Protein AF-A0A2S5VZC7-F1 (afdb_monomer)

Foldseek 3Di:
DDDDDDDDDDDDPDPDPDPPDQQAWQWKKWWFFKWWDFLPHRQLVPPPLRRFFIFTDRDLPFKTKGKRARDPVSLVSQQCDAFAPLRARCWAQSHQKKAAWKIWIWMTHSQLKIKTKIWDLVCCCVFPVDDRPPHHTYHIGHDDDVLFRMKGWWFCCRHYNDFGQKIKIWGWNTWMKMWIADSVRDIDIWIDTPFIKMKMDGPLQCVLCVQLQVLLVVLQVLVVVLVQDDQDQLADPRSIDMFTPVLLVVLPQDDDLRPGPAFDWSQLSVLVSSLVRLLCSSVVSLVVQLVSLVPDPPDDSSVLSVLSSVLSCVRNVVSSVVSPPVSSVSSSVSSLQAKTWTAFHWDADPSKTKTFGIWIAGGNVNSRIIMTGHMMIIDPRPGNPPPPPDPPDDDDDDDDDDDDDDDDDDDDDDDDDDDDDDDDDDDPPPPCDDCVVSVVSSVVSVVVSVVVVVVVVVVVVVPPD

Sequence (465 aa):
MLAATVALGTVLALAAPSAATAQPIVSQANGRLLSGSLLSSAVLDSLLTLKGANAVNTAANGDVVVDTPLDASAVNGLLTLMAGPANAPVFGNAGIVQLGAVGQYARANNDGSSAAFSGTVSAAPSLVGVGTGAVTPSSSIGTPTAGSSAEIAVGTAALLGGVDAVTVKADLGVLAASAQQTTAKAQSGQYGLADFTVTVGGTLVTGPVSTIRPALESLISTLQLAGVTGLVDPFAADFTLTLTAADLQAAGLGADLNNLPADTDLMQYIPLAASQKITALTSGFLTSAATAVANLPTGPTRTGAELVISGARTVVDPIVASLGSAFQGALGLALTGLVQVVANHQEVVDGTFTQTALRVGLGARGSLATVNLASASVGPNAGPPSIEPSPSATATTGTGGAGGNGGTGGDGSGGGTGSTLAHTGISAESQLLPWGGFAFAILLVGFAGFALTARRRNRGLATKS

Nearest PDB structures (foldseek):
  6nsm-assembly1_B  TM=2.073E-01  e=8.890E+00  Pseudomonas aeruginosa UCBPP-PA14
  6nsr-assembly1_B  TM=2.067E-01  e=9.847E+00  Pseudomonas aeruginosa
  6zui-assembly1_A  TM=1.004E-01  e=5.906E+00  Escherichia coli K-12

Mean predicted aligned error: 13.37 Å

Secondary structure (DSSP, 8-state):
---------------PPPP--PPP-SEEEEEEEEEEEETTB-HHHH-GGGS-EEEEESS-SS-EEEE-PPPHHHHHHHTT-EETTTTEESBSTTSSEEE-SEEEEEEE-TTS-EEEEEEEGGGHHHHH-PPTT-SPPPPPBS-PPTT-SEEEEEEHHHHHSSS-S-EEEEEESEEEEEEEE-TT--EEEEEEEES-EEEEESHHHHHHHHHHHHHHHHHHHHHHHTT------SS-TT--EEEEHHHHHHTTS-S-TTSPPTTEEGGGGHHHHHHHHHHHHHHHHHHHHHHHHHTSPTTHHHHHHHHHHHHHHHHHHHHHHHTTHHHHHHHHHHHHHHEEEEEEEEEEETTEEEEEEEEEEESGGGSSEEEEEEEEEE-----SPP-----------------------------------------GGGS---THHHHHHHHHHHHHHHHHHHHHHHHTTTT--

Solvent-accessible surface area (backbone atoms only — not comparable to full-atom values): 25150 Å² total; per-residue (Å²): 132,87,86,85,87,85,83,89,78,85,81,79,81,76,79,73,78,76,77,80,71,76,68,65,45,10,5,24,10,31,1,22,41,51,42,40,28,49,68,85,38,55,59,44,70,70,38,76,62,38,60,43,5,67,11,70,20,57,75,50,77,59,67,29,75,27,69,35,45,55,46,71,71,36,52,59,59,42,55,72,39,60,37,48,87,61,55,32,33,45,30,29,75,82,19,29,39,15,30,27,58,26,16,13,27,8,26,2,30,30,64,14,21,18,34,11,27,9,18,32,45,87,50,42,38,83,65,70,68,44,62,89,80,70,48,52,63,16,68,51,39,34,69,30,57,92,80,29,36,30,26,40,46,51,41,31,25,46,48,72,43,79,68,43,50,42,27,42,34,38,35,20,44,35,49,18,10,12,13,35,24,39,66,85,67,52,72,50,65,52,47,42,54,37,71,47,35,36,39,39,27,32,51,69,46,29,55,63,46,68,58,41,50,58,45,49,53,52,46,44,57,55,34,41,77,67,69,50,75,88,78,71,80,83,66,50,95,85,41,44,46,80,40,45,57,67,40,28,31,78,43,64,63,50,97,44,73,65,70,51,60,71,60,39,53,60,58,76,27,47,31,54,20,50,38,51,46,56,44,49,47,51,52,51,50,56,48,52,52,51,55,55,45,67,71,43,67,90,49,73,61,31,56,50,48,54,51,48,52,52,54,40,44,71,65,38,51,62,55,56,68,55,44,43,69,66,48,28,48,55,48,43,52,52,41,48,45,43,43,40,41,24,30,40,38,72,50,74,57,94,62,21,42,34,21,26,23,34,34,42,20,32,28,52,86,23,60,41,24,32,39,38,39,10,24,4,21,18,41,58,43,73,28,50,81,76,80,68,78,75,77,76,86,77,87,80,85,86,82,90,86,88,88,88,87,88,86,89,87,86,88,85,89,83,91,79,86,81,83,81,83,82,84,81,88,72,73,85,83,75,77,83,78,65,76,72,64,58,59,55,54,57,54,51,54,54,49,53,55,52,52,56,55,54,56,53,60,59,59,70,65,71,78,76,123

Radius of gyration: 33.61 Å; Cα contacts (8 Å, |Δi|>4): 933; chains: 1; bounding box: 135×47×99 Å

pLDDT: mean 78.84, std 21.99, range [27.23, 97.62]

Structure (mmCIF, N/CA/C/O backbone):
data_AF-A0A2S5VZC7-F1
#
_entry.id   AF-A0A2S5VZC7-F1
#
loop_
_atom_site.group_PDB
_atom_site.id
_atom_site.type_symbol
_atom_site.label_atom_id
_atom_site.label_alt_id
_atom_site.label_comp_id
_atom_site.label_asym_id
_atom_site.label_entity_id
_atom_site.label_seq_id
_atom_site.pdbx_PDB_ins_code
_atom_site.Cartn_x
_atom_site.Cartn_y
_atom_site.Cartn_z
_atom_site.occupancy
_atom_site.B_iso_or_equiv
_atom_site.auth_seq_id
_atom_site.auth_comp_id
_atom_site.auth_asym_id
_atom_site.auth_atom_id
_atom_site.pdbx_PDB_model_num
ATOM 1 N N . MET A 1 1 ? 86.152 -16.423 -35.323 1.00 33.31 1 MET A N 1
ATOM 2 C CA . MET A 1 1 ? 85.497 -15.601 -36.363 1.00 33.31 1 MET A CA 1
ATOM 3 C C . MET A 1 1 ? 84.226 -16.348 -36.746 1.00 33.31 1 MET A C 1
ATOM 5 O O . MET A 1 1 ? 84.349 -17.486 -37.167 1.00 33.31 1 MET A O 1
ATOM 9 N N . LEU A 1 2 ? 83.055 -15.970 -36.212 1.00 28.02 2 LEU A N 1
ATOM 10 C CA . LEU A 1 2 ? 82.070 -15.044 -36.821 1.00 28.02 2 LEU A CA 1
ATOM 11 C C . LEU A 1 2 ? 81.847 -15.321 -38.320 1.00 28.02 2 LEU A C 1
ATOM 13 O O . LEU A 1 2 ? 82.826 -15.333 -39.049 1.00 28.02 2 LEU A O 1
ATOM 17 N N . ALA A 1 3 ? 80.649 -15.423 -38.893 1.00 27.44 3 ALA A N 1
ATOM 18 C CA . ALA A 1 3 ? 79.254 -15.549 -38.462 1.00 27.44 3 ALA A CA 1
ATOM 19 C C . ALA A 1 3 ? 78.413 -15.676 -39.761 1.00 27.44 3 A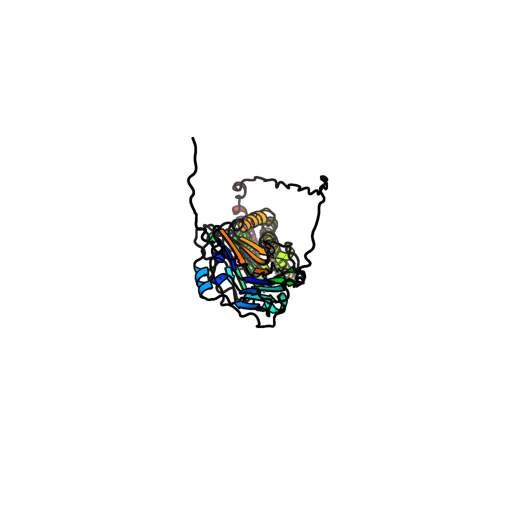LA A C 1
ATOM 21 O O . ALA A 1 3 ? 78.909 -15.340 -40.834 1.00 27.44 3 ALA A O 1
ATOM 22 N N . ALA A 1 4 ? 77.135 -16.039 -39.604 1.00 30.75 4 ALA A N 1
ATOM 23 C CA . ALA A 1 4 ? 75.974 -15.673 -40.434 1.00 30.75 4 ALA A CA 1
ATOM 24 C C . ALA A 1 4 ? 75.307 -16.796 -41.252 1.00 30.75 4 ALA A C 1
ATOM 26 O O . ALA A 1 4 ? 75.584 -17.046 -42.421 1.00 30.75 4 ALA A O 1
ATOM 27 N N . THR A 1 5 ? 74.332 -17.403 -40.581 1.00 32.34 5 THR A N 1
ATOM 28 C CA . THR A 1 5 ? 73.181 -18.152 -41.083 1.00 32.34 5 THR A CA 1
ATOM 29 C C . THR A 1 5 ? 72.187 -17.187 -41.745 1.00 32.34 5 THR A C 1
ATOM 31 O O . THR A 1 5 ? 71.801 -16.197 -41.126 1.00 32.34 5 THR A O 1
ATOM 34 N N . VAL A 1 6 ? 71.725 -17.481 -42.965 1.00 32.09 6 VAL A N 1
ATOM 35 C CA . VAL A 1 6 ? 70.598 -16.782 -43.611 1.00 32.09 6 VAL A CA 1
ATOM 36 C C . VAL A 1 6 ? 69.412 -17.742 -43.668 1.00 32.09 6 VAL A C 1
ATOM 38 O O . VAL A 1 6 ? 69.452 -18.748 -44.371 1.00 32.09 6 VAL A O 1
ATOM 41 N N . ALA A 1 7 ? 68.368 -17.428 -42.901 1.00 30.02 7 ALA A N 1
ATOM 42 C CA . ALA A 1 7 ? 67.064 -18.077 -42.946 1.00 30.02 7 ALA A CA 1
ATOM 43 C C . ALA A 1 7 ? 66.109 -17.207 -43.781 1.00 30.02 7 ALA A C 1
ATOM 45 O O . ALA A 1 7 ? 65.860 -16.053 -43.440 1.00 30.02 7 ALA A O 1
ATOM 46 N N . LEU A 1 8 ? 65.582 -17.754 -44.877 1.00 32.50 8 LEU A N 1
ATOM 47 C CA . LEU A 1 8 ? 64.503 -17.148 -45.661 1.00 32.50 8 LEU A CA 1
ATOM 48 C C . LEU A 1 8 ? 63.163 -17.573 -45.049 1.00 32.50 8 LEU A C 1
ATOM 50 O O . LEU A 1 8 ? 62.726 -18.708 -45.221 1.00 32.50 8 LEU A O 1
ATOM 54 N N . GLY A 1 9 ? 62.543 -16.663 -44.297 1.00 27.23 9 GLY A N 1
ATOM 55 C CA . GLY A 1 9 ? 61.202 -16.823 -43.742 1.00 27.23 9 GLY A CA 1
ATOM 56 C C . GLY A 1 9 ? 60.125 -16.372 -44.729 1.00 27.23 9 GLY A C 1
ATOM 57 O O . GLY A 1 9 ? 60.072 -15.207 -45.116 1.00 27.23 9 GLY A O 1
ATOM 58 N N . THR A 1 10 ? 59.237 -17.288 -45.105 1.00 31.59 10 THR A N 1
ATOM 59 C CA . THR A 1 10 ? 57.933 -16.992 -45.709 1.00 31.59 10 THR A CA 1
ATOM 60 C C . THR A 1 10 ? 56.995 -16.423 -44.645 1.00 31.59 10 THR A C 1
ATOM 62 O O . THR A 1 10 ? 56.609 -17.129 -43.715 1.00 31.59 10 THR A O 1
ATOM 65 N N . VAL A 1 11 ? 56.618 -15.150 -44.778 1.00 31.20 11 VAL A N 1
ATOM 66 C CA . VAL A 1 11 ? 55.583 -14.511 -43.954 1.00 31.20 11 VAL A CA 1
ATOM 67 C C . VAL A 1 11 ? 54.212 -14.906 -44.510 1.00 31.20 11 VAL A C 1
ATOM 69 O O . VAL A 1 11 ? 53.814 -14.437 -45.575 1.00 31.20 11 VAL A O 1
ATOM 72 N N . LEU A 1 12 ? 53.482 -15.766 -43.792 1.00 30.39 12 LEU A N 1
ATOM 73 C CA . LEU A 1 12 ? 52.026 -15.841 -43.922 1.00 30.39 12 LEU A CA 1
ATOM 74 C C . LEU A 1 12 ? 51.451 -14.522 -43.393 1.00 30.39 12 LEU A C 1
ATOM 76 O O . LEU A 1 12 ? 51.562 -14.228 -42.203 1.00 30.39 12 LEU A O 1
ATOM 80 N N . ALA A 1 13 ? 50.830 -13.731 -44.265 1.00 33.25 13 ALA A N 1
ATOM 81 C CA . ALA A 1 13 ? 49.985 -12.625 -43.843 1.00 33.25 13 ALA A CA 1
ATOM 82 C C . ALA A 1 13 ? 48.751 -13.204 -43.130 1.00 33.25 13 ALA A C 1
ATOM 84 O O . ALA A 1 13 ? 47.839 -13.724 -43.771 1.00 33.25 13 ALA A O 1
ATOM 85 N N . LEU A 1 14 ? 48.738 -13.149 -41.795 1.00 30.33 14 LEU A N 1
ATOM 86 C CA . LEU A 1 14 ? 47.516 -13.321 -41.014 1.00 30.33 14 LEU A CA 1
ATOM 87 C C . LEU A 1 14 ? 46.557 -12.195 -41.417 1.00 30.33 14 LEU A C 1
ATOM 89 O O . LEU A 1 14 ? 46.804 -11.028 -41.113 1.00 30.33 14 LEU A O 1
ATOM 93 N N . ALA A 1 15 ? 45.466 -12.542 -42.099 1.00 33.47 15 ALA A N 1
ATOM 94 C CA . ALA A 1 15 ? 44.310 -11.667 -42.201 1.00 33.47 15 ALA A CA 1
ATOM 95 C C . ALA A 1 15 ? 43.812 -11.400 -40.774 1.00 33.47 15 ALA A C 1
ATOM 97 O O . ALA A 1 15 ? 43.320 -12.304 -40.098 1.00 33.47 15 ALA A O 1
ATOM 98 N N . ALA A 1 16 ? 44.006 -10.172 -40.294 1.00 32.44 16 ALA A N 1
ATOM 99 C CA . ALA A 1 16 ? 43.413 -9.729 -39.045 1.00 32.44 16 ALA A CA 1
ATOM 100 C C . ALA A 1 16 ? 41.882 -9.841 -39.179 1.00 32.44 16 ALA A C 1
ATOM 102 O O . ALA A 1 16 ? 41.338 -9.357 -40.177 1.00 32.44 16 ALA A O 1
ATOM 103 N N . PRO A 1 17 ? 41.170 -10.469 -38.228 1.00 32.19 17 PRO A N 1
ATOM 104 C CA . PRO A 1 17 ? 39.719 -10.415 -38.227 1.00 32.19 17 PRO A CA 1
ATOM 105 C C . PRO A 1 17 ? 39.318 -8.944 -38.095 1.00 32.19 17 PRO A C 1
ATOM 107 O O . PRO A 1 17 ? 39.707 -8.271 -37.140 1.00 32.19 17 PRO A O 1
ATOM 110 N N . SER A 1 18 ? 38.572 -8.427 -39.072 1.00 33.88 18 SER A N 1
ATOM 111 C CA . SER A 1 18 ? 37.899 -7.140 -38.939 1.00 33.88 18 SER A CA 1
ATOM 112 C C . SER A 1 18 ? 37.059 -7.199 -37.669 1.00 33.88 18 SER A C 1
ATOM 114 O O . SER A 1 18 ? 36.155 -8.033 -37.574 1.00 33.88 18 SER A O 1
ATOM 116 N N . ALA A 1 19 ? 37.374 -6.359 -36.684 1.00 34.53 19 ALA A N 1
ATOM 117 C CA . ALA A 1 19 ? 36.526 -6.186 -35.519 1.00 34.53 19 ALA A CA 1
ATOM 118 C C . ALA A 1 19 ? 35.116 -5.859 -36.024 1.00 34.53 19 ALA A C 1
ATOM 120 O O . ALA A 1 19 ? 34.925 -4.868 -36.728 1.00 34.53 19 ALA A O 1
ATOM 121 N N . ALA A 1 20 ? 34.142 -6.719 -35.726 1.00 32.19 20 ALA A N 1
ATOM 122 C CA . ALA A 1 20 ? 32.745 -6.408 -35.962 1.00 32.19 20 ALA A CA 1
ATOM 123 C C . ALA A 1 20 ? 32.410 -5.200 -35.079 1.00 32.19 20 ALA A C 1
ATOM 125 O O . ALA A 1 20 ? 32.222 -5.342 -33.872 1.00 32.19 20 ALA A O 1
ATOM 126 N N . THR A 1 21 ? 32.415 -3.996 -35.649 1.00 40.72 21 THR A N 1
ATOM 127 C CA . THR A 1 21 ? 31.941 -2.808 -34.943 1.00 40.72 21 THR A CA 1
ATOM 128 C C . THR A 1 21 ? 30.452 -3.010 -34.718 1.00 40.72 21 THR A C 1
ATOM 130 O O . THR A 1 21 ? 29.684 -3.045 -35.683 1.00 40.72 21 THR A O 1
ATOM 133 N N . ALA A 1 22 ? 30.049 -3.210 -33.461 1.00 48.56 22 ALA A N 1
ATOM 134 C CA . ALA A 1 22 ? 28.642 -3.228 -33.092 1.00 48.56 22 ALA A CA 1
ATOM 135 C C . ALA A 1 22 ? 27.994 -1.957 -33.661 1.00 48.56 22 ALA A C 1
ATOM 137 O O . ALA A 1 22 ? 28.497 -0.856 -33.436 1.00 48.56 22 ALA A O 1
ATOM 138 N N . GLN A 1 23 ? 26.943 -2.123 -34.469 1.00 60.16 23 GLN A N 1
ATOM 139 C CA . GLN A 1 23 ? 26.208 -0.995 -35.038 1.00 60.16 23 GLN A CA 1
ATOM 140 C C . GLN A 1 23 ? 25.757 -0.079 -33.886 1.00 60.16 23 GLN A C 1
ATOM 142 O O . GLN A 1 23 ? 25.223 -0.597 -32.899 1.00 60.16 23 GLN A O 1
ATOM 147 N N . PRO A 1 24 ? 25.997 1.243 -33.961 1.00 68.50 24 PRO A N 1
ATOM 148 C CA . PRO A 1 24 ? 25.622 2.156 -32.891 1.00 68.50 24 PRO A CA 1
ATOM 149 C C . PRO A 1 24 ? 24.106 2.109 -32.664 1.00 68.50 24 PRO A C 1
ATOM 151 O O . PRO A 1 24 ? 23.320 2.145 -33.610 1.00 68.50 24 PRO A O 1
ATOM 154 N N . ILE A 1 25 ? 23.694 2.013 -31.399 1.00 79.81 25 ILE A N 1
ATOM 155 C CA . ILE A 1 25 ? 22.279 1.969 -31.022 1.00 79.81 25 ILE A CA 1
ATOM 156 C C . ILE A 1 25 ? 21.692 3.372 -31.181 1.00 79.81 25 ILE A C 1
ATOM 158 O O . ILE A 1 25 ? 22.059 4.299 -30.458 1.00 79.81 25 ILE A O 1
ATOM 162 N N . VAL A 1 26 ? 20.764 3.520 -32.126 1.00 86.94 26 VAL A N 1
ATOM 163 C CA . VAL A 1 26 ? 20.061 4.778 -32.396 1.00 86.94 26 VAL A CA 1
ATOM 164 C C . VAL A 1 26 ? 19.186 5.125 -31.203 1.00 86.94 26 VAL A C 1
ATOM 166 O O . VAL A 1 26 ? 19.294 6.226 -30.664 1.00 86.94 26 VAL A O 1
ATOM 169 N N . SER A 1 27 ? 18.375 4.163 -30.760 1.00 91.12 27 SER A N 1
ATOM 170 C CA . SER A 1 27 ? 17.545 4.275 -29.566 1.00 91.12 27 SER A CA 1
ATOM 171 C C . SER A 1 27 ? 17.243 2.913 -28.940 1.00 91.12 27 SER A C 1
ATOM 173 O O . SER A 1 27 ? 17.228 1.884 -29.621 1.00 91.12 27 SER A O 1
ATOM 175 N N . GLN A 1 28 ? 16.993 2.913 -27.631 1.00 93.38 28 GLN A N 1
ATOM 176 C CA . GLN A 1 28 ? 16.572 1.736 -26.882 1.00 93.38 28 GLN A CA 1
ATOM 177 C C . GLN A 1 28 ? 15.589 2.074 -25.758 1.00 93.38 28 GLN A C 1
ATOM 179 O O . GLN A 1 28 ? 15.622 3.163 -25.170 1.00 93.38 28 GLN A O 1
ATOM 184 N N . ALA A 1 29 ? 14.708 1.120 -25.475 1.00 94.38 29 ALA A N 1
ATOM 185 C CA . ALA A 1 29 ? 13.729 1.168 -24.399 1.00 94.38 29 ALA A CA 1
ATOM 186 C C . ALA A 1 29 ? 13.433 -0.243 -23.884 1.00 94.38 29 ALA A C 1
ATOM 188 O O . ALA A 1 29 ? 13.339 -1.190 -24.670 1.00 94.38 29 ALA A O 1
ATOM 189 N N . ASN A 1 30 ? 13.214 -0.374 -22.577 1.00 95.06 30 ASN A N 1
ATOM 190 C CA . ASN A 1 30 ? 12.780 -1.622 -21.967 1.00 95.06 30 ASN A CA 1
ATOM 191 C C . ASN A 1 30 ? 11.659 -1.393 -20.946 1.00 95.06 30 ASN A C 1
ATOM 193 O O . ASN A 1 30 ? 11.826 -0.681 -19.961 1.00 95.06 30 ASN A O 1
ATOM 197 N N . GLY A 1 31 ? 10.502 -2.007 -21.187 1.00 93.69 31 GLY A N 1
ATOM 198 C CA . GLY A 1 31 ? 9.402 -2.087 -20.230 1.00 93.69 31 GLY A CA 1
ATOM 199 C C . GLY A 1 31 ? 9.440 -3.441 -19.537 1.00 93.69 31 GLY A C 1
ATOM 200 O O . GLY A 1 31 ? 9.270 -4.467 -20.196 1.00 93.69 31 GLY A O 1
ATOM 201 N N . ARG A 1 32 ? 9.662 -3.464 -18.223 1.00 92.19 32 ARG A N 1
ATOM 202 C CA . ARG A 1 32 ? 9.849 -4.700 -17.461 1.00 92.19 32 ARG A CA 1
ATOM 203 C C . ARG A 1 32 ? 9.047 -4.691 -16.174 1.00 92.19 32 ARG A C 1
ATOM 205 O O . ARG A 1 32 ? 9.252 -3.856 -15.305 1.00 92.19 32 ARG A O 1
ATOM 212 N N . LEU A 1 33 ? 8.149 -5.657 -16.029 1.00 91.00 33 LEU A N 1
ATOM 213 C CA . LEU A 1 33 ? 7.268 -5.729 -14.870 1.00 91.00 33 LEU A CA 1
ATOM 214 C C . LEU A 1 33 ? 7.996 -6.176 -13.599 1.00 91.00 33 LEU A C 1
ATOM 216 O O . LEU A 1 33 ? 7.719 -5.641 -12.532 1.00 91.00 33 LEU A O 1
ATOM 220 N N . LEU A 1 34 ? 8.875 -7.175 -13.708 1.00 89.12 34 LEU A N 1
ATOM 221 C CA . LEU A 1 34 ? 9.530 -7.814 -12.570 1.00 89.12 34 LEU A CA 1
ATOM 222 C C . LEU A 1 34 ? 11.038 -7.863 -12.771 1.00 89.12 34 LEU A C 1
ATOM 224 O O . LEU A 1 34 ? 11.522 -8.439 -13.748 1.00 89.12 34 LEU A O 1
ATOM 228 N N . SER A 1 35 ? 11.778 -7.321 -11.811 1.00 87.81 35 SER A N 1
ATOM 229 C CA . SER A 1 35 ? 13.228 -7.495 -11.696 1.00 87.81 35 SER A CA 1
ATOM 230 C C . SER A 1 35 ? 13.649 -7.595 -10.234 1.00 87.81 35 SER A C 1
ATOM 232 O O . SER A 1 35 ? 12.855 -7.296 -9.342 1.00 87.81 35 SER A O 1
ATOM 234 N N . GLY A 1 36 ? 14.876 -8.048 -9.976 1.00 81.94 36 GLY A N 1
ATOM 235 C CA . GLY A 1 36 ? 15.425 -8.073 -8.622 1.00 81.94 36 GLY A CA 1
ATOM 236 C C . GLY A 1 36 ? 16.148 -9.361 -8.244 1.00 81.94 36 GLY A C 1
ATOM 237 O O . GLY A 1 36 ? 16.556 -10.161 -9.090 1.00 81.94 36 GLY A O 1
ATOM 238 N N . SER A 1 37 ? 16.330 -9.546 -6.940 1.00 81.38 37 SER A N 1
ATOM 239 C CA . SER A 1 37 ? 17.201 -10.571 -6.376 1.00 81.38 37 SER A CA 1
ATOM 240 C C . SER A 1 37 ? 16.567 -11.321 -5.207 1.00 81.38 37 SER A C 1
ATOM 242 O O . SER A 1 37 ? 15.702 -10.813 -4.492 1.00 81.38 37 SER A O 1
ATOM 244 N N . LEU A 1 38 ? 17.037 -12.551 -5.008 1.00 79.44 38 LEU A N 1
ATOM 245 C CA . LEU A 1 38 ? 16.713 -13.407 -3.873 1.00 79.44 38 LEU A CA 1
ATOM 246 C C . LEU A 1 38 ? 18.027 -13.848 -3.225 1.00 79.44 38 LEU A C 1
ATOM 248 O O . LEU A 1 38 ? 18.901 -14.374 -3.915 1.00 79.44 38 LEU A O 1
ATOM 252 N N . LEU A 1 39 ? 18.186 -13.607 -1.921 1.00 74.44 39 LEU A N 1
ATOM 253 C CA . LEU A 1 39 ? 19.404 -13.912 -1.158 1.00 74.44 39 LEU A CA 1
ATOM 254 C C . LEU A 1 39 ? 20.687 -13.425 -1.860 1.00 74.44 39 LEU A C 1
ATOM 256 O O . LEU A 1 39 ? 21.668 -14.160 -1.941 1.00 74.44 39 LEU A O 1
ATOM 260 N N . SER A 1 40 ? 20.669 -12.199 -2.400 1.00 66.12 40 SER A N 1
ATOM 261 C CA . SER A 1 40 ? 21.733 -11.552 -3.202 1.00 66.12 40 SER A CA 1
ATOM 262 C C . SER A 1 40 ? 21.998 -12.105 -4.612 1.00 66.12 40 SER A C 1
ATOM 264 O O . SER A 1 40 ? 22.770 -11.510 -5.360 1.00 66.12 40 SER A O 1
ATOM 266 N N . SER A 1 41 ? 21.329 -13.182 -5.029 1.00 69.81 41 SER A N 1
ATOM 267 C CA . SER A 1 41 ? 21.400 -13.677 -6.407 1.00 69.81 41 SER A CA 1
ATOM 268 C C . SER A 1 41 ? 20.360 -12.980 -7.285 1.00 69.81 41 SER A C 1
ATOM 270 O O . SER A 1 41 ? 19.178 -12.947 -6.938 1.00 69.81 41 SER A O 1
ATOM 272 N N . ALA A 1 42 ? 20.771 -12.457 -8.444 1.00 75.50 42 ALA A N 1
ATOM 273 C CA . ALA A 1 42 ? 19.903 -11.826 -9.446 1.00 75.50 42 ALA A CA 1
ATOM 274 C C . ALA A 1 42 ? 19.062 -12.863 -10.228 1.00 75.50 42 ALA A C 1
ATOM 276 O O . ALA A 1 42 ? 19.050 -12.902 -11.460 1.00 75.50 42 ALA A O 1
ATOM 277 N N . VAL A 1 43 ? 18.379 -13.756 -9.504 1.00 74.31 43 VAL A N 1
ATOM 278 C CA . VAL A 1 43 ? 17.639 -14.896 -10.066 1.00 74.31 43 VAL A CA 1
ATOM 279 C C . VAL A 1 43 ? 16.581 -14.421 -11.062 1.00 74.31 43 VAL A C 1
ATOM 281 O O . VAL A 1 43 ? 16.480 -14.993 -12.146 1.00 74.31 43 VAL A O 1
ATOM 284 N N . LEU A 1 44 ? 15.855 -13.338 -10.757 1.00 74.81 44 LEU A N 1
ATOM 285 C CA . LEU A 1 44 ? 14.818 -12.802 -11.647 1.00 74.81 44 LEU A CA 1
ATOM 286 C C . LEU A 1 44 ? 15.391 -12.260 -12.961 1.00 74.81 44 LEU A C 1
ATOM 288 O O . LEU A 1 44 ? 14.729 -12.341 -13.991 1.00 74.81 44 LEU A O 1
ATOM 292 N N . ASP A 1 45 ? 16.618 -11.742 -12.947 1.00 73.56 45 ASP A N 1
ATOM 293 C CA . ASP A 1 45 ? 17.281 -11.188 -14.135 1.00 73.56 45 ASP A CA 1
ATOM 294 C C . ASP A 1 45 ? 17.839 -12.274 -15.060 1.00 73.56 45 ASP A C 1
ATOM 296 O O . ASP A 1 45 ? 17.975 -12.067 -16.269 1.00 73.56 45 ASP A O 1
ATOM 300 N N . SER A 1 46 ? 18.114 -13.458 -14.507 1.00 70.50 46 SER A N 1
ATOM 301 C CA . SER A 1 46 ? 18.560 -14.623 -15.276 1.00 70.50 46 SER A CA 1
ATOM 302 C C . SER A 1 46 ? 17.429 -15.313 -16.052 1.00 70.50 46 SER A C 1
ATOM 304 O O . SER A 1 46 ? 17.687 -16.016 -17.032 1.00 70.50 46 SER A O 1
ATOM 306 N N . LEU A 1 47 ? 16.170 -15.091 -15.657 1.00 72.31 47 LEU A N 1
ATOM 307 C CA . LEU A 1 47 ? 15.004 -15.673 -16.315 1.00 72.31 47 LEU A CA 1
ATOM 308 C C . LEU A 1 47 ? 14.681 -14.890 -17.592 1.00 72.31 47 LEU A C 1
ATOM 310 O O . LEU A 1 47 ? 14.120 -13.796 -17.550 1.00 72.31 47 LEU A O 1
ATOM 314 N N . LEU A 1 48 ? 15.006 -15.473 -18.751 1.00 70.69 48 LEU A N 1
ATOM 315 C CA . LEU A 1 48 ? 14.793 -14.854 -20.068 1.00 70.69 48 LEU A CA 1
ATOM 316 C C . LEU A 1 48 ? 13.348 -14.367 -20.269 1.00 70.69 48 LEU A C 1
ATOM 318 O O . LEU A 1 48 ? 13.121 -13.316 -20.862 1.00 70.69 48 LEU A O 1
ATOM 322 N N . THR A 1 49 ? 12.386 -15.107 -19.724 1.00 71.50 49 THR A N 1
ATOM 323 C CA . THR A 1 49 ? 10.947 -14.830 -19.800 1.00 71.50 49 THR A CA 1
ATOM 324 C C . THR A 1 49 ? 10.510 -13.600 -18.994 1.00 71.50 49 THR A C 1
ATOM 326 O O . THR A 1 49 ? 9.398 -13.121 -19.182 1.00 71.50 49 THR A O 1
ATOM 329 N N . LEU A 1 50 ? 11.364 -13.077 -18.106 1.00 80.25 50 LEU A N 1
ATOM 330 C CA . LEU A 1 50 ? 11.105 -11.883 -17.294 1.00 80.25 50 LEU A CA 1
ATOM 331 C C . LEU A 1 50 ? 11.819 -10.630 -17.812 1.00 80.25 50 LEU A C 1
ATOM 333 O O . LEU A 1 50 ? 11.709 -9.583 -17.180 1.00 80.25 50 LEU A O 1
ATOM 337 N N . LYS A 1 51 ? 12.532 -10.691 -18.948 1.00 81.06 51 LYS A N 1
ATOM 338 C CA . LYS A 1 51 ? 13.228 -9.520 -19.524 1.00 81.06 51 LYS A CA 1
ATOM 339 C C . LYS A 1 51 ? 12.289 -8.426 -20.054 1.00 81.06 51 LYS A C 1
ATOM 341 O O . LYS A 1 51 ? 12.749 -7.326 -20.351 1.00 81.06 51 LYS A O 1
ATOM 346 N N . GLY A 1 52 ? 10.993 -8.715 -20.145 1.00 87.00 52 GLY A N 1
ATOM 347 C CA . GLY A 1 52 ? 9.968 -7.765 -20.564 1.00 87.00 52 GLY A CA 1
ATOM 348 C C . GLY A 1 52 ? 10.019 -7.408 -22.049 1.00 87.00 52 GLY A C 1
ATOM 349 O O . GLY A 1 52 ? 10.565 -8.148 -22.870 1.00 87.00 52 GLY A O 1
ATOM 350 N N . ALA A 1 53 ? 9.424 -6.271 -22.396 1.00 91.38 53 ALA A N 1
ATOM 351 C CA . ALA A 1 53 ? 9.423 -5.730 -23.747 1.00 91.38 53 ALA A CA 1
ATOM 352 C C . ALA A 1 53 ? 10.716 -4.942 -23.979 1.00 91.38 53 ALA A C 1
ATOM 354 O O . ALA A 1 53 ? 10.917 -3.895 -23.370 1.00 91.38 53 ALA A O 1
ATOM 355 N N . ASN A 1 54 ? 11.614 -5.441 -24.830 1.00 93.44 54 ASN A N 1
ATOM 356 C CA . ASN A 1 54 ? 12.890 -4.793 -25.143 1.00 93.44 54 ASN A CA 1
ATOM 357 C C . ASN A 1 54 ? 12.923 -4.346 -26.608 1.00 93.44 54 ASN A C 1
ATOM 359 O O . ASN A 1 54 ? 13.006 -5.189 -27.501 1.00 93.44 54 ASN A O 1
ATOM 363 N N . ALA A 1 55 ? 12.877 -3.037 -26.848 1.00 92.12 55 ALA A N 1
ATOM 364 C CA . ALA A 1 55 ? 12.950 -2.444 -28.177 1.00 92.12 55 ALA A CA 1
ATOM 365 C C . ALA A 1 55 ? 14.324 -1.795 -28.378 1.00 92.12 55 ALA A C 1
ATOM 36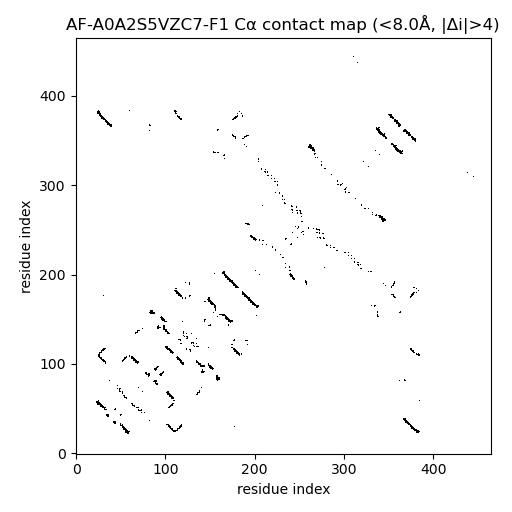7 O O . ALA A 1 55 ? 14.704 -0.895 -27.630 1.00 92.12 55 ALA A O 1
ATOM 368 N N . VAL A 1 56 ? 15.059 -2.234 -29.403 1.00 92.44 56 VAL A N 1
ATOM 369 C CA . VAL A 1 56 ? 16.375 -1.687 -29.766 1.00 92.44 56 VAL A CA 1
ATOM 370 C C . VAL A 1 56 ? 16.381 -1.374 -31.255 1.00 92.44 56 VAL A C 1
ATOM 372 O O . VAL A 1 56 ? 16.155 -2.260 -32.078 1.00 92.44 56 VAL A O 1
ATOM 375 N N . ASN A 1 57 ? 16.659 -0.119 -31.601 1.00 89.88 57 ASN A N 1
ATOM 376 C CA . ASN A 1 57 ? 16.793 0.332 -32.979 1.00 89.88 57 ASN A CA 1
ATOM 377 C C . ASN A 1 57 ? 18.270 0.572 -33.306 1.00 89.88 57 ASN A C 1
ATOM 379 O O . ASN A 1 57 ? 18.899 1.473 -32.755 1.00 89.88 57 ASN A O 1
ATOM 383 N N . THR A 1 58 ? 18.832 -0.239 -34.201 1.00 85.62 58 THR A N 1
ATOM 384 C CA . THR A 1 58 ? 20.245 -0.159 -34.620 1.00 85.62 58 THR A CA 1
ATOM 385 C C . THR A 1 58 ? 20.437 0.414 -36.022 1.00 85.62 58 THR A C 1
ATOM 387 O O . THR A 1 58 ? 21.568 0.665 -36.418 1.00 85.62 58 THR A O 1
ATOM 390 N N . ALA A 1 59 ? 19.359 0.605 -36.790 1.00 76.00 59 ALA A N 1
ATOM 391 C CA . ALA A 1 59 ? 19.444 0.894 -38.223 1.00 76.00 59 ALA A CA 1
ATOM 392 C C . ALA A 1 59 ? 18.795 2.223 -38.645 1.00 76.00 59 ALA A C 1
ATOM 394 O O . ALA A 1 59 ? 18.887 2.576 -39.816 1.00 76.00 59 ALA A O 1
ATOM 395 N N . ALA A 1 60 ? 18.113 2.935 -37.736 1.00 67.62 60 ALA A N 1
ATOM 396 C CA . ALA A 1 60 ? 17.324 4.145 -38.025 1.00 67.62 60 ALA A CA 1
ATOM 397 C C . ALA A 1 60 ? 16.270 3.976 -39.152 1.00 67.62 60 ALA A C 1
ATOM 399 O O . ALA A 1 60 ? 15.744 4.955 -39.687 1.00 67.62 60 ALA A O 1
ATOM 400 N N . ASN A 1 61 ? 15.909 2.738 -39.498 1.00 76.25 61 ASN A N 1
ATOM 401 C CA . ASN A 1 61 ? 14.969 2.427 -40.573 1.00 76.25 61 ASN A CA 1
ATOM 402 C C . ASN A 1 61 ? 13.610 2.044 -39.978 1.00 76.25 61 ASN A C 1
ATOM 404 O O . ASN A 1 61 ? 13.271 0.867 -39.883 1.00 76.25 61 ASN A O 1
ATOM 408 N N . GLY A 1 62 ? 12.852 3.062 -39.566 1.00 83.00 62 GLY A N 1
ATOM 409 C CA . GLY A 1 62 ? 11.546 2.910 -38.922 1.00 83.00 62 GLY A CA 1
ATOM 410 C C . GLY A 1 62 ? 11.631 2.610 -37.425 1.00 83.00 62 GLY A C 1
ATOM 411 O O . GLY A 1 62 ? 12.711 2.367 -36.885 1.00 83.00 62 GLY A O 1
ATOM 412 N N . ASP A 1 63 ? 10.484 2.666 -36.756 1.00 89.88 63 ASP A N 1
ATOM 413 C CA . ASP A 1 63 ? 10.387 2.479 -35.309 1.00 89.88 63 ASP A CA 1
ATOM 414 C C . ASP A 1 63 ? 10.318 0.996 -34.946 1.00 89.88 63 ASP A C 1
ATOM 416 O O . ASP A 1 63 ? 9.663 0.199 -35.619 1.00 89.88 63 ASP A O 1
ATOM 420 N N . VAL A 1 64 ? 10.952 0.637 -33.833 1.00 91.25 64 VAL A N 1
ATOM 421 C CA . VAL A 1 64 ? 10.844 -0.695 -33.240 1.00 91.25 64 VAL A CA 1
ATOM 422 C C . VAL A 1 64 ? 9.871 -0.610 -32.075 1.00 91.25 64 VAL A C 1
ATOM 424 O O . VAL A 1 64 ? 10.125 0.111 -31.112 1.00 91.25 64 VAL A O 1
ATOM 427 N N . VAL A 1 65 ? 8.762 -1.343 -32.158 1.00 91.94 65 VAL A N 1
ATOM 428 C CA . VAL A 1 65 ? 7.753 -1.439 -31.096 1.00 91.94 65 VAL A CA 1
ATOM 429 C C . VAL A 1 65 ? 7.660 -2.887 -30.641 1.00 91.94 65 VAL A C 1
ATOM 431 O O . VAL A 1 65 ? 7.547 -3.793 -31.465 1.00 91.94 65 VAL A O 1
ATOM 434 N N . VAL A 1 66 ? 7.714 -3.097 -29.330 1.00 91.69 66 VAL A N 1
ATOM 435 C CA . VAL A 1 66 ? 7.606 -4.409 -28.695 1.00 91.69 66 VAL A CA 1
ATOM 436 C C . VAL A 1 66 ? 6.544 -4.332 -27.606 1.00 91.69 66 VAL A C 1
ATOM 438 O O . VAL A 1 66 ? 6.631 -3.500 -26.706 1.00 91.69 66 VAL A O 1
ATOM 441 N N . ASP A 1 67 ? 5.554 -5.213 -27.695 1.00 90.19 67 ASP A N 1
ATOM 442 C CA . ASP A 1 67 ? 4.503 -5.422 -26.700 1.00 90.19 67 ASP A CA 1
ATOM 443 C C . ASP A 1 67 ? 4.536 -6.903 -26.313 1.00 90.19 67 ASP A C 1
ATOM 445 O O . ASP A 1 67 ? 4.175 -7.768 -27.113 1.00 90.19 67 ASP A O 1
ATOM 449 N N . THR A 1 68 ? 5.066 -7.198 -25.125 1.00 85.69 68 THR A N 1
ATOM 450 C CA . THR A 1 68 ? 5.326 -8.577 -24.685 1.00 85.69 68 THR A CA 1
ATOM 451 C C . THR A 1 68 ? 4.630 -8.835 -23.354 1.00 85.69 68 THR A C 1
ATOM 453 O O . THR A 1 68 ? 5.181 -8.524 -22.290 1.00 85.69 68 THR A O 1
ATOM 456 N N . PRO A 1 69 ? 3.438 -9.450 -23.375 1.00 83.94 69 PRO A N 1
ATOM 457 C CA . PRO A 1 69 ? 2.810 -9.955 -22.166 1.00 83.94 69 PRO A CA 1
ATOM 458 C C . PRO A 1 69 ? 3.716 -10.951 -21.438 1.00 83.94 69 PRO A C 1
ATOM 460 O O . PRO A 1 69 ? 4.501 -11.678 -22.048 1.00 83.94 69 PRO A O 1
ATOM 463 N N . LEU A 1 70 ? 3.587 -11.008 -20.119 1.00 81.94 70 LEU A N 1
ATOM 464 C CA . LEU A 1 70 ? 4.193 -12.038 -19.292 1.00 81.94 70 LEU A CA 1
ATOM 465 C C . LEU A 1 70 ? 3.568 -13.398 -19.644 1.00 81.94 70 LEU A C 1
ATOM 467 O O . LEU A 1 70 ? 2.361 -13.597 -19.484 1.00 81.94 70 LEU A O 1
ATOM 471 N N . ASP A 1 71 ? 4.395 -14.322 -20.130 1.00 75.00 71 ASP A N 1
ATOM 472 C CA . ASP A 1 71 ? 3.976 -15.674 -20.510 1.00 75.00 71 ASP A CA 1
ATOM 473 C C . ASP A 1 71 ? 3.819 -16.597 -19.282 1.00 75.00 71 ASP A C 1
ATOM 475 O O . ASP A 1 71 ? 4.466 -16.421 -18.247 1.00 75.00 71 ASP A O 1
ATOM 479 N N . ALA A 1 72 ? 2.990 -17.634 -19.407 1.00 68.44 72 ALA A N 1
ATOM 480 C CA . ALA A 1 72 ? 2.733 -18.646 -18.389 1.00 68.44 72 ALA A CA 1
ATOM 481 C C . ALA A 1 72 ? 4.005 -19.390 -17.943 1.00 68.44 72 ALA A C 1
ATOM 483 O O . ALA A 1 72 ? 4.125 -19.759 -16.773 1.00 68.44 72 ALA A O 1
ATOM 484 N N . SER A 1 73 ? 4.991 -19.582 -18.828 1.00 70.50 73 SER A N 1
ATOM 485 C CA . SER A 1 73 ? 6.286 -20.157 -18.439 1.00 70.50 73 SER A CA 1
ATOM 486 C C . SER A 1 73 ? 7.069 -19.240 -17.493 1.00 70.50 73 SER A C 1
ATOM 488 O O . SER A 1 73 ? 7.768 -19.728 -16.604 1.00 70.50 73 SER A O 1
ATOM 490 N N . ALA A 1 74 ? 6.918 -17.919 -17.641 1.00 72.81 74 ALA A N 1
ATOM 491 C CA . ALA A 1 74 ? 7.494 -16.931 -16.740 1.00 72.81 74 ALA A CA 1
ATOM 492 C C . ALA A 1 74 ? 6.845 -17.026 -15.355 1.00 72.81 74 ALA A C 1
ATOM 494 O O . ALA A 1 74 ? 7.548 -17.064 -14.348 1.00 72.81 74 ALA A O 1
ATOM 495 N N . VAL A 1 75 ? 5.513 -17.146 -15.316 1.00 74.50 75 VAL A N 1
ATOM 496 C CA . VAL A 1 75 ? 4.745 -17.333 -14.077 1.00 74.50 75 VAL A CA 1
ATOM 497 C C . VAL A 1 75 ? 5.168 -18.618 -13.363 1.00 74.50 75 VAL A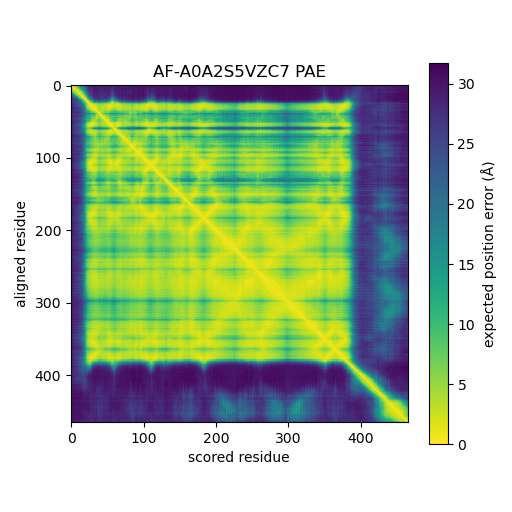 C 1
ATOM 499 O O . VAL A 1 75 ? 5.458 -18.579 -12.172 1.00 74.50 75 VAL A O 1
ATOM 502 N N . ASN A 1 76 ? 5.308 -19.736 -14.081 1.00 73.44 76 ASN A N 1
ATOM 503 C CA . ASN A 1 76 ? 5.758 -21.001 -13.491 1.00 73.44 76 ASN A CA 1
ATOM 504 C C . ASN A 1 76 ? 7.162 -20.909 -12.874 1.00 73.44 76 ASN A C 1
ATOM 506 O O . ASN A 1 76 ? 7.398 -21.492 -11.818 1.00 73.44 76 ASN A O 1
ATOM 510 N N . GLY A 1 77 ? 8.080 -20.158 -13.492 1.00 74.81 77 GLY A N 1
ATOM 511 C CA . GLY A 1 77 ? 9.398 -19.889 -12.911 1.00 74.81 77 GLY A CA 1
ATOM 512 C C . GLY A 1 77 ? 9.307 -19.131 -11.582 1.00 74.81 77 GLY A C 1
ATOM 513 O O . GLY A 1 77 ? 9.961 -19.505 -10.608 1.00 74.81 77 GLY A O 1
ATOM 514 N N . LEU A 1 78 ? 8.442 -18.114 -11.511 1.00 78.94 78 LEU A N 1
ATOM 515 C CA . LEU A 1 78 ? 8.228 -17.300 -10.309 1.00 78.94 78 LEU A CA 1
ATOM 516 C C . LEU A 1 78 ? 7.642 -18.087 -9.130 1.00 78.94 78 LEU A C 1
ATOM 518 O O . LEU A 1 78 ? 8.002 -17.812 -7.988 1.00 78.94 78 LEU A O 1
ATOM 522 N N . LEU A 1 79 ? 6.783 -19.078 -9.391 1.00 80.50 79 LEU A N 1
ATOM 523 C CA . LEU A 1 79 ? 6.153 -19.904 -8.348 1.00 80.50 79 LEU A CA 1
ATOM 524 C C . LEU A 1 79 ? 7.155 -20.754 -7.550 1.00 80.50 79 LEU A C 1
ATOM 526 O O . LEU A 1 79 ? 6.813 -21.264 -6.487 1.00 80.50 79 LEU A O 1
ATOM 530 N N . THR A 1 80 ? 8.386 -20.915 -8.044 1.00 80.69 80 THR A N 1
ATOM 531 C CA . THR A 1 80 ? 9.438 -21.671 -7.344 1.00 80.69 80 THR A CA 1
ATOM 532 C C . THR A 1 80 ? 10.250 -20.817 -6.370 1.00 80.69 80 THR A C 1
ATOM 534 O O . THR A 1 80 ? 11.048 -21.350 -5.600 1.00 80.69 80 THR A O 1
ATOM 537 N N . LEU A 1 81 ? 10.060 -19.494 -6.385 1.00 83.88 81 LEU A N 1
ATOM 538 C CA . LEU A 1 81 ? 10.822 -18.569 -5.555 1.00 83.88 81 LEU A CA 1
ATOM 539 C C . LEU A 1 81 ? 10.243 -18.511 -4.145 1.00 83.88 81 LEU A C 1
ATOM 541 O O . LEU A 1 81 ? 9.069 -18.192 -3.954 1.00 83.88 81 LEU A O 1
ATOM 545 N N . MET A 1 82 ? 11.094 -18.776 -3.156 1.00 85.88 82 MET A N 1
ATOM 546 C CA . MET A 1 82 ? 10.731 -18.800 -1.741 1.00 85.88 82 MET A CA 1
ATOM 547 C C . MET A 1 82 ? 11.681 -17.920 -0.929 1.00 85.88 82 MET A C 1
ATOM 549 O O . MET A 1 82 ? 12.874 -17.859 -1.219 1.00 85.88 82 MET A O 1
ATOM 553 N N . ALA A 1 83 ? 11.158 -17.244 0.089 1.00 82.56 83 ALA A N 1
ATOM 554 C CA . ALA A 1 83 ? 11.898 -16.353 0.970 1.00 82.56 83 ALA A CA 1
ATOM 555 C C . ALA A 1 83 ? 11.734 -16.754 2.443 1.00 82.56 83 ALA A C 1
ATOM 557 O O . ALA A 1 83 ? 10.693 -17.260 2.866 1.00 82.56 83 ALA A O 1
ATOM 558 N N . GLY A 1 84 ? 12.771 -16.476 3.235 1.00 80.25 84 GLY A N 1
ATOM 559 C CA . GLY A 1 84 ? 12.770 -16.701 4.680 1.00 80.25 84 GLY A CA 1
ATOM 560 C C . GLY A 1 84 ? 12.903 -18.175 5.101 1.00 80.25 84 GLY A C 1
ATOM 561 O O . GLY A 1 84 ? 12.910 -19.082 4.269 1.00 80.25 84 GLY A O 1
ATOM 562 N N . PRO A 1 85 ? 13.011 -18.437 6.415 1.00 78.25 85 PRO A N 1
ATOM 563 C CA . PRO A 1 85 ? 13.243 -19.770 6.964 1.00 78.25 85 PRO A CA 1
ATOM 564 C C . PRO A 1 85 ? 12.006 -20.676 6.888 1.00 78.25 85 PRO A C 1
ATOM 566 O O . PRO A 1 85 ? 12.141 -21.895 6.940 1.00 78.25 85 PRO A O 1
ATOM 569 N N . ALA A 1 86 ? 10.806 -20.101 6.751 1.00 80.69 86 ALA A N 1
ATOM 570 C CA . ALA A 1 86 ? 9.565 -20.851 6.569 1.00 80.69 86 ALA A CA 1
ATOM 571 C C . ALA A 1 86 ? 9.266 -21.174 5.093 1.00 80.69 86 ALA A C 1
ATOM 573 O O . ALA A 1 86 ? 8.214 -21.740 4.804 1.00 80.69 86 ALA A O 1
ATOM 574 N N . ASN A 1 87 ? 10.177 -20.834 4.168 1.00 82.88 87 ASN A N 1
ATOM 575 C CA . ASN A 1 87 ? 10.005 -21.009 2.726 1.00 82.88 87 ASN A CA 1
ATOM 576 C C . ASN A 1 87 ? 8.707 -20.361 2.209 1.00 82.88 87 ASN A C 1
ATOM 578 O O . ASN A 1 87 ? 7.919 -20.992 1.507 1.00 82.88 87 ASN A O 1
ATOM 582 N N . ALA A 1 88 ? 8.461 -19.101 2.572 1.00 85.06 88 ALA A N 1
ATOM 583 C CA . ALA A 1 88 ? 7.278 -18.380 2.119 1.00 85.06 88 ALA A CA 1
ATOM 584 C C . ALA A 1 88 ? 7.387 -18.092 0.609 1.00 85.06 88 ALA A C 1
ATOM 586 O O . ALA A 1 88 ? 8.387 -17.506 0.185 1.00 85.06 88 ALA A O 1
ATOM 587 N N . PRO A 1 89 ? 6.407 -18.481 -0.224 1.00 89.00 89 PRO A N 1
ATOM 588 C CA . PRO A 1 89 ? 6.457 -18.203 -1.656 1.00 89.00 89 PRO A CA 1
ATOM 589 C C . PRO A 1 89 ? 6.451 -16.690 -1.911 1.00 89.00 89 PRO A C 1
ATOM 591 O O . PRO A 1 89 ? 5.677 -15.945 -1.313 1.00 89.00 89 PRO A O 1
ATOM 594 N N . VAL A 1 90 ? 7.313 -16.218 -2.811 1.00 88.06 90 VAL A N 1
ATOM 595 C CA . VAL A 1 90 ? 7.393 -14.786 -3.147 1.00 88.06 90 VAL A CA 1
ATOM 596 C C . VAL A 1 90 ? 6.244 -14.381 -4.071 1.00 88.06 90 VAL A C 1
ATOM 598 O O . VAL A 1 90 ? 5.713 -13.288 -3.925 1.00 88.06 90 VAL A O 1
ATOM 601 N N . PHE A 1 91 ? 5.820 -15.268 -4.974 1.00 90.00 91 PHE A N 1
ATOM 602 C CA . PHE A 1 91 ? 4.774 -15.012 -5.969 1.00 90.00 91 PHE A CA 1
ATOM 603 C C . PHE A 1 91 ? 3.715 -16.124 -5.996 1.00 90.00 91 PHE A C 1
ATOM 605 O O . PHE A 1 91 ? 3.949 -17.233 -5.515 1.00 90.00 91 PHE A O 1
ATOM 612 N N . GLY A 1 92 ? 2.556 -15.836 -6.598 1.00 86.81 92 GLY A N 1
ATOM 613 C CA . GLY A 1 92 ? 1.433 -16.772 -6.761 1.00 86.81 92 GLY A CA 1
ATOM 614 C C . GLY A 1 92 ? 0.266 -16.486 -5.812 1.00 86.81 92 GLY A C 1
ATOM 615 O O . GLY A 1 92 ? 0.307 -15.528 -5.053 1.00 86.81 92 GLY A O 1
ATOM 616 N N . ASN A 1 93 ? -0.786 -17.312 -5.828 1.00 85.62 93 ASN A N 1
ATOM 617 C CA . ASN A 1 93 ? -2.013 -17.070 -5.040 1.00 85.62 93 ASN A CA 1
ATOM 618 C C . ASN A 1 93 ? -1.797 -17.066 -3.518 1.00 85.62 93 ASN A C 1
ATOM 620 O O . ASN A 1 93 ? -2.589 -16.481 -2.786 1.00 85.62 93 ASN A O 1
ATOM 624 N N . ALA A 1 94 ? -0.753 -17.747 -3.045 1.00 83.31 94 ALA A N 1
ATOM 625 C CA . ALA A 1 94 ? -0.316 -17.722 -1.649 1.00 83.31 94 ALA A CA 1
ATOM 626 C C . ALA A 1 94 ? 0.989 -16.927 -1.470 1.00 83.31 94 ALA A C 1
ATOM 628 O O . ALA A 1 94 ? 1.607 -16.993 -0.411 1.00 83.31 94 ALA A O 1
ATOM 629 N N . GLY A 1 95 ? 1.436 -16.246 -2.528 1.00 88.50 95 GLY A N 1
ATOM 630 C CA . GLY A 1 95 ? 2.689 -15.517 -2.565 1.00 88.50 95 GLY A CA 1
ATOM 631 C C . GLY A 1 95 ? 2.604 -14.171 -1.864 1.00 88.50 95 GLY A C 1
ATOM 632 O O . GLY A 1 95 ? 1.528 -13.580 -1.756 1.00 88.50 95 GLY A O 1
ATOM 633 N N . ILE A 1 96 ? 3.768 -13.681 -1.441 1.00 91.56 96 ILE A N 1
ATOM 634 C CA . ILE A 1 96 ? 3.921 -12.355 -0.838 1.00 91.56 96 ILE A CA 1
ATOM 635 C C . ILE A 1 96 ? 3.500 -11.253 -1.810 1.00 91.56 96 ILE A C 1
ATOM 637 O O . ILE A 1 96 ? 2.870 -10.292 -1.394 1.00 91.56 96 ILE A O 1
ATOM 641 N N . VAL A 1 97 ? 3.833 -11.381 -3.093 1.00 92.44 97 VAL A N 1
ATOM 642 C CA . VAL A 1 97 ? 3.464 -10.432 -4.144 1.00 92.44 97 VAL A CA 1
ATOM 643 C C . VAL A 1 97 ? 2.500 -11.099 -5.115 1.00 92.44 97 VAL A C 1
ATOM 645 O O . VAL A 1 97 ? 2.810 -12.132 -5.715 1.00 92.44 97 VAL A O 1
ATOM 648 N N . GLN A 1 98 ? 1.350 -10.463 -5.318 1.00 93.00 98 GLN A N 1
ATOM 649 C CA . GLN A 1 98 ? 0.364 -10.850 -6.319 1.00 93.00 98 GLN A CA 1
ATOM 650 C C . GLN A 1 98 ? 0.104 -9.679 -7.257 1.00 93.00 98 GLN A C 1
ATOM 652 O O . GLN A 1 98 ? -0.050 -8.544 -6.817 1.00 93.00 98 GLN A O 1
ATOM 657 N N . LEU A 1 99 ? 0.053 -9.951 -8.556 1.00 90.12 99 LEU A N 1
ATOM 658 C CA . LEU A 1 99 ? -0.190 -8.956 -9.595 1.00 90.12 99 LEU A CA 1
ATOM 659 C C . LEU A 1 99 ? -1.368 -9.409 -10.455 1.00 90.12 99 LEU A C 1
ATOM 661 O O . LEU A 1 99 ? -1.452 -10.566 -10.857 1.00 90.12 99 LEU A O 1
ATOM 665 N N . GLY A 1 100 ? -2.280 -8.490 -10.739 1.00 87.62 100 GLY A N 1
ATOM 666 C CA . GLY A 1 100 ? -3.399 -8.689 -11.647 1.00 87.62 100 GLY A CA 1
ATOM 667 C C . GLY A 1 100 ? -2.960 -8.630 -13.111 1.00 87.62 100 GLY A C 1
ATOM 668 O O . GLY A 1 100 ? -1.830 -8.966 -13.462 1.00 87.62 100 GLY A O 1
ATOM 669 N N . ALA A 1 101 ? -3.866 -8.188 -13.982 1.00 83.12 101 ALA A N 1
ATOM 670 C CA . ALA A 1 101 ? -3.562 -7.994 -15.396 1.00 83.12 101 ALA A CA 1
ATOM 671 C C . ALA A 1 101 ? -2.623 -6.791 -15.595 1.00 83.12 101 ALA A C 1
ATOM 673 O O . ALA A 1 101 ? -2.947 -5.645 -15.278 1.00 83.12 101 ALA A O 1
ATOM 674 N N . VAL A 1 102 ? -1.455 -7.063 -16.159 1.00 87.62 102 VAL A N 1
ATOM 675 C CA . VAL A 1 102 ? -0.328 -6.129 -16.279 1.00 87.62 102 VAL A CA 1
ATOM 676 C C . VAL A 1 102 ? 0.265 -6.219 -17.676 1.00 87.62 102 VAL A C 1
ATOM 678 O O . VAL A 1 102 ? 0.220 -7.273 -18.290 1.00 87.62 102 VAL A O 1
ATOM 681 N N . GLY A 1 103 ? 0.810 -5.140 -18.209 1.00 89.75 103 GLY A N 1
ATOM 682 C CA . GLY A 1 103 ? 1.380 -5.074 -19.550 1.00 89.75 103 GLY A CA 1
ATOM 683 C C . GLY A 1 103 ? 2.825 -4.603 -19.533 1.00 89.75 103 GLY A C 1
ATOM 684 O O . GLY A 1 103 ? 3.289 -4.019 -18.551 1.00 89.75 103 GLY A O 1
ATOM 685 N N . GLN A 1 104 ? 3.538 -4.867 -20.625 1.00 92.50 104 GLN A N 1
ATOM 686 C CA . GLN A 1 104 ? 4.919 -4.437 -20.827 1.00 92.50 104 GLN A CA 1
ATOM 687 C C . GLN A 1 104 ? 5.076 -3.969 -22.266 1.00 92.50 104 GLN A C 1
ATOM 689 O O . GLN A 1 104 ? 4.791 -4.717 -23.198 1.00 92.50 104 GLN A O 1
ATOM 694 N N . TYR A 1 105 ? 5.553 -2.744 -22.434 1.00 94.25 105 TYR A N 1
ATOM 695 C CA . TYR A 1 105 ? 5.637 -2.088 -23.727 1.00 94.25 105 TYR A CA 1
ATOM 696 C C . TYR A 1 105 ? 6.947 -1.314 -23.847 1.00 94.25 105 TYR A C 1
ATOM 698 O O . TYR A 1 105 ? 7.395 -0.668 -22.897 1.00 94.25 105 TYR A O 1
ATOM 706 N N . ALA A 1 106 ? 7.550 -1.346 -25.029 1.00 94.56 106 ALA A N 1
ATOM 707 C CA . ALA A 1 106 ? 8.715 -0.544 -25.358 1.00 94.56 106 ALA A CA 1
ATOM 708 C C . ALA A 1 106 ? 8.676 -0.079 -26.813 1.00 94.56 106 ALA A C 1
ATOM 710 O O . ALA A 1 106 ? 8.256 -0.807 -27.713 1.00 94.56 106 ALA A O 1
ATOM 711 N N . ARG A 1 107 ? 9.168 1.137 -27.044 1.00 94.06 107 ARG A N 1
ATOM 712 C CA . ARG A 1 107 ? 9.304 1.754 -28.357 1.00 94.06 107 ARG A CA 1
ATOM 713 C C . ARG A 1 107 ? 10.654 2.448 -28.482 1.00 94.06 107 ARG A C 1
ATOM 715 O O . ARG A 1 107 ? 11.010 3.283 -27.653 1.00 94.06 107 ARG A O 1
ATOM 722 N N . ALA A 1 108 ? 11.372 2.123 -29.546 1.00 93.38 108 ALA A N 1
ATOM 723 C CA . ALA A 1 108 ? 12.650 2.709 -29.921 1.00 93.38 108 ALA A CA 1
ATOM 724 C C . ALA A 1 108 ? 12.514 3.340 -31.315 1.00 93.38 108 ALA A C 1
ATOM 726 O O . ALA A 1 108 ? 12.425 2.638 -32.328 1.00 93.38 108 ALA A O 1
ATOM 727 N N . ASN A 1 109 ? 12.452 4.672 -31.362 1.00 92.31 109 ASN A N 1
ATOM 728 C CA . ASN A 1 109 ? 12.213 5.420 -32.592 1.00 92.31 109 ASN A CA 1
ATOM 729 C C . ASN A 1 109 ? 13.499 5.618 -33.391 1.00 92.31 109 ASN A C 1
ATOM 731 O O . ASN A 1 109 ? 14.604 5.650 -32.842 1.00 92.31 109 ASN A O 1
ATOM 735 N N . ASN A 1 110 ? 13.366 5.789 -34.700 1.00 90.19 110 ASN A N 1
ATOM 736 C CA . ASN A 1 110 ? 14.520 6.006 -35.574 1.00 90.19 110 ASN A CA 1
ATOM 737 C C . ASN A 1 110 ? 15.198 7.382 -35.433 1.00 90.19 110 ASN A C 1
ATOM 739 O O . ASN A 1 110 ? 16.293 7.583 -35.956 1.00 90.19 110 ASN A O 1
ATOM 743 N N . ASP A 1 111 ? 14.572 8.320 -34.732 1.00 88.50 111 ASP A N 1
ATOM 744 C CA . ASP A 1 111 ? 15.070 9.678 -34.497 1.00 88.50 111 ASP A CA 1
ATOM 745 C C . ASP A 1 111 ? 15.930 9.806 -33.224 1.00 88.50 111 ASP A C 1
ATOM 747 O O . ASP A 1 111 ? 16.396 10.895 -32.889 1.00 88.50 111 ASP A O 1
ATOM 751 N N . GLY A 1 112 ? 16.160 8.698 -32.512 1.00 87.25 112 GLY A N 1
ATOM 752 C CA . GLY A 1 112 ? 16.897 8.681 -31.249 1.00 87.25 112 GLY A CA 1
ATOM 753 C C . GLY A 1 112 ? 16.034 8.874 -30.001 1.00 87.25 112 GLY A C 1
ATOM 754 O O . GLY A 1 112 ? 16.569 8.832 -28.893 1.00 87.25 112 GLY A O 1
ATOM 755 N N . SER A 1 113 ? 14.720 9.062 -30.144 1.00 92.56 113 SER A N 1
ATOM 756 C CA . SER A 1 113 ? 13.786 9.046 -29.018 1.00 92.56 113 SER A CA 1
ATOM 757 C C . SER A 1 113 ? 13.337 7.626 -28.662 1.00 92.56 113 SER A C 1
ATOM 759 O O . SER A 1 113 ? 13.388 6.700 -29.477 1.00 92.56 113 SER A O 1
ATOM 761 N N . SER A 1 114 ? 12.916 7.425 -27.418 1.00 94.69 114 SER A N 1
ATOM 762 C CA . SER A 1 114 ? 12.394 6.139 -26.961 1.00 94.69 114 SER A CA 1
ATOM 763 C C . SER A 1 114 ? 11.399 6.297 -25.814 1.00 94.69 114 SER A C 1
ATOM 765 O O . SER A 1 114 ? 11.401 7.302 -25.103 1.00 94.69 114 SER A O 1
ATOM 767 N N . ALA A 1 115 ? 10.522 5.308 -25.659 1.00 95.06 115 ALA A N 1
ATOM 768 C CA . ALA A 1 115 ? 9.530 5.253 -24.594 1.00 95.06 115 ALA A CA 1
ATOM 769 C C . ALA A 1 115 ? 9.348 3.814 -24.102 1.00 95.06 115 ALA A C 1
ATOM 771 O O . ALA A 1 115 ? 9.286 2.881 -24.901 1.00 95.06 115 ALA A O 1
ATOM 772 N N . ALA A 1 116 ? 9.220 3.635 -22.793 1.00 95.62 116 ALA A N 1
ATOM 773 C CA . ALA A 1 116 ? 8.978 2.352 -22.147 1.00 95.62 116 ALA A CA 1
ATOM 774 C C . ALA A 1 116 ? 7.834 2.464 -21.139 1.00 95.62 116 ALA A C 1
ATOM 776 O O . ALA A 1 116 ? 7.643 3.513 -20.524 1.00 95.62 116 ALA A O 1
ATOM 777 N N . PHE A 1 117 ? 7.102 1.369 -20.954 1.00 95.44 117 PHE A N 1
ATOM 778 C CA . PHE A 1 117 ? 6.014 1.243 -19.993 1.00 95.44 117 PHE A CA 1
ATOM 779 C C . PHE A 1 117 ? 5.963 -0.168 -19.405 1.00 95.44 117 PHE A C 1
ATOM 781 O O . PHE A 1 117 ? 6.149 -1.161 -20.111 1.00 95.44 117 PHE A O 1
ATOM 788 N N . SER A 1 118 ? 5.627 -0.266 -18.123 1.00 94.25 118 SER A N 1
ATOM 789 C CA . SER A 1 118 ? 5.159 -1.515 -17.531 1.00 94.25 118 SER A CA 1
ATOM 790 C C . SER A 1 118 ? 4.168 -1.261 -16.398 1.00 94.25 118 SER A C 1
ATOM 792 O O . SER A 1 118 ? 4.185 -0.205 -15.766 1.00 94.25 118 SER A O 1
ATOM 794 N N . GLY A 1 119 ? 3.299 -2.239 -16.140 1.00 92.69 119 GLY A N 1
ATOM 795 C CA . GLY A 1 119 ? 2.327 -2.195 -15.047 1.00 92.69 119 GLY A CA 1
ATOM 796 C C . GLY A 1 119 ? 0.887 -2.356 -15.512 1.00 92.69 119 GLY A C 1
ATOM 797 O O . GLY A 1 119 ? 0.619 -2.979 -16.534 1.00 92.69 119 GLY A O 1
ATOM 798 N N . THR A 1 120 ? -0.068 -1.826 -14.758 1.00 87.44 120 THR A N 1
ATOM 799 C CA . THR A 1 120 ? -1.504 -1.956 -15.037 1.00 87.44 120 THR A CA 1
ATOM 800 C C . THR A 1 120 ? -1.871 -1.349 -16.384 1.00 87.44 120 THR A C 1
ATOM 802 O O . THR A 1 120 ? -1.693 -0.149 -16.586 1.00 87.44 120 THR A O 1
ATOM 805 N N . VAL A 1 121 ? -2.428 -2.150 -17.298 1.00 80.94 121 VAL A N 1
ATOM 806 C CA . VAL A 1 121 ? -2.703 -1.733 -18.690 1.00 80.94 121 VAL A CA 1
ATOM 807 C C . VAL A 1 121 ? -3.607 -0.499 -18.805 1.00 80.94 121 VAL A C 1
ATOM 809 O O . VAL A 1 121 ? -3.487 0.265 -19.761 1.00 80.94 121 VAL A O 1
ATOM 812 N N . SER A 1 122 ? -4.465 -0.255 -17.812 1.00 82.25 122 SER A N 1
ATOM 813 C CA . SER A 1 122 ? -5.317 0.936 -17.717 1.00 82.25 122 SER A CA 1
ATOM 814 C C . SER A 1 122 ? -4.536 2.246 -17.553 1.00 82.25 122 SER A C 1
ATOM 816 O O . SER A 1 122 ? -5.051 3.298 -17.920 1.00 82.25 122 SER A O 1
ATOM 818 N N . ALA A 1 123 ? -3.298 2.195 -17.053 1.00 82.62 123 ALA A N 1
ATOM 819 C CA . ALA A 1 123 ? -2.437 3.361 -16.844 1.00 82.62 123 ALA A CA 1
ATOM 820 C C . ALA A 1 123 ? -1.563 3.710 -18.064 1.00 82.62 123 ALA A C 1
ATOM 822 O O . ALA A 1 123 ? -0.961 4.785 -18.108 1.00 82.62 123 ALA A O 1
ATOM 823 N N . ALA A 1 124 ? -1.480 2.826 -19.066 1.00 80.81 124 ALA A N 1
ATOM 824 C CA . ALA A 1 124 ? -0.630 3.041 -20.238 1.00 80.81 124 ALA A CA 1
ATOM 825 C C . ALA A 1 124 ? -0.995 4.308 -21.040 1.00 80.81 124 ALA A C 1
ATOM 827 O O . ALA A 1 124 ? -0.078 5.064 -21.381 1.00 80.81 124 ALA A O 1
ATOM 828 N N . PRO A 1 125 ? -2.286 4.616 -21.300 1.00 81.31 125 PRO A N 1
ATOM 829 C CA . PRO A 1 125 ? -2.641 5.807 -22.068 1.00 81.31 125 PRO A CA 1
ATOM 830 C C . PRO A 1 125 ? -2.202 7.113 -21.408 1.00 81.31 125 PRO A C 1
ATOM 832 O O . PRO A 1 125 ? -1.741 8.019 -22.097 1.00 81.31 125 PRO A O 1
ATOM 835 N N . SER A 1 126 ? -2.295 7.204 -20.079 1.00 81.12 126 SER A N 1
ATOM 836 C CA . SER A 1 126 ? -1.906 8.406 -19.337 1.00 81.12 126 SER A CA 1
ATOM 837 C C . SER A 1 126 ? -0.394 8.589 -19.212 1.00 81.12 126 SER A C 1
ATOM 839 O O . SER A 1 126 ? 0.055 9.726 -19.147 1.00 81.12 126 SER A O 1
ATOM 841 N N . LEU A 1 127 ? 0.385 7.502 -19.178 1.00 80.56 127 LEU A N 1
ATOM 842 C CA . LEU A 1 127 ? 1.825 7.559 -18.881 1.00 80.56 127 LEU A CA 1
ATOM 843 C C . LEU A 1 127 ? 2.722 7.579 -20.129 1.00 80.56 127 LEU A C 1
ATOM 845 O O . LEU A 1 127 ? 3.771 8.219 -20.136 1.00 80.56 127 LEU A O 1
ATOM 849 N N . VAL A 1 128 ? 2.323 6.898 -21.207 1.00 80.75 128 VAL A N 1
ATOM 850 C CA . VAL A 1 128 ? 3.106 6.847 -22.461 1.00 80.75 128 VAL A CA 1
ATOM 851 C C . VAL A 1 128 ? 2.331 7.302 -23.696 1.00 80.75 128 VAL A C 1
ATOM 853 O O . VAL A 1 128 ? 2.844 7.202 -24.808 1.00 80.75 128 VAL A O 1
ATOM 856 N N . GLY A 1 129 ? 1.106 7.815 -23.532 1.00 77.81 129 GLY A N 1
ATOM 857 C CA . GLY A 1 129 ? 0.326 8.399 -24.631 1.00 77.81 129 GLY A CA 1
ATOM 858 C C . GLY A 1 129 ? -0.096 7.398 -25.712 1.00 77.81 129 GLY A C 1
ATOM 859 O O . GLY A 1 129 ? -0.440 7.799 -26.823 1.00 77.81 129 GLY A O 1
ATOM 860 N N . VAL A 1 130 ? -0.047 6.096 -25.416 1.00 77.56 130 VAL A N 1
ATOM 861 C CA . VAL A 1 130 ? -0.507 5.041 -26.330 1.00 77.56 130 VAL A CA 1
ATOM 862 C C . VAL A 1 130 ? -2.032 4.922 -26.280 1.00 77.56 130 VAL A C 1
ATOM 864 O O . VAL A 1 130 ? -2.655 5.190 -25.255 1.00 77.56 130 VAL A O 1
ATOM 867 N N . GLY A 1 131 ? -2.661 4.523 -27.389 1.00 73.94 131 GLY A N 1
ATOM 868 C CA . GLY A 1 131 ? -4.114 4.336 -27.426 1.00 73.94 131 GLY A CA 1
ATOM 869 C C . GLY A 1 131 ? -4.597 3.299 -26.404 1.00 73.94 131 GLY A C 1
ATOM 870 O O . GLY A 1 131 ? -3.874 2.368 -26.047 1.00 73.94 131 GLY A O 1
ATOM 871 N N . THR A 1 132 ? -5.841 3.427 -25.93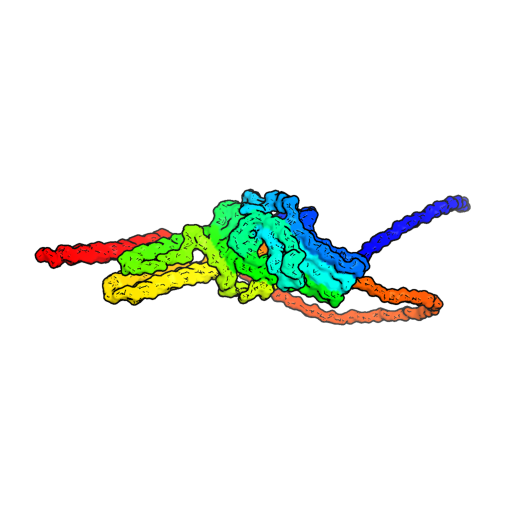9 1.00 73.56 132 THR A N 1
ATOM 872 C CA . THR A 1 132 ? -6.469 2.397 -25.101 1.00 73.56 132 THR A CA 1
ATOM 873 C C . THR A 1 132 ? -6.445 1.049 -25.828 1.00 73.56 132 THR A C 1
ATOM 875 O O . THR A 1 132 ? -6.867 0.959 -26.978 1.00 73.56 132 THR A O 1
ATOM 878 N N . GLY A 1 133 ? -5.942 0.004 -25.164 1.00 73.88 133 GLY A N 1
ATOM 879 C CA . GLY A 1 133 ? -5.799 -1.334 -25.752 1.00 73.88 133 GLY A CA 1
ATOM 880 C C . GLY A 1 133 ? -4.521 -1.554 -26.571 1.00 73.88 133 GLY A C 1
ATOM 881 O O . GLY A 1 133 ? -4.358 -2.632 -27.126 1.00 73.88 133 GLY A O 1
ATOM 882 N N . ALA A 1 134 ? -3.609 -0.576 -26.630 1.00 79.38 134 ALA A N 1
ATOM 883 C CA . ALA A 1 134 ? -2.319 -0.726 -27.311 1.00 79.38 134 ALA A CA 1
ATOM 884 C C . ALA A 1 134 ? -1.289 -1.563 -26.531 1.00 79.38 134 ALA A C 1
ATOM 886 O O . ALA A 1 134 ? -0.267 -1.931 -27.099 1.00 79.38 134 ALA A O 1
ATOM 887 N N . VAL A 1 135 ? -1.536 -1.826 -25.243 1.00 84.44 135 VAL A N 1
ATOM 888 C CA . VAL A 1 135 ? -0.701 -2.703 -24.414 1.00 84.44 135 VAL A CA 1
ATOM 889 C C . VAL A 1 135 ? -1.492 -3.960 -24.098 1.00 84.44 135 VAL A C 1
ATOM 891 O O . VAL A 1 135 ? -2.553 -3.891 -23.466 1.00 84.44 135 VAL A O 1
ATOM 894 N N . THR A 1 136 ? -0.970 -5.103 -24.523 1.00 87.00 136 THR A N 1
ATOM 895 C CA . THR A 1 136 ? -1.616 -6.394 -24.318 1.00 87.00 136 THR A CA 1
ATOM 896 C C . THR A 1 136 ? -1.450 -6.834 -22.855 1.00 87.00 136 THR A C 1
ATOM 898 O O . THR A 1 136 ? -0.329 -6.865 -22.338 1.00 87.00 136 THR A O 1
ATOM 901 N N . PRO A 1 137 ? -2.543 -7.170 -22.142 1.00 85.62 137 PRO A N 1
ATOM 902 C CA . PRO A 1 137 ? -2.453 -7.629 -20.763 1.00 85.62 137 PRO A CA 1
ATOM 903 C C . PRO A 1 137 ? -1.852 -9.034 -20.678 1.00 85.62 137 PRO A C 1
ATOM 905 O O . PRO A 1 137 ? -2.136 -9.919 -21.483 1.00 85.62 137 PRO A O 1
ATOM 908 N N . SER A 1 138 ? -1.058 -9.239 -19.639 1.00 82.19 138 SER A N 1
ATOM 909 C CA . SER A 1 138 ? -0.509 -10.524 -19.221 1.00 82.19 138 SER A CA 1
ATOM 910 C C . SER A 1 138 ? -1.516 -11.297 -18.383 1.00 82.19 138 SER A C 1
ATOM 912 O O . SER A 1 138 ? -2.447 -10.722 -17.810 1.00 82.19 138 SER A O 1
ATOM 914 N N . SER A 1 139 ? -1.269 -12.600 -18.246 1.00 78.62 139 SER A N 1
ATOM 915 C CA . SER A 1 139 ? -1.932 -13.396 -17.209 1.00 78.62 139 SER A CA 1
ATOM 916 C C . SER A 1 139 ? -1.554 -12.875 -15.819 1.00 78.62 139 SER A C 1
ATOM 918 O O . SER A 1 139 ? -0.453 -12.355 -15.628 1.00 78.62 139 SER A O 1
ATOM 920 N N . SER A 1 140 ? -2.461 -13.011 -14.851 1.00 83.81 140 SER A N 1
ATOM 921 C CA . SER A 1 140 ? -2.196 -12.593 -13.476 1.00 83.81 140 SER A CA 1
ATOM 922 C C . SER A 1 140 ? -1.124 -13.467 -12.819 1.00 83.81 140 SER A C 1
ATOM 924 O O . SER A 1 140 ? -1.003 -14.665 -13.084 1.00 83.81 140 SER A O 1
ATOM 926 N N . ILE A 1 141 ? -0.352 -12.859 -11.925 1.00 85.50 141 ILE A N 1
ATOM 927 C CA . ILE A 1 141 ? 0.572 -13.539 -11.023 1.00 85.50 141 ILE A CA 1
ATOM 928 C C . ILE A 1 141 ? -0.141 -13.660 -9.683 1.00 85.50 141 ILE A C 1
ATOM 930 O O . ILE A 1 141 ? -0.101 -12.751 -8.861 1.00 85.50 141 ILE A O 1
ATOM 934 N N . GLY A 1 142 ? -0.832 -14.774 -9.472 1.00 86.25 142 GLY A N 1
ATOM 935 C CA . GLY A 1 142 ? -1.730 -14.905 -8.330 1.00 86.25 142 GLY A CA 1
ATOM 936 C C . GLY A 1 142 ? -3.102 -14.283 -8.585 1.00 86.25 142 GLY A C 1
ATOM 937 O O . GLY A 1 142 ? -3.526 -14.104 -9.731 1.00 86.25 142 GLY A O 1
ATOM 938 N N . THR A 1 143 ? -3.811 -13.991 -7.499 1.00 88.50 143 THR A N 1
ATOM 939 C CA . THR A 1 143 ? -5.179 -13.465 -7.510 1.00 88.50 143 THR A CA 1
ATOM 940 C C . THR A 1 143 ? -5.284 -12.376 -6.446 1.00 88.50 143 THR A C 1
ATOM 942 O O . THR A 1 143 ? -5.734 -12.679 -5.337 1.00 88.50 143 THR A O 1
ATOM 945 N N . PRO A 1 144 ? -4.844 -11.138 -6.752 1.00 90.12 144 PRO A N 1
ATOM 946 C CA . PRO A 1 144 ? -4.951 -10.042 -5.799 1.00 90.12 144 PRO A CA 1
ATOM 947 C C . PRO A 1 144 ? -6.413 -9.807 -5.405 1.00 90.12 144 PRO A C 1
ATOM 949 O O . PRO A 1 144 ? -7.345 -10.233 -6.099 1.00 90.12 144 PRO A O 1
ATOM 952 N N . THR A 1 145 ? -6.610 -9.117 -4.284 1.00 90.25 145 THR A N 1
ATOM 953 C CA . THR A 1 145 ? -7.940 -8.748 -3.788 1.00 90.25 145 THR A CA 1
ATOM 954 C C . THR A 1 145 ? -8.770 -8.051 -4.863 1.00 90.25 145 THR A C 1
ATOM 956 O O . THR A 1 145 ? -8.258 -7.305 -5.695 1.00 90.25 145 THR A O 1
ATOM 959 N N . ALA A 1 146 ? -10.080 -8.303 -4.868 1.00 87.44 146 ALA A N 1
ATOM 960 C CA . ALA A 1 146 ? -10.984 -7.691 -5.833 1.00 87.44 146 ALA A CA 1
ATOM 961 C C . ALA A 1 146 ? -10.896 -6.156 -5.771 1.00 87.44 146 ALA A C 1
ATOM 963 O O . ALA A 1 146 ? -11.068 -5.565 -4.708 1.00 87.44 146 ALA A O 1
ATOM 964 N N . GLY A 1 147 ? -10.655 -5.523 -6.922 1.00 84.38 147 GLY A N 1
ATOM 965 C CA . GLY A 1 147 ? -10.422 -4.077 -7.021 1.00 84.38 147 GLY A CA 1
ATOM 966 C C . GLY A 1 147 ? -8.946 -3.667 -6.936 1.00 84.38 147 GLY A C 1
ATOM 967 O O . GLY A 1 147 ? -8.625 -2.546 -7.318 1.00 84.38 147 GLY A O 1
ATOM 968 N N . SER A 1 148 ? -8.053 -4.574 -6.534 1.00 90.44 148 SER A N 1
ATOM 969 C CA . SER A 1 148 ? -6.604 -4.371 -6.529 1.00 90.44 148 SER A CA 1
ATOM 970 C C . SER A 1 148 ? -5.972 -4.942 -7.799 1.00 90.44 148 SER A C 1
ATOM 972 O O . SER A 1 148 ? -6.249 -6.065 -8.222 1.00 90.44 148 SER A O 1
ATOM 974 N N . SER A 1 149 ? -5.060 -4.184 -8.394 1.00 88.81 149 SER A N 1
ATOM 975 C CA . SER A 1 149 ? -4.169 -4.650 -9.453 1.00 88.81 149 SER A CA 1
ATOM 976 C C . SER A 1 149 ? -2.854 -5.220 -8.928 1.00 88.81 149 SER A C 1
ATOM 978 O O . SER A 1 149 ? -2.187 -5.963 -9.644 1.00 88.81 149 SER A O 1
ATOM 980 N N . ALA A 1 150 ? -2.460 -4.875 -7.706 1.00 92.25 150 ALA A N 1
ATOM 981 C CA . ALA A 1 150 ? -1.326 -5.479 -7.026 1.00 92.25 150 ALA A CA 1
ATOM 982 C C . ALA A 1 150 ? -1.629 -5.628 -5.535 1.00 92.25 150 ALA A C 1
ATOM 984 O O . ALA A 1 150 ? -2.281 -4.771 -4.942 1.00 92.25 150 ALA A O 1
ATOM 985 N N . GLU A 1 151 ? -1.136 -6.710 -4.947 1.00 94.81 151 GLU A N 1
ATOM 986 C CA . GLU A 1 151 ? -1.225 -6.999 -3.522 1.00 94.81 151 GLU A CA 1
ATOM 987 C C . GLU A 1 151 ? 0.153 -7.424 -3.007 1.00 94.81 151 GLU A C 1
ATOM 989 O O . GLU A 1 151 ? 0.842 -8.229 -3.637 1.00 94.81 151 GLU A O 1
ATOM 994 N N . ILE A 1 152 ? 0.553 -6.881 -1.859 1.00 94.50 152 ILE A N 1
ATOM 995 C CA . ILE A 1 152 ? 1.756 -7.276 -1.124 1.00 94.50 152 ILE A CA 1
ATOM 996 C C . ILE A 1 152 ? 1.323 -7.706 0.273 1.00 94.50 152 ILE A C 1
ATOM 998 O O . ILE A 1 152 ? 0.946 -6.857 1.074 1.00 94.50 152 ILE A O 1
ATOM 1002 N N . ALA A 1 153 ? 1.382 -8.997 0.581 1.00 94.12 153 ALA A N 1
ATOM 1003 C CA . ALA A 1 153 ? 0.959 -9.561 1.858 1.00 94.12 153 ALA A CA 1
ATOM 1004 C C . ALA A 1 153 ? 2.125 -10.266 2.560 1.00 94.12 153 ALA A C 1
ATOM 1006 O O . ALA A 1 153 ? 2.724 -11.203 2.038 1.00 94.12 153 ALA A O 1
ATOM 1007 N N . VAL A 1 154 ? 2.458 -9.819 3.767 1.00 92.12 154 VAL A N 1
ATOM 1008 C CA . VAL A 1 154 ? 3.647 -10.262 4.489 1.00 92.12 154 VAL A CA 1
ATOM 1009 C C . VAL A 1 154 ? 3.411 -10.304 5.998 1.00 92.12 154 VAL A C 1
ATOM 1011 O O . VAL A 1 154 ? 2.803 -9.408 6.580 1.00 92.12 154 VAL A O 1
ATOM 1014 N N . GLY A 1 155 ? 3.908 -11.358 6.646 1.00 89.94 155 GLY A N 1
ATOM 1015 C CA . GLY A 1 155 ? 3.821 -11.561 8.093 1.00 89.94 155 GLY A CA 1
ATOM 1016 C C . GLY A 1 155 ? 5.168 -11.946 8.693 1.00 89.94 155 GLY A C 1
ATOM 1017 O O . GLY A 1 155 ? 6.011 -12.554 8.026 1.00 89.94 155 GLY A O 1
ATOM 1018 N N . THR A 1 156 ? 5.374 -11.589 9.962 1.00 82.50 156 THR A N 1
ATOM 1019 C CA . THR A 1 156 ? 6.621 -11.877 10.689 1.00 82.50 156 THR A CA 1
ATOM 1020 C C . THR A 1 156 ? 6.882 -13.380 10.776 1.00 82.50 156 THR A C 1
ATOM 1022 O O . THR A 1 156 ? 8.004 -13.821 10.545 1.00 82.50 156 THR A O 1
ATOM 1025 N N . ALA A 1 157 ? 5.847 -14.180 11.029 1.00 82.75 157 ALA A N 1
ATOM 1026 C CA . ALA A 1 157 ? 5.943 -15.631 11.121 1.00 82.75 157 ALA A CA 1
ATOM 1027 C C . ALA A 1 157 ? 6.368 -16.256 9.786 1.00 82.75 157 ALA A C 1
ATOM 1029 O O . ALA A 1 157 ? 7.223 -17.141 9.762 1.00 82.75 157 ALA A O 1
ATOM 1030 N N . ALA A 1 158 ? 5.819 -15.758 8.674 1.00 79.38 158 ALA A N 1
ATOM 1031 C CA . ALA A 1 158 ? 6.133 -16.254 7.338 1.00 79.38 158 ALA A CA 1
ATOM 1032 C C . ALA A 1 158 ? 7.576 -15.930 6.909 1.00 79.38 158 ALA A C 1
ATOM 1034 O O . ALA A 1 158 ? 8.229 -16.760 6.280 1.00 79.38 158 ALA A O 1
ATOM 1035 N N . LEU A 1 159 ? 8.099 -14.748 7.257 1.00 81.31 159 LEU A N 1
ATOM 1036 C CA . LEU A 1 159 ? 9.426 -14.309 6.801 1.00 81.31 159 LEU A CA 1
ATOM 1037 C C . LEU A 1 159 ? 10.571 -14.537 7.785 1.00 81.31 159 LEU A C 1
ATOM 1039 O O . LEU A 1 159 ? 11.707 -14.693 7.344 1.00 81.31 159 LEU A O 1
ATOM 1043 N N . LEU A 1 160 ? 10.307 -14.520 9.090 1.00 81.00 160 LEU A N 1
ATOM 1044 C CA . LEU A 1 160 ? 11.330 -14.581 10.142 1.00 81.00 160 LEU A CA 1
ATOM 1045 C C . LEU A 1 160 ? 11.130 -15.773 11.096 1.00 81.00 160 LEU A C 1
ATOM 1047 O O . LEU A 1 160 ? 12.022 -16.074 11.887 1.00 81.00 160 LEU A O 1
ATOM 1051 N N . GLY A 1 161 ? 10.001 -16.483 10.993 1.00 78.12 161 GLY A N 1
ATOM 1052 C CA . GLY A 1 161 ? 9.610 -17.549 11.916 1.00 78.12 161 GLY A CA 1
ATOM 1053 C C . GLY A 1 161 ? 8.973 -17.024 13.210 1.00 78.12 161 GLY A C 1
ATOM 1054 O O . GLY A 1 161 ? 9.079 -15.849 13.555 1.00 78.12 161 GLY A O 1
ATOM 1055 N N . GLY A 1 162 ? 8.297 -17.910 13.947 1.00 82.88 162 GLY A N 1
ATOM 1056 C CA . GLY A 1 162 ? 7.658 -17.579 15.227 1.00 82.88 162 GLY A CA 1
ATOM 1057 C C . GLY A 1 162 ? 6.209 -17.099 15.097 1.00 82.88 162 GLY A C 1
ATOM 1058 O O . GLY A 1 162 ? 5.449 -17.631 14.294 1.00 82.88 162 GLY A O 1
ATOM 1059 N N . VAL A 1 163 ? 5.815 -16.140 15.941 1.00 83.75 163 VAL A N 1
ATOM 1060 C CA . VAL A 1 163 ? 4.477 -15.517 15.960 1.00 83.75 163 VAL A CA 1
ATOM 1061 C C . VAL A 1 163 ? 4.488 -14.177 15.231 1.00 83.75 163 VAL A C 1
ATOM 1063 O O . VAL A 1 163 ? 5.469 -13.437 15.293 1.00 83.75 163 VAL A O 1
ATOM 1066 N N . ASP A 1 164 ? 3.375 -13.840 14.580 1.00 86.19 164 ASP A N 1
ATOM 1067 C CA . ASP A 1 164 ? 3.212 -12.580 13.857 1.00 86.19 164 ASP A CA 1
ATOM 1068 C C . ASP A 1 164 ? 3.151 -11.371 14.802 1.00 86.19 164 ASP A C 1
ATOM 1070 O O . ASP A 1 164 ? 2.087 -10.974 15.287 1.00 86.19 164 ASP A O 1
ATOM 1074 N N . ALA A 1 165 ? 4.309 -10.756 15.050 1.00 90.50 165 ALA A N 1
ATOM 1075 C CA . ALA A 1 165 ? 4.395 -9.480 15.756 1.00 90.50 165 ALA A CA 1
ATOM 1076 C C . ALA A 1 165 ? 3.700 -8.363 14.963 1.00 90.50 165 ALA A C 1
ATOM 1078 O O . ALA A 1 165 ? 2.936 -7.573 15.524 1.00 90.50 165 ALA A O 1
ATOM 1079 N N . VAL A 1 166 ? 3.929 -8.351 13.649 1.00 93.81 166 VAL A N 1
ATOM 1080 C CA . VAL A 1 166 ? 3.252 -7.488 12.685 1.00 93.81 166 VAL A CA 1
ATOM 1081 C C . VAL A 1 166 ? 2.934 -8.264 11.407 1.00 93.81 166 VAL A C 1
ATOM 1083 O O . VAL A 1 166 ? 3.729 -9.086 10.936 1.00 93.81 166 VAL A O 1
ATOM 1086 N N . THR A 1 167 ? 1.763 -7.989 10.848 1.00 94.38 167 THR A N 1
ATOM 1087 C CA . THR A 1 167 ? 1.392 -8.379 9.487 1.00 94.38 167 THR A CA 1
ATOM 1088 C C . THR A 1 167 ? 1.034 -7.132 8.699 1.00 94.38 167 THR A C 1
ATOM 1090 O O . THR A 1 167 ? 0.481 -6.179 9.248 1.00 94.38 167 THR A O 1
ATOM 1093 N N . VAL A 1 168 ? 1.375 -7.127 7.417 1.00 95.50 168 VAL A N 1
ATOM 1094 C CA . VAL A 1 168 ? 1.071 -6.042 6.491 1.00 95.50 168 VAL A CA 1
ATOM 1095 C C . VAL A 1 168 ? 0.490 -6.648 5.235 1.00 95.50 168 VAL A C 1
ATOM 1097 O O . VAL A 1 168 ? 1.062 -7.568 4.659 1.00 95.50 168 VAL A O 1
ATOM 1100 N N . LYS A 1 169 ? -0.628 -6.095 4.795 1.00 95.75 169 LYS A N 1
ATOM 1101 C CA . LYS A 1 169 ? -1.182 -6.316 3.472 1.00 95.75 169 LYS A CA 1
ATOM 1102 C C . LYS A 1 169 ? -1.375 -4.963 2.811 1.00 95.75 169 LYS A C 1
ATOM 1104 O O . LYS A 1 169 ? -2.062 -4.119 3.369 1.00 95.75 169 LYS A O 1
ATOM 1109 N N . ALA A 1 170 ? -0.746 -4.743 1.669 1.00 95.75 170 ALA A N 1
ATOM 1110 C CA . ALA A 1 170 ? -0.860 -3.519 0.897 1.00 95.75 170 ALA A CA 1
ATOM 1111 C C . ALA A 1 170 ? -1.518 -3.819 -0.449 1.00 95.75 170 ALA A C 1
ATOM 1113 O O . ALA A 1 170 ? -1.022 -4.639 -1.217 1.00 95.75 170 ALA A O 1
ATOM 1114 N N . ASP A 1 171 ? -2.616 -3.133 -0.720 1.00 95.56 171 ASP A N 1
ATOM 1115 C CA . ASP A 1 171 ? -3.438 -3.236 -1.914 1.00 95.56 171 ASP A CA 1
ATOM 1116 C C . ASP A 1 171 ? -3.261 -1.974 -2.767 1.00 95.56 171 ASP A C 1
ATOM 1118 O O . ASP A 1 171 ? -3.287 -0.855 -2.246 1.00 95.56 171 ASP A O 1
ATOM 1122 N N . LEU A 1 172 ? -3.071 -2.148 -4.077 1.00 93.88 172 LEU A N 1
ATOM 1123 C CA . LEU A 1 172 ? -2.944 -1.058 -5.049 1.00 93.88 172 LEU A CA 1
ATOM 1124 C C . LEU A 1 172 ? -3.919 -1.262 -6.202 1.00 93.88 172 LEU A C 1
ATOM 1126 O O . LEU A 1 172 ? -3.856 -2.288 -6.879 1.00 93.88 172 LEU A O 1
ATOM 1130 N N . GLY A 1 173 ? -4.761 -0.270 -6.490 1.00 92.00 173 GLY A N 1
ATOM 1131 C CA . GLY A 1 173 ? -5.644 -0.283 -7.663 1.00 92.00 173 GLY A CA 1
ATOM 1132 C C . GLY A 1 173 ? -4.895 -0.012 -8.969 1.00 92.00 173 GLY A C 1
ATOM 1133 O O . GLY A 1 173 ? -5.202 -0.617 -9.997 1.00 92.00 173 GLY A O 1
ATOM 1134 N N . VAL A 1 174 ? -3.859 0.831 -8.925 1.00 91.88 174 VAL A N 1
ATOM 1135 C CA . VAL A 1 174 ? -2.981 1.143 -10.066 1.00 91.88 174 VAL A CA 1
ATOM 1136 C C . VAL A 1 174 ? -1.524 0.995 -9.647 1.00 91.88 174 VAL A C 1
ATOM 1138 O O . VAL A 1 174 ? -1.131 1.472 -8.583 1.00 91.88 174 VAL A O 1
ATOM 1141 N N . LEU A 1 175 ? -0.732 0.352 -10.505 1.00 94.19 175 LEU A N 1
ATOM 1142 C CA . LEU A 1 175 ? 0.713 0.198 -10.352 1.00 94.19 175 LEU A CA 1
ATOM 1143 C C . LEU A 1 175 ? 1.356 0.239 -11.735 1.00 94.19 175 LEU A C 1
ATOM 1145 O O . LEU A 1 175 ? 1.204 -0.709 -12.506 1.00 94.19 175 LEU A O 1
ATOM 1149 N N . ALA A 1 176 ? 2.070 1.312 -12.060 1.00 95.31 176 ALA A N 1
ATOM 1150 C CA . ALA A 1 176 ? 2.734 1.439 -13.352 1.00 95.31 176 ALA A CA 1
ATOM 1151 C C . ALA A 1 176 ? 3.953 2.360 -13.326 1.00 95.31 176 ALA A C 1
ATOM 1153 O O . ALA A 1 176 ? 4.029 3.280 -12.518 1.00 95.31 176 ALA A O 1
ATOM 1154 N N . ALA A 1 177 ? 4.877 2.145 -14.256 1.00 96.56 177 ALA A N 1
ATOM 1155 C CA . ALA A 1 177 ? 5.997 3.034 -14.524 1.00 96.56 177 ALA A CA 1
ATOM 1156 C C . ALA A 1 177 ? 6.139 3.285 -16.021 1.00 96.56 177 ALA A C 1
ATOM 1158 O O . ALA A 1 177 ? 5.810 2.443 -16.859 1.00 96.56 177 ALA A O 1
ATOM 1159 N N . SER A 1 178 ? 6.681 4.451 -16.341 1.00 96.50 178 SER A N 1
ATOM 1160 C CA . SER A 1 178 ? 7.078 4.832 -17.682 1.00 96.50 178 SER A CA 1
ATOM 1161 C C . SER A 1 178 ? 8.386 5.601 -17.662 1.00 96.50 178 SER A C 1
ATOM 1163 O O . SER A 1 178 ? 8.706 6.297 -16.697 1.00 96.50 178 SER A O 1
ATOM 1165 N N . ALA A 1 179 ? 9.124 5.477 -18.753 1.00 96.88 179 ALA A N 1
ATOM 1166 C CA . ALA A 1 179 ? 10.331 6.238 -18.996 1.00 96.88 179 ALA A CA 1
ATOM 1167 C C . ALA A 1 179 ? 10.340 6.703 -20.448 1.00 96.88 179 ALA A C 1
ATOM 1169 O O . ALA A 1 179 ? 9.877 5.989 -21.339 1.00 96.88 179 ALA A O 1
ATOM 1170 N N . GLN A 1 180 ? 10.847 7.907 -20.682 1.00 95.56 180 GLN A N 1
ATOM 1171 C CA . GLN A 1 180 ? 10.930 8.508 -22.005 1.00 95.56 180 GLN A CA 1
ATOM 1172 C C . GLN A 1 180 ? 12.270 9.208 -22.180 1.00 95.56 180 GLN A C 1
ATOM 1174 O O . GLN A 1 180 ? 12.740 9.910 -21.282 1.00 95.56 180 GLN A O 1
ATOM 1179 N N . GLN A 1 181 ? 12.860 9.040 -23.358 1.00 94.44 181 GLN A N 1
ATOM 1180 C CA . GLN A 1 181 ? 14.002 9.815 -23.806 1.00 94.44 181 GLN A CA 1
ATOM 1181 C C . GLN A 1 181 ? 13.626 10.569 -25.077 1.00 94.44 181 GLN A C 1
ATOM 1183 O O . GLN A 1 181 ? 13.182 9.973 -26.057 1.00 94.44 181 GLN A O 1
ATOM 1188 N N . THR A 1 182 ? 13.813 11.886 -25.073 1.00 93.00 182 THR A N 1
ATOM 1189 C CA . THR A 1 182 ? 13.545 12.731 -26.243 1.00 93.00 182 THR A CA 1
ATOM 1190 C C . THR A 1 182 ? 14.703 12.685 -27.243 1.00 93.00 182 THR A C 1
ATOM 1192 O O . THR A 1 182 ? 15.809 12.244 -26.923 1.00 93.00 182 THR A O 1
ATOM 1195 N N . THR A 1 183 ? 14.486 13.205 -28.453 1.00 90.62 183 THR A N 1
ATOM 1196 C CA . THR A 1 183 ? 15.540 13.363 -29.476 1.00 90.62 183 THR A CA 1
ATOM 1197 C C . THR A 1 183 ? 16.689 14.267 -29.017 1.00 90.62 183 THR A C 1
ATOM 1199 O O . THR A 1 183 ? 17.829 14.087 -29.437 1.00 90.62 183 THR A O 1
ATOM 1202 N N . ALA A 1 184 ? 16.426 15.188 -28.082 1.00 89.06 184 ALA A N 1
ATOM 1203 C CA . ALA A 1 184 ? 17.434 16.017 -27.420 1.00 89.06 184 ALA A CA 1
ATOM 1204 C C . ALA A 1 184 ? 18.206 15.276 -26.308 1.00 89.06 184 ALA A C 1
ATOM 1206 O O . ALA A 1 184 ? 18.949 15.899 -25.553 1.00 89.06 184 ALA A O 1
ATOM 1207 N N . LYS A 1 185 ? 18.021 13.954 -26.186 1.00 87.62 185 LYS A N 1
ATOM 1208 C CA . LYS A 1 185 ? 18.611 13.081 -25.159 1.00 87.62 185 LYS A CA 1
ATOM 1209 C C . LYS A 1 185 ? 18.183 13.401 -23.722 1.00 87.62 185 LYS A C 1
ATOM 1211 O O . LYS A 1 185 ? 18.786 12.887 -22.786 1.00 87.62 185 LYS A O 1
ATOM 1216 N N . ALA A 1 186 ? 17.125 14.193 -23.534 1.00 92.88 186 ALA A N 1
ATOM 1217 C CA . ALA A 1 186 ? 16.555 14.419 -22.210 1.00 92.88 186 ALA A CA 1
ATOM 1218 C C . ALA A 1 186 ? 15.780 13.173 -21.767 1.00 92.88 186 ALA A C 1
ATOM 1220 O O . ALA A 1 186 ? 14.895 12.718 -22.492 1.00 92.88 186 ALA A O 1
ATOM 1221 N N . GLN A 1 187 ? 16.123 12.643 -20.595 1.00 94.56 187 GLN A N 1
ATOM 1222 C CA . GLN A 1 187 ? 15.491 11.472 -19.991 1.00 94.56 187 GLN A CA 1
ATOM 1223 C C . GLN A 1 187 ? 14.523 11.909 -18.893 1.00 94.56 187 GLN A C 1
ATOM 1225 O O . GLN A 1 187 ? 14.802 12.841 -18.140 1.00 94.56 187 GLN A O 1
ATOM 1230 N N . SER A 1 188 ? 13.377 11.244 -18.817 1.00 94.56 188 SER A N 1
ATOM 1231 C CA . SER A 1 188 ? 12.357 11.499 -17.803 1.00 94.56 188 SER A CA 1
ATOM 1232 C C . SER A 1 188 ? 11.592 10.224 -17.473 1.00 94.56 188 SER A C 1
ATOM 1234 O O . SER A 1 188 ? 11.517 9.305 -18.293 1.00 94.56 188 SER A O 1
ATOM 1236 N N . GLY A 1 189 ? 11.020 10.182 -16.273 1.00 94.94 189 GLY A N 1
ATOM 1237 C CA . GLY A 1 189 ? 10.207 9.077 -15.788 1.00 94.94 189 GLY A CA 1
ATOM 1238 C C . GLY A 1 189 ? 8.931 9.571 -15.134 1.00 94.94 189 GLY A C 1
ATOM 1239 O O . GLY A 1 189 ? 8.882 10.671 -14.584 1.00 94.94 189 GLY A O 1
ATOM 1240 N N . GLN A 1 190 ? 7.898 8.744 -15.207 1.00 95.12 190 GLN A N 1
ATOM 1241 C CA . GLN A 1 190 ? 6.661 8.916 -14.456 1.00 95.12 190 GLN A CA 1
ATOM 1242 C C . GLN A 1 190 ? 6.225 7.564 -13.914 1.00 95.12 190 GLN A C 1
ATOM 1244 O O . GLN A 1 190 ? 6.465 6.528 -14.535 1.00 95.12 190 GLN A O 1
ATOM 1249 N N . TYR A 1 191 ? 5.544 7.570 -12.779 1.00 95.25 191 TYR A N 1
ATOM 1250 C CA . TYR A 1 191 ? 4.968 6.375 -12.187 1.00 95.25 191 TYR A CA 1
ATOM 1251 C C . TYR A 1 191 ? 3.519 6.646 -11.779 1.00 95.25 191 TYR A C 1
ATOM 1253 O O . TYR A 1 191 ? 3.107 7.793 -11.626 1.00 95.25 191 TYR A O 1
ATOM 1261 N N . GLY A 1 192 ? 2.745 5.570 -11.680 1.00 93.81 192 GLY A N 1
ATOM 1262 C CA . GLY A 1 192 ? 1.333 5.567 -11.340 1.00 93.81 192 GLY A CA 1
ATOM 1263 C C . GLY A 1 192 ? 1.087 4.674 -10.133 1.00 93.81 192 GLY A C 1
ATOM 1264 O O . GLY A 1 192 ? 1.260 3.459 -10.236 1.00 93.81 192 GLY A O 1
ATOM 1265 N N . LEU A 1 193 ? 0.661 5.271 -9.024 1.00 93.75 193 LEU A N 1
ATOM 1266 C CA . LEU A 1 193 ? 0.143 4.611 -7.830 1.00 93.75 193 LEU A CA 1
ATOM 1267 C C . LEU A 1 193 ? -1.232 5.203 -7.505 1.00 93.75 193 LEU A C 1
ATOM 1269 O O . LEU A 1 193 ? -1.381 6.418 -7.358 1.00 93.75 193 LEU A O 1
ATOM 1273 N N . ALA A 1 194 ? -2.242 4.345 -7.378 1.00 92.31 194 ALA A N 1
ATOM 1274 C CA . ALA A 1 194 ? -3.584 4.758 -6.975 1.00 92.31 194 ALA A CA 1
ATOM 1275 C C . ALA A 1 194 ? -4.260 3.699 -6.105 1.00 92.31 194 ALA A C 1
ATOM 1277 O O . ALA A 1 194 ? -3.866 2.529 -6.103 1.00 92.31 194 ALA A O 1
ATOM 1278 N N . ASP A 1 195 ? -5.280 4.145 -5.370 1.00 91.56 195 ASP A N 1
ATOM 1279 C CA . ASP A 1 195 ? -6.099 3.328 -4.469 1.00 91.56 195 ASP A CA 1
ATOM 1280 C C . ASP A 1 195 ? -5.270 2.538 -3.445 1.00 91.56 195 ASP A C 1
ATOM 1282 O O . ASP A 1 195 ? -5.583 1.400 -3.106 1.00 91.56 195 ASP A O 1
ATOM 1286 N N . PHE A 1 196 ? -4.193 3.157 -2.946 1.00 93.81 196 PHE A N 1
ATOM 1287 C CA . PHE A 1 196 ? -3.309 2.538 -1.965 1.00 93.81 196 PHE A CA 1
ATOM 1288 C C . PHE A 1 196 ? -4.016 2.368 -0.620 1.00 93.81 196 PHE A C 1
ATOM 1290 O O . PHE A 1 196 ? -4.373 3.350 0.043 1.00 93.81 196 PHE A O 1
ATOM 1297 N N . THR A 1 197 ? -4.186 1.114 -0.218 1.00 95.69 197 THR A N 1
ATOM 1298 C CA . THR A 1 197 ? -4.772 0.725 1.064 1.00 95.69 197 THR A CA 1
ATOM 1299 C C . THR A 1 197 ? -3.842 -0.254 1.762 1.00 95.69 197 THR A C 1
ATOM 1301 O O . THR A 1 197 ? -3.309 -1.161 1.135 1.00 95.69 197 THR A O 1
ATOM 1304 N N . VAL A 1 198 ? -3.631 -0.077 3.063 1.00 96.69 198 VAL A N 1
ATOM 1305 C CA . VAL A 1 198 ? -2.771 -0.944 3.868 1.00 96.69 198 VAL A CA 1
ATOM 1306 C C . VAL A 1 198 ? -3.546 -1.485 5.055 1.00 96.69 198 VAL A C 1
ATOM 1308 O O . VAL A 1 198 ? -3.985 -0.729 5.916 1.00 96.69 198 VAL A O 1
ATOM 1311 N N . THR A 1 199 ? -3.664 -2.800 5.149 1.00 96.94 199 THR A N 1
ATOM 1312 C CA . THR A 1 199 ? -4.161 -3.492 6.332 1.00 96.94 199 THR A CA 1
ATOM 1313 C C . THR A 1 199 ? -2.984 -3.943 7.192 1.00 96.94 199 THR A C 1
ATOM 1315 O O . THR A 1 199 ? -2.102 -4.667 6.734 1.00 96.94 199 THR A O 1
ATOM 1318 N N . VAL A 1 200 ? -2.968 -3.520 8.453 1.00 96.50 200 VAL A N 1
ATOM 1319 C CA . VAL A 1 200 ? -1.928 -3.852 9.432 1.00 96.50 200 VAL A CA 1
ATOM 1320 C C . VAL A 1 200 ? -2.534 -4.703 10.539 1.00 96.50 200 VAL A C 1
ATOM 1322 O O . VAL A 1 200 ? -3.589 -4.369 11.078 1.00 96.50 200 VAL A O 1
ATOM 1325 N N . GLY A 1 201 ? -1.864 -5.788 10.900 1.00 95.06 201 GLY A N 1
ATOM 1326 C CA . GLY A 1 201 ? -2.265 -6.675 11.986 1.00 95.06 201 GLY A CA 1
ATOM 1327 C C . GLY A 1 201 ? -1.077 -7.132 12.827 1.00 95.06 201 GLY A C 1
ATOM 1328 O O . GLY A 1 201 ? -0.037 -6.473 12.885 1.00 95.06 201 GLY A O 1
ATOM 1329 N N . GLY A 1 202 ? -1.240 -8.274 13.492 1.00 93.81 202 GLY A N 1
ATOM 1330 C CA . GLY A 1 202 ? -0.246 -8.848 14.399 1.00 93.81 202 GLY A CA 1
ATOM 1331 C C . GLY A 1 202 ? -0.437 -8.422 15.855 1.00 93.81 202 GLY A C 1
ATOM 1332 O O . GLY A 1 202 ? -1.325 -7.631 16.197 1.00 93.81 202 GLY A O 1
ATOM 1333 N N . THR A 1 203 ? 0.379 -8.984 16.744 1.00 93.50 203 THR A N 1
ATOM 1334 C CA . THR A 1 203 ? 0.219 -8.809 18.197 1.00 93.50 203 THR A CA 1
ATOM 1335 C C . THR A 1 203 ? 0.433 -7.369 18.660 1.00 93.50 203 THR A C 1
ATOM 1337 O O . THR A 1 203 ? -0.229 -6.942 19.606 1.00 93.50 203 THR A O 1
ATOM 1340 N N . LEU A 1 204 ? 1.281 -6.595 17.972 1.00 92.31 204 LEU A N 1
ATOM 1341 C CA . LEU A 1 204 ? 1.527 -5.187 18.304 1.00 92.31 204 LEU A CA 1
ATOM 1342 C C . LEU A 1 204 ? 0.285 -4.314 18.096 1.00 92.31 204 LEU A C 1
ATOM 1344 O O . LEU A 1 204 ? 0.024 -3.425 18.901 1.00 92.31 204 LEU A O 1
ATOM 1348 N N . VAL A 1 205 ? -0.502 -4.593 17.053 1.00 93.81 205 VAL A N 1
ATOM 1349 C CA . VAL A 1 205 ? -1.773 -3.903 16.783 1.00 93.81 205 VAL A CA 1
ATOM 1350 C C . VAL A 1 205 ? -2.907 -4.487 17.626 1.00 93.81 205 VAL A C 1
ATOM 1352 O O . VAL A 1 205 ? -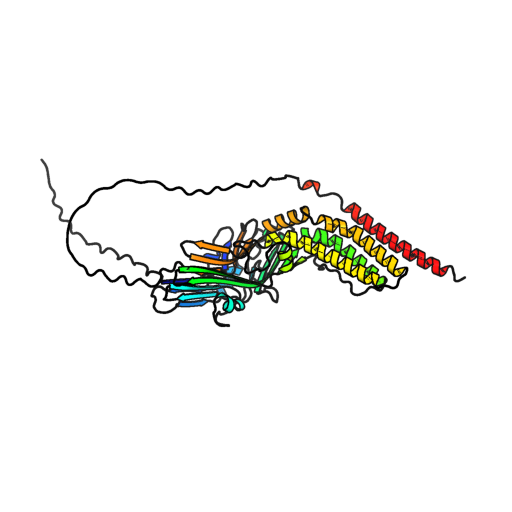3.712 -3.752 18.196 1.00 93.81 205 VAL A O 1
ATOM 1355 N N . THR A 1 206 ? -2.933 -5.812 17.775 1.00 93.31 206 THR A N 1
ATOM 1356 C CA . THR A 1 206 ? -3.960 -6.517 18.554 1.00 93.31 206 THR A CA 1
ATOM 1357 C C . THR A 1 206 ? -3.924 -6.126 20.031 1.00 93.31 206 THR A C 1
ATOM 1359 O O . THR A 1 206 ? -4.976 -6.025 20.654 1.00 93.31 206 THR A O 1
ATOM 1362 N N . GLY A 1 207 ? -2.745 -5.860 20.604 1.00 90.12 207 GLY A N 1
ATOM 1363 C CA . GLY A 1 207 ? -2.578 -5.468 22.008 1.00 90.12 207 GLY A CA 1
ATOM 1364 C C . GLY A 1 207 ? -3.524 -4.340 22.453 1.00 90.12 207 GLY A C 1
ATOM 1365 O O . GLY A 1 207 ? -4.411 -4.592 23.273 1.00 90.12 207 GLY A O 1
ATOM 1366 N N . PRO A 1 208 ? -3.409 -3.116 21.906 1.00 91.12 208 PRO A N 1
ATOM 1367 C CA . PRO A 1 208 ? -4.310 -2.023 22.264 1.00 91.12 208 PRO A CA 1
ATOM 1368 C C . PRO A 1 208 ? -5.770 -2.293 21.863 1.00 91.12 208 PRO A C 1
ATOM 1370 O O . PRO A 1 208 ? -6.679 -2.060 22.664 1.00 91.12 208 PRO A O 1
ATOM 1373 N N . VAL A 1 209 ? -6.023 -2.826 20.661 1.00 92.44 209 VAL A N 1
ATOM 1374 C CA . VAL A 1 209 ? -7.396 -3.005 20.145 1.00 92.44 209 VAL A CA 1
ATOM 1375 C C . VAL A 1 209 ? -8.174 -4.056 20.944 1.00 92.44 209 VAL A C 1
ATOM 1377 O O . VAL A 1 209 ? -9.350 -3.855 21.232 1.00 92.44 209 VAL A O 1
ATOM 1380 N N . SER A 1 210 ? -7.526 -5.136 21.385 1.00 92.38 210 SER A N 1
ATOM 1381 C CA . SER A 1 210 ? -8.146 -6.198 22.196 1.00 92.38 210 SER A CA 1
ATOM 1382 C C . SER A 1 210 ? -8.625 -5.732 23.571 1.00 92.38 210 SER A C 1
ATOM 1384 O O . SER A 1 210 ? -9.464 -6.392 24.177 1.00 92.38 210 SER A O 1
ATOM 1386 N N . THR A 1 211 ? -8.139 -4.584 24.050 1.00 90.38 211 THR A N 1
ATOM 1387 C CA . THR A 1 211 ? -8.608 -3.973 25.300 1.00 90.38 211 THR A CA 1
ATOM 1388 C C . THR A 1 211 ? -9.682 -2.917 25.042 1.00 90.38 211 THR A C 1
ATOM 1390 O O . THR A 1 211 ? -10.655 -2.830 25.791 1.00 90.38 211 THR A O 1
ATOM 1393 N N . ILE A 1 212 ? -9.545 -2.139 23.964 1.00 93.38 212 ILE A N 1
ATOM 1394 C CA . ILE A 1 212 ? -10.531 -1.120 23.581 1.00 93.38 212 ILE A CA 1
ATOM 1395 C C . ILE A 1 212 ? -11.849 -1.780 23.156 1.00 93.38 212 ILE A C 1
ATOM 1397 O O . ILE A 1 212 ? -12.907 -1.394 23.650 1.00 93.38 212 ILE A O 1
ATOM 1401 N N . ARG A 1 213 ? -11.798 -2.802 22.293 1.00 94.50 213 ARG A N 1
ATOM 1402 C CA . ARG A 1 213 ? -12.988 -3.417 21.684 1.00 94.50 213 ARG A CA 1
ATOM 1403 C C . ARG A 1 213 ? -13.995 -3.941 22.717 1.00 94.50 213 ARG A C 1
ATOM 1405 O O . ARG A 1 213 ? -15.139 -3.500 22.678 1.00 94.50 213 ARG A O 1
ATOM 1412 N N . PRO A 1 214 ? -13.616 -4.755 23.724 1.00 93.06 214 PRO A N 1
ATOM 1413 C CA . PRO A 1 214 ? -14.577 -5.224 24.726 1.00 93.06 214 PRO A CA 1
ATOM 1414 C C . PRO A 1 214 ? -15.207 -4.089 25.547 1.00 93.06 214 PRO A C 1
ATOM 1416 O O . PRO A 1 214 ? -16.367 -4.184 25.955 1.00 93.06 214 PRO A O 1
ATOM 1419 N N . ALA A 1 215 ? -14.469 -2.998 25.789 1.00 92.19 215 ALA A N 1
ATOM 1420 C CA . ALA A 1 215 ? -15.015 -1.823 26.462 1.00 92.19 215 ALA A CA 1
ATOM 1421 C C . ALA A 1 215 ? -16.070 -1.117 25.590 1.00 92.19 215 ALA A C 1
ATOM 1423 O O . ALA A 1 215 ? -17.113 -0.707 26.107 1.00 92.19 215 ALA A O 1
ATOM 1424 N N . LEU A 1 216 ? -15.837 -1.025 24.275 1.00 94.94 216 LEU A N 1
ATOM 1425 C CA . LEU A 1 216 ? -16.810 -0.486 23.324 1.00 94.94 216 LEU A CA 1
ATOM 1426 C C . LEU A 1 216 ? -18.019 -1.416 23.151 1.00 94.94 216 LEU A C 1
ATOM 1428 O O . LEU A 1 216 ? -19.144 -0.939 23.232 1.00 94.94 216 LEU A O 1
ATOM 1432 N N . GLU A 1 217 ? -17.834 -2.730 23.018 1.00 94.50 217 GLU A N 1
ATOM 1433 C CA . GLU A 1 217 ? -18.926 -3.718 22.943 1.00 94.50 217 GLU A CA 1
ATOM 1434 C C . GLU A 1 217 ? -19.821 -3.685 24.203 1.00 94.50 217 GLU A C 1
ATOM 1436 O O . GLU A 1 217 ? -21.056 -3.700 24.121 1.00 94.50 217 GLU A O 1
ATOM 1441 N N . SER A 1 218 ? -19.214 -3.562 25.388 1.00 93.25 218 SER A N 1
ATOM 1442 C CA . SER A 1 218 ? -19.934 -3.381 26.657 1.00 93.25 218 SER A CA 1
ATOM 1443 C C . SER A 1 218 ? -20.729 -2.067 26.686 1.00 93.25 218 SER A C 1
ATOM 1445 O O . SER A 1 218 ? -21.892 -2.033 27.106 1.00 93.25 218 SER A O 1
ATOM 1447 N N . LEU A 1 219 ? -20.148 -0.982 26.165 1.00 94.88 219 LEU A N 1
ATOM 1448 C CA . LEU A 1 219 ? -20.843 0.293 26.004 1.00 94.88 219 LEU A CA 1
ATOM 1449 C C . LEU A 1 219 ? -22.019 0.172 25.019 1.00 94.88 219 LEU A C 1
ATOM 1451 O O . LEU A 1 219 ? -23.121 0.603 25.353 1.00 94.88 219 LEU A O 1
ATOM 1455 N N . ILE A 1 220 ? -21.825 -0.454 23.853 1.00 96.38 220 ILE A N 1
ATOM 1456 C CA . ILE A 1 220 ? -22.870 -0.675 22.838 1.00 96.38 220 ILE A CA 1
ATOM 1457 C C . ILE A 1 220 ? -24.045 -1.437 23.447 1.00 96.38 220 ILE A C 1
ATOM 1459 O O . ILE A 1 220 ? -25.179 -0.965 23.380 1.00 96.38 220 ILE A O 1
ATOM 1463 N N . SER A 1 221 ? -23.784 -2.582 24.082 1.00 95.62 221 SER A N 1
ATOM 1464 C CA . SER A 1 221 ? -24.837 -3.408 24.686 1.00 95.62 221 SER A CA 1
ATOM 1465 C C . SER A 1 221 ? -25.613 -2.657 25.775 1.00 95.62 221 SER A C 1
ATOM 1467 O O . SER A 1 221 ? -26.841 -2.725 25.834 1.00 95.62 221 SER A O 1
ATOM 1469 N N . THR A 1 222 ? -24.924 -1.861 26.594 1.00 93.88 222 THR A N 1
ATOM 1470 C CA . THR A 1 222 ? -25.568 -1.056 27.639 1.00 93.88 222 THR A CA 1
ATOM 1471 C C . THR A 1 222 ? -26.406 0.087 27.058 1.00 93.88 222 THR A C 1
ATOM 1473 O O . THR A 1 222 ? -27.512 0.351 27.531 1.00 93.88 222 THR A O 1
ATOM 1476 N N . LEU A 1 223 ? -25.916 0.758 26.014 1.00 94.75 223 LEU A N 1
ATOM 1477 C CA . LEU A 1 223 ? -26.643 1.830 25.333 1.00 94.75 223 LEU A CA 1
ATOM 1478 C C . LEU A 1 223 ? -27.870 1.307 24.575 1.00 94.75 223 LEU A C 1
ATOM 1480 O O . LEU A 1 223 ? -28.916 1.958 24.591 1.00 94.75 223 LEU A O 1
ATOM 1484 N N . GLN A 1 224 ? -27.797 0.101 24.013 1.00 95.62 224 GLN A N 1
ATOM 1485 C CA . GLN A 1 224 ? -28.949 -0.574 23.411 1.00 95.62 224 GLN A CA 1
ATOM 1486 C C . GLN A 1 224 ? -30.068 -0.826 24.429 1.00 95.62 224 GLN A C 1
ATOM 1488 O O . GLN A 1 224 ? -31.233 -0.570 24.127 1.00 95.62 224 GLN A O 1
ATOM 1493 N N . LEU A 1 225 ? -29.738 -1.228 25.663 1.00 92.69 225 LEU A N 1
ATOM 1494 C CA . LEU A 1 225 ? -30.723 -1.359 26.750 1.00 92.69 225 LEU A CA 1
ATOM 1495 C C . LEU A 1 225 ? -31.372 -0.019 27.134 1.00 92.69 225 LEU A C 1
ATOM 1497 O O . LEU A 1 225 ? -32.501 0.005 27.622 1.00 92.69 225 LEU A O 1
ATOM 1501 N N . ALA A 1 226 ? -30.670 1.093 26.908 1.00 90.62 226 ALA A N 1
ATOM 1502 C CA . ALA A 1 226 ? -31.179 2.449 27.100 1.00 90.62 226 ALA A CA 1
ATOM 1503 C C . ALA A 1 226 ? -31.976 2.983 25.889 1.00 90.62 226 ALA A C 1
ATOM 1505 O O . ALA A 1 226 ? -32.454 4.117 25.935 1.00 90.62 226 ALA A O 1
ATOM 1506 N N . GLY A 1 227 ? -32.141 2.181 24.829 1.00 92.69 227 GLY A N 1
ATOM 1507 C CA . GLY A 1 227 ? -32.880 2.534 23.615 1.00 92.69 227 GLY A CA 1
ATOM 1508 C C . GLY A 1 227 ? -32.042 3.198 22.517 1.00 92.69 227 GLY A C 1
ATOM 1509 O O . GLY A 1 227 ? -32.605 3.624 21.512 1.00 92.69 227 GLY A O 1
ATOM 1510 N N . VAL A 1 228 ? -30.717 3.289 22.672 1.00 95.38 228 VAL A N 1
ATOM 1511 C CA . VAL A 1 228 ? -29.814 3.798 21.629 1.00 95.38 228 VAL A CA 1
ATOM 1512 C C . VAL A 1 228 ? -29.428 2.658 20.689 1.00 95.38 228 VAL A C 1
ATOM 1514 O O . VAL A 1 228 ? -28.704 1.739 21.065 1.00 95.38 228 VAL A O 1
ATOM 1517 N N . THR A 1 229 ? -29.888 2.726 19.443 1.00 94.00 229 THR A N 1
ATOM 1518 C CA . THR A 1 229 ? -29.605 1.727 18.402 1.00 94.00 229 THR A CA 1
ATOM 1519 C C . THR A 1 229 ? -28.696 2.289 17.311 1.00 94.00 229 THR A C 1
ATOM 1521 O O . THR A 1 229 ? -28.621 3.500 17.128 1.00 94.00 229 THR A O 1
ATOM 1524 N N . GLY A 1 230 ? -28.041 1.413 16.545 1.00 91.50 230 GLY A N 1
ATOM 1525 C CA . GLY A 1 230 ? -27.242 1.807 15.376 1.00 91.50 230 GLY A CA 1
ATOM 1526 C C . GLY A 1 230 ? -25.781 2.159 15.667 1.00 91.50 230 GLY A C 1
ATOM 1527 O O . GLY A 1 230 ? -25.052 2.500 14.742 1.00 91.50 230 GLY A O 1
ATOM 1528 N N . LEU A 1 231 ? -25.331 2.043 16.920 1.00 95.19 231 LEU A N 1
ATOM 1529 C CA . LEU A 1 231 ? -23.903 2.059 17.239 1.00 95.19 231 LEU A CA 1
ATOM 1530 C C . LEU A 1 231 ? -23.275 0.723 16.833 1.00 95.19 231 LEU A C 1
ATOM 1532 O O . LEU A 1 231 ? -23.772 -0.338 17.215 1.00 95.19 231 LEU A O 1
ATOM 1536 N N . VAL A 1 232 ? -22.183 0.796 16.078 1.00 95.19 232 VAL A N 1
ATOM 1537 C CA . VAL A 1 232 ? -21.402 -0.351 15.604 1.00 95.19 232 VAL A CA 1
ATOM 1538 C C . VAL A 1 232 ? -19.969 -0.173 16.084 1.00 95.19 232 VAL A C 1
ATOM 1540 O O . VAL A 1 232 ? -19.471 0.955 16.111 1.00 95.19 232 VAL A O 1
ATOM 1543 N N . ASP A 1 233 ? -19.329 -1.269 16.489 1.00 93.62 233 ASP A N 1
ATOM 1544 C CA . ASP A 1 233 ? -17.917 -1.243 16.862 1.00 93.62 233 ASP A CA 1
ATOM 1545 C C . ASP A 1 233 ? -17.077 -0.805 15.649 1.00 93.62 233 ASP A C 1
ATOM 1547 O O . ASP A 1 233 ? -17.232 -1.379 14.566 1.00 93.62 233 ASP A O 1
ATOM 1551 N N . PRO A 1 234 ? -16.232 0.231 15.784 1.00 94.62 234 PRO A N 1
ATOM 1552 C CA . PRO A 1 234 ? -15.445 0.733 14.667 1.00 94.62 234 PRO A CA 1
ATOM 1553 C C . PRO A 1 234 ? -14.245 -0.163 14.311 1.00 94.62 234 PRO A C 1
ATOM 1555 O O . PRO A 1 234 ? -13.598 0.088 13.294 1.00 94.62 234 PRO A O 1
ATOM 1558 N N . PHE A 1 235 ? -13.908 -1.162 15.133 1.00 95.12 235 PHE A N 1
ATOM 1559 C CA . PHE A 1 235 ? -12.782 -2.063 14.906 1.00 95.12 235 PHE A CA 1
ATOM 1560 C C . PHE A 1 235 ? -13.215 -3.368 14.240 1.00 95.12 235 PHE A C 1
ATOM 1562 O O . PHE A 1 235 ? -14.260 -3.944 14.543 1.00 95.12 235 PHE A O 1
ATOM 1569 N N . ALA A 1 236 ? -12.361 -3.875 13.352 1.00 92.56 236 ALA A N 1
ATOM 1570 C CA . ALA A 1 236 ? -12.579 -5.162 12.715 1.00 92.56 236 ALA A CA 1
ATOM 1571 C C . ALA A 1 236 ? -12.501 -6.313 13.734 1.00 92.56 236 ALA A C 1
ATOM 1573 O O . ALA A 1 236 ? -11.730 -6.287 14.700 1.00 92.56 236 ALA A O 1
ATOM 1574 N N . ALA A 1 237 ? -13.301 -7.358 13.507 1.00 90.62 237 ALA A N 1
ATOM 1575 C CA . ALA A 1 237 ? -13.386 -8.506 14.410 1.00 90.62 237 ALA A CA 1
ATOM 1576 C C . ALA A 1 237 ? -12.074 -9.312 14.496 1.00 90.62 237 ALA A C 1
ATOM 1578 O O . ALA A 1 237 ? -11.842 -9.992 15.497 1.00 90.62 237 ALA A O 1
ATOM 1579 N N . ASP A 1 238 ? -11.231 -9.212 13.468 1.00 90.69 238 ASP A N 1
ATOM 1580 C CA . ASP A 1 238 ? -9.912 -9.839 13.352 1.00 90.69 238 ASP A CA 1
ATOM 1581 C C . ASP A 1 238 ? -8.768 -8.975 13.917 1.00 90.69 238 ASP A C 1
ATOM 1583 O O . ASP A 1 238 ? -7.605 -9.357 13.815 1.00 90.69 238 ASP A O 1
ATOM 1587 N N . PHE A 1 239 ? -9.090 -7.831 14.536 1.00 91.75 239 PHE A N 1
ATOM 1588 C CA . PHE A 1 239 ? -8.136 -6.881 15.122 1.00 91.75 239 PHE A CA 1
ATOM 1589 C C . PHE A 1 239 ? -7.157 -6.254 14.123 1.00 91.75 239 PHE A C 1
ATOM 1591 O O . PHE A 1 239 ? -6.124 -5.711 14.523 1.00 91.75 239 PHE A O 1
ATOM 1598 N N . THR A 1 240 ? -7.486 -6.282 12.833 1.00 94.88 240 THR A N 1
ATOM 1599 C CA . THR A 1 240 ? -6.716 -5.565 11.820 1.00 94.88 240 THR A CA 1
ATOM 1600 C C . THR A 1 240 ? -7.114 -4.092 11.754 1.00 94.88 240 THR A C 1
ATOM 1602 O O . THR A 1 240 ? -8.233 -3.691 12.091 1.00 94.88 240 THR A O 1
ATOM 1605 N N . LEU A 1 241 ? -6.175 -3.258 11.310 1.00 96.50 241 LEU A N 1
ATOM 1606 C CA . LEU A 1 241 ? -6.405 -1.855 11.004 1.00 96.50 241 LEU A CA 1
ATOM 1607 C C . LEU A 1 241 ? -6.212 -1.599 9.521 1.00 96.50 241 LEU A C 1
ATOM 1609 O O . LEU A 1 241 ? -5.126 -1.806 8.994 1.00 96.50 241 LEU A O 1
ATOM 1613 N N . THR A 1 242 ? -7.249 -1.078 8.873 1.00 96.88 242 THR A N 1
ATOM 1614 C CA . THR A 1 242 ? -7.166 -0.615 7.487 1.00 96.88 242 THR A CA 1
ATOM 1615 C C . THR A 1 242 ? -6.832 0.875 7.454 1.00 96.88 242 THR A C 1
ATOM 1617 O O . THR A 1 242 ? -7.552 1.703 8.020 1.00 96.88 242 THR A O 1
ATOM 1620 N N . LEU A 1 243 ? -5.726 1.197 6.793 1.00 97.56 243 LEU A N 1
ATOM 1621 C CA . LEU A 1 243 ? -5.192 2.530 6.562 1.00 97.56 243 LEU A CA 1
ATOM 1622 C C . LEU A 1 243 ? -5.349 2.871 5.083 1.00 97.56 243 LEU A C 1
ATOM 1624 O O . LEU A 1 243 ? -4.941 2.115 4.207 1.00 97.56 243 LEU A O 1
ATOM 1628 N N . THR A 1 244 ? -5.936 4.022 4.807 1.00 95.62 244 THR A N 1
ATOM 1629 C CA . THR A 1 244 ? -6.086 4.566 3.456 1.00 95.62 244 THR A CA 1
ATOM 1630 C C . THR A 1 244 ? -4.915 5.482 3.111 1.00 95.62 244 THR A C 1
ATOM 1632 O O . THR A 1 244 ? -4.195 5.944 4.000 1.00 95.62 244 THR A O 1
ATOM 1635 N N . ALA A 1 245 ? -4.769 5.842 1.835 1.00 93.06 245 ALA A N 1
ATOM 1636 C CA . ALA A 1 245 ? -3.842 6.894 1.419 1.00 93.06 245 ALA A CA 1
ATOM 1637 C C . ALA A 1 245 ? -4.013 8.193 2.235 1.00 93.06 245 ALA A C 1
ATOM 1639 O O . ALA A 1 245 ? -3.021 8.796 2.631 1.00 93.06 245 ALA A O 1
ATOM 1640 N N . ALA A 1 246 ? -5.250 8.582 2.569 1.00 94.94 246 ALA A N 1
ATOM 1641 C CA . ALA A 1 246 ? -5.525 9.764 3.388 1.00 94.94 246 ALA A CA 1
ATOM 1642 C C . ALA A 1 246 ? -4.990 9.634 4.828 1.00 94.94 246 ALA A C 1
ATOM 1644 O O . ALA A 1 246 ? -4.490 10.606 5.394 1.00 94.94 246 ALA A O 1
ATOM 1645 N N . ASP A 1 247 ? -5.042 8.432 5.412 1.00 97.31 247 ASP A N 1
ATOM 1646 C CA . ASP A 1 247 ? -4.476 8.180 6.742 1.00 97.31 247 ASP A CA 1
ATOM 1647 C C . ASP A 1 247 ? -2.940 8.310 6.715 1.00 97.31 247 ASP A C 1
ATOM 1649 O O . ASP A 1 247 ? -2.342 8.891 7.619 1.00 97.31 247 ASP A O 1
ATOM 1653 N N . LEU A 1 248 ? -2.287 7.840 5.647 1.00 96.56 248 LEU A N 1
ATOM 1654 C CA . LEU A 1 248 ? -0.837 7.994 5.470 1.00 96.56 248 LEU A CA 1
ATOM 1655 C C . LEU A 1 248 ? -0.435 9.442 5.153 1.00 96.56 248 LEU A C 1
ATOM 1657 O O . LEU A 1 248 ? 0.614 9.910 5.591 1.00 96.56 248 LEU A O 1
ATOM 1661 N N . GLN A 1 249 ? -1.281 10.181 4.436 1.00 95.50 249 GLN A N 1
ATOM 1662 C CA . GLN A 1 249 ? -1.109 11.614 4.190 1.00 95.50 249 GLN A CA 1
ATOM 1663 C C . GLN A 1 249 ? -1.164 12.421 5.485 1.00 95.50 249 GLN A C 1
ATOM 1665 O O . GLN A 1 249 ? -0.312 13.283 5.698 1.00 95.50 249 GLN A O 1
ATOM 1670 N N . ALA A 1 250 ? -2.108 12.104 6.376 1.00 95.94 250 ALA A N 1
ATOM 1671 C CA . ALA A 1 250 ? -2.177 12.691 7.715 1.00 95.94 250 ALA A CA 1
ATOM 1672 C C . ALA A 1 250 ? -0.937 12.357 8.570 1.00 95.94 250 ALA A C 1
ATOM 1674 O O . ALA A 1 250 ? -0.561 13.132 9.452 1.00 95.94 250 ALA A O 1
ATOM 1675 N N . ALA A 1 251 ? -0.264 11.244 8.264 1.00 96.25 251 ALA A N 1
ATOM 1676 C CA . ALA A 1 251 ? 1.024 10.869 8.838 1.00 96.25 251 ALA A CA 1
ATOM 1677 C C . ALA A 1 251 ? 2.247 11.472 8.110 1.00 96.25 251 ALA A C 1
ATOM 1679 O O . ALA A 1 251 ? 3.373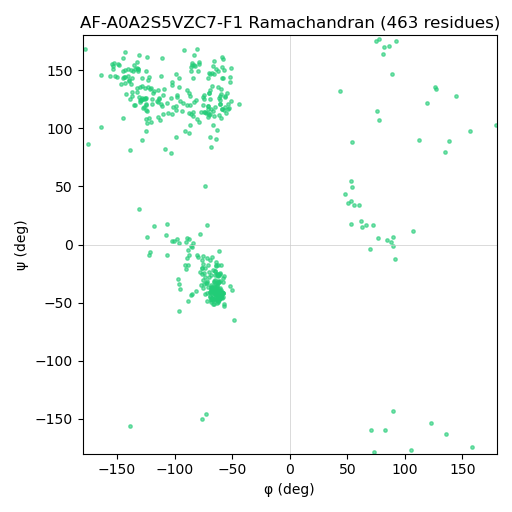 11.262 8.557 1.00 96.25 251 ALA A O 1
ATOM 1680 N N . GLY A 1 252 ? 2.052 12.241 7.031 1.00 95.81 252 GLY A N 1
ATOM 1681 C CA . GLY A 1 252 ? 3.108 12.995 6.346 1.00 95.81 252 GLY A CA 1
ATOM 1682 C C . GLY A 1 252 ? 3.568 12.453 4.987 1.00 95.81 252 GLY A C 1
ATOM 1683 O O . GLY A 1 252 ? 4.572 12.945 4.479 1.00 95.81 252 GLY A O 1
ATOM 1684 N N . LEU A 1 253 ? 2.865 11.485 4.378 1.00 94.06 253 LEU A N 1
ATOM 1685 C CA . LEU A 1 253 ? 3.234 10.897 3.073 1.00 94.06 253 LEU A CA 1
ATOM 1686 C C . LEU A 1 253 ? 3.222 11.905 1.900 1.00 94.06 253 LEU A C 1
ATOM 1688 O O . LEU A 1 253 ? 3.851 11.664 0.882 1.00 94.06 253 LEU A O 1
ATOM 1692 N N . GLY A 1 254 ? 2.579 13.065 2.041 1.00 91.88 254 GLY A N 1
ATOM 1693 C CA . GLY A 1 254 ? 2.395 14.024 0.945 1.00 91.88 254 GLY A CA 1
ATOM 1694 C C . GLY A 1 254 ? 1.118 13.739 0.150 1.00 91.88 254 GLY A C 1
ATOM 1695 O O . GLY A 1 254 ? 0.679 12.600 0.038 1.00 91.88 254 GLY A O 1
ATOM 1696 N N . ALA A 1 255 ? 0.471 14.794 -0.352 1.00 89.56 255 ALA A N 1
ATOM 1697 C CA . ALA A 1 255 ? -0.925 14.742 -0.809 1.00 89.56 255 ALA A CA 1
ATOM 1698 C C . ALA A 1 255 ? -1.166 13.961 -2.117 1.00 89.56 255 ALA A C 1
ATOM 1700 O O . ALA A 1 255 ? -2.304 13.590 -2.396 1.00 89.56 255 ALA A O 1
ATOM 1701 N N . ASP A 1 256 ? -0.125 13.714 -2.911 1.00 92.75 256 ASP A N 1
ATOM 1702 C CA . ASP A 1 256 ? -0.221 13.017 -4.194 1.00 92.75 256 ASP A CA 1
ATOM 1703 C C . ASP A 1 256 ? 0.771 11.851 -4.239 1.00 92.75 256 ASP A C 1
ATOM 1705 O O . ASP A 1 256 ? 1.986 12.052 -4.188 1.00 92.75 256 ASP A O 1
ATOM 1709 N N . LEU A 1 257 ? 0.236 10.631 -4.362 1.00 92.56 257 LEU A N 1
ATOM 1710 C CA . LEU A 1 257 ? 1.022 9.399 -4.459 1.00 92.56 257 LEU A CA 1
ATOM 1711 C C . LEU A 1 257 ? 1.881 9.337 -5.725 1.00 92.56 257 LEU A C 1
ATOM 1713 O O . LEU A 1 257 ? 2.817 8.550 -5.754 1.00 92.56 257 LEU A O 1
ATOM 1717 N N . ASN A 1 258 ? 1.585 10.145 -6.746 1.00 94.12 258 ASN A N 1
ATOM 1718 C CA . ASN A 1 258 ? 2.333 10.196 -8.004 1.00 94.12 258 ASN A CA 1
ATOM 1719 C C . ASN A 1 258 ? 3.385 11.315 -8.026 1.00 94.12 258 ASN A C 1
ATOM 1721 O O . ASN A 1 258 ? 4.079 11.494 -9.026 1.00 94.12 258 ASN A O 1
ATOM 1725 N N . ASN A 1 259 ? 3.519 12.065 -6.927 1.00 94.88 259 ASN A N 1
ATOM 1726 C CA . ASN A 1 259 ? 4.488 13.151 -6.776 1.00 94.88 259 ASN A CA 1
ATOM 1727 C C . ASN A 1 259 ? 5.289 13.038 -5.465 1.00 94.88 259 ASN A C 1
ATOM 1729 O O . ASN A 1 259 ? 5.696 14.035 -4.865 1.00 94.88 259 ASN A O 1
ATOM 1733 N N . LEU A 1 260 ? 5.501 11.808 -4.995 1.00 95.56 260 LEU A N 1
ATOM 1734 C CA . LEU A 1 260 ? 6.392 11.516 -3.876 1.00 95.56 260 LEU A CA 1
ATOM 1735 C C . LEU A 1 260 ? 7.857 11.758 -4.273 1.00 95.56 260 LEU A C 1
ATOM 1737 O O . LEU A 1 260 ? 8.227 11.480 -5.422 1.00 95.56 260 LEU A O 1
ATOM 1741 N N . PRO A 1 261 ? 8.717 12.202 -3.335 1.00 95.31 261 PRO A N 1
ATOM 1742 C CA . PRO A 1 261 ? 10.162 12.204 -3.534 1.00 95.31 261 PRO A CA 1
ATOM 1743 C C . PRO A 1 261 ? 10.679 10.836 -3.995 1.00 95.31 261 PRO A C 1
ATOM 1745 O O . PRO A 1 261 ? 10.092 9.797 -3.674 1.00 95.31 261 PRO A O 1
ATOM 1748 N N . ALA A 1 262 ? 11.784 10.834 -4.738 1.00 94.00 262 ALA A N 1
ATOM 1749 C CA . ALA A 1 262 ? 12.425 9.586 -5.131 1.00 94.00 262 ALA A CA 1
ATOM 1750 C C . ALA A 1 262 ? 12.819 8.764 -3.892 1.00 94.00 262 ALA A C 1
ATOM 1752 O O . ALA A 1 262 ? 13.216 9.329 -2.871 1.00 94.00 262 ALA A O 1
ATOM 1753 N N . ASP A 1 263 ? 12.691 7.442 -3.993 1.00 95.44 263 ASP A N 1
ATOM 1754 C CA . ASP A 1 263 ? 13.004 6.486 -2.925 1.00 95.44 263 ASP A CA 1
ATOM 1755 C C . ASP A 1 263 ? 12.191 6.668 -1.624 1.00 95.44 263 ASP A C 1
ATOM 1757 O O . ASP A 1 263 ? 12.673 6.394 -0.522 1.00 95.44 263 ASP A O 1
ATOM 1761 N N . THR A 1 264 ? 10.925 7.084 -1.730 1.00 96.50 264 THR A N 1
ATOM 1762 C CA . THR A 1 264 ? 10.040 7.211 -0.561 1.00 96.50 264 THR A CA 1
ATOM 1763 C C . THR A 1 264 ? 9.595 5.836 -0.055 1.00 96.50 264 THR A C 1
ATOM 1765 O O . THR A 1 264 ? 8.831 5.148 -0.729 1.00 96.50 264 THR A O 1
ATOM 1768 N N . ASP A 1 265 ? 10.009 5.436 1.151 1.00 95.38 265 ASP A N 1
ATOM 1769 C CA . ASP A 1 265 ? 9.498 4.223 1.808 1.00 95.38 265 ASP A CA 1
ATOM 1770 C C . ASP A 1 265 ? 8.106 4.474 2.405 1.00 95.38 265 ASP A C 1
ATOM 1772 O O . ASP A 1 265 ? 7.945 5.247 3.348 1.00 95.38 265 ASP A O 1
ATOM 1776 N N . LEU A 1 266 ? 7.084 3.807 1.872 1.00 95.44 266 LEU A N 1
ATOM 1777 C CA . LEU A 1 266 ? 5.701 3.937 2.326 1.00 95.44 266 LEU A CA 1
ATOM 1778 C C . LEU A 1 266 ? 5.498 3.362 3.735 1.00 95.44 266 LEU A C 1
ATOM 1780 O O . LEU A 1 266 ? 4.600 3.798 4.460 1.00 95.44 266 LEU A O 1
ATOM 1784 N N . MET A 1 267 ? 6.332 2.403 4.153 1.00 95.06 267 MET A N 1
ATOM 1785 C CA . MET A 1 267 ? 6.171 1.715 5.438 1.00 95.06 267 MET A CA 1
ATOM 1786 C C . MET A 1 267 ? 6.487 2.623 6.632 1.00 95.06 267 MET A C 1
ATOM 1788 O O . MET A 1 267 ? 5.943 2.418 7.719 1.00 95.06 267 MET A O 1
ATOM 1792 N N . GLN A 1 268 ? 7.291 3.674 6.439 1.00 95.56 268 GLN A N 1
ATOM 1793 C CA . GLN A 1 268 ? 7.679 4.594 7.515 1.00 95.56 268 GLN A CA 1
ATOM 1794 C C . GLN A 1 268 ? 6.504 5.416 8.073 1.00 95.56 268 GLN A C 1
ATOM 1796 O O . GLN A 1 268 ? 6.563 5.892 9.205 1.00 95.56 268 GLN A O 1
ATOM 1801 N N . TYR A 1 269 ? 5.424 5.567 7.300 1.00 97.06 269 TYR A N 1
ATOM 1802 C CA . TYR A 1 269 ? 4.246 6.352 7.686 1.00 97.06 269 TYR A CA 1
ATOM 1803 C C . TYR A 1 269 ? 3.204 5.534 8.456 1.00 97.06 269 TYR A C 1
ATOM 1805 O O . TYR A 1 269 ? 2.350 6.099 9.143 1.00 97.06 269 TYR A O 1
ATOM 1813 N N . ILE A 1 270 ? 3.284 4.201 8.386 1.00 97.25 270 ILE A N 1
ATOM 1814 C CA . ILE A 1 270 ? 2.310 3.297 9.003 1.00 97.25 270 ILE A CA 1
ATOM 1815 C C . ILE A 1 270 ? 2.233 3.454 10.527 1.00 97.25 270 ILE A C 1
ATOM 1817 O O . ILE A 1 270 ? 1.112 3.526 11.028 1.00 97.25 270 ILE A O 1
ATOM 1821 N N . PRO A 1 271 ? 3.337 3.527 11.301 1.00 97.19 271 PRO A N 1
ATOM 1822 C CA . PRO A 1 271 ? 3.231 3.575 12.758 1.00 97.19 271 PRO A CA 1
ATOM 1823 C C . PRO A 1 271 ? 2.437 4.779 13.268 1.00 97.19 271 PRO A C 1
ATOM 1825 O O . PRO A 1 271 ? 1.566 4.643 14.133 1.00 97.19 271 PRO A O 1
ATOM 1828 N N . LEU A 1 272 ? 2.700 5.957 12.694 1.00 97.12 272 LEU A N 1
ATOM 1829 C CA . LEU A 1 272 ? 1.980 7.174 13.039 1.00 97.12 272 LEU A CA 1
ATOM 1830 C C . LEU A 1 272 ? 0.525 7.094 12.562 1.00 97.12 272 LEU A C 1
ATOM 1832 O O . LEU A 1 272 ? -0.376 7.315 13.373 1.00 97.12 272 LEU A O 1
ATOM 1836 N N . ALA A 1 273 ? 0.285 6.692 11.309 1.00 97.62 273 ALA A N 1
ATOM 1837 C CA . ALA A 1 273 ? -1.064 6.538 10.763 1.00 97.62 273 ALA A CA 1
ATOM 1838 C C . ALA A 1 273 ? -1.914 5.545 11.572 1.00 97.62 273 ALA A C 1
ATOM 1840 O O . ALA A 1 273 ? -3.064 5.836 11.887 1.00 97.62 273 ALA A O 1
ATOM 1841 N N . ALA A 1 274 ? -1.348 4.410 11.992 1.00 97.31 274 ALA A N 1
ATOM 1842 C CA . ALA A 1 274 ? -2.023 3.427 12.833 1.00 97.31 274 ALA A CA 1
ATOM 1843 C C . ALA A 1 274 ? -2.424 4.024 14.188 1.00 97.31 274 ALA A C 1
ATOM 1845 O O . ALA A 1 274 ? -3.579 3.904 14.596 1.00 97.31 274 ALA A O 1
ATOM 1846 N N . SER A 1 275 ? -1.508 4.725 14.866 1.00 97.06 275 SER A N 1
ATOM 1847 C CA . SER A 1 275 ? -1.818 5.367 16.152 1.00 97.06 275 SER A CA 1
ATOM 1848 C C . SER A 1 275 ? -2.916 6.434 16.027 1.00 97.06 275 SER A C 1
ATOM 1850 O O . SER A 1 275 ? -3.849 6.474 16.837 1.00 97.06 275 SER A O 1
ATOM 1852 N N . GLN A 1 276 ? -2.861 7.252 14.970 1.00 97.00 276 GLN A N 1
ATOM 1853 C CA . GLN A 1 276 ? -3.871 8.263 14.666 1.00 97.00 276 GLN A CA 1
ATOM 1854 C C . GLN A 1 276 ? -5.216 7.615 14.328 1.00 97.00 276 GLN A C 1
ATOM 1856 O O . GLN A 1 276 ? -6.245 8.066 14.823 1.00 97.00 276 GLN A O 1
ATOM 1861 N N . LYS A 1 277 ? -5.220 6.521 13.558 1.00 97.31 277 LYS A N 1
ATOM 1862 C CA . LYS A 1 277 ? -6.435 5.796 13.176 1.00 97.31 277 LYS A CA 1
ATOM 1863 C C . LYS A 1 277 ? -7.134 5.179 14.380 1.00 97.31 277 LYS A C 1
ATOM 1865 O O . LYS A 1 277 ? -8.332 5.390 14.537 1.00 97.31 277 LYS A O 1
ATOM 1870 N N . ILE A 1 278 ? -6.409 4.481 15.262 1.00 96.62 278 ILE A N 1
ATOM 1871 C CA . ILE A 1 278 ? -6.987 3.927 16.502 1.00 96.62 278 ILE A CA 1
ATOM 1872 C C . ILE A 1 278 ? -7.597 5.056 17.341 1.00 96.62 278 ILE A C 1
ATOM 1874 O O . ILE A 1 278 ? -8.735 4.943 17.802 1.00 96.62 278 ILE A O 1
ATOM 1878 N N . THR A 1 279 ? -6.877 6.171 17.489 1.00 96.44 279 THR A N 1
ATOM 1879 C CA . THR A 1 279 ? -7.351 7.357 18.219 1.00 96.44 279 THR A CA 1
ATOM 1880 C C . THR A 1 279 ? -8.618 7.946 17.591 1.00 96.44 279 THR A C 1
ATOM 1882 O O . THR A 1 279 ? -9.588 8.235 18.295 1.00 96.44 279 THR A O 1
ATOM 1885 N N . ALA A 1 280 ? -8.644 8.095 16.266 1.00 96.75 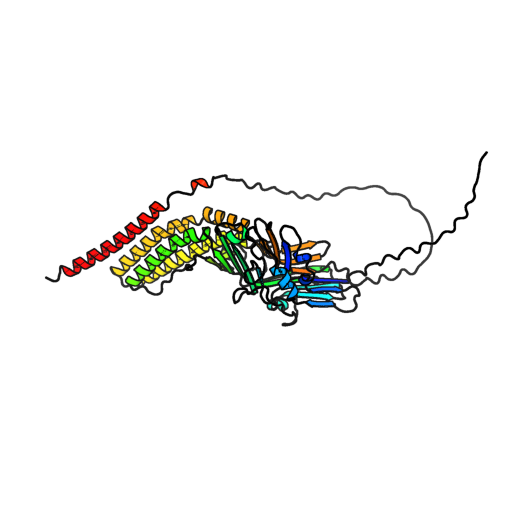280 ALA A N 1
ATOM 1886 C CA . ALA A 1 280 ? -9.761 8.665 15.520 1.00 96.75 280 ALA A CA 1
ATOM 1887 C C . ALA A 1 280 ? -11.008 7.771 15.568 1.00 96.75 280 ALA A C 1
ATOM 1889 O O . ALA A 1 280 ? -12.097 8.262 15.858 1.00 96.75 280 ALA A O 1
ATOM 1890 N N . LEU A 1 281 ? -10.858 6.460 15.353 1.00 96.81 281 LEU A N 1
ATOM 1891 C CA . LEU A 1 281 ? -11.961 5.496 15.443 1.00 96.81 281 LEU A CA 1
ATOM 1892 C C . LEU A 1 281 ? -12.583 5.500 16.842 1.00 96.81 281 LEU A C 1
ATOM 1894 O O . LEU A 1 281 ? -13.801 5.591 16.995 1.00 96.81 281 LEU A O 1
ATOM 1898 N N . THR A 1 282 ? -11.735 5.486 17.867 1.00 96.44 282 THR A N 1
ATOM 1899 C CA . THR A 1 282 ? -12.161 5.469 19.267 1.00 96.44 282 THR A CA 1
ATOM 1900 C C . THR A 1 282 ? -12.882 6.759 19.667 1.00 96.44 282 THR A C 1
ATOM 1902 O O . THR A 1 282 ? -13.993 6.725 20.199 1.00 96.44 282 THR A O 1
ATOM 1905 N N . SER A 1 283 ? -12.279 7.917 19.388 1.00 95.31 283 SER A N 1
ATOM 1906 C CA . SER A 1 283 ? -12.863 9.223 19.717 1.00 95.31 283 SER A CA 1
ATOM 1907 C C . SER A 1 283 ? -14.128 9.520 18.905 1.00 95.31 283 SER A C 1
ATOM 1909 O O . SER A 1 283 ? -15.107 10.032 19.459 1.00 95.31 283 SER A O 1
ATOM 1911 N N . GLY A 1 284 ? -14.155 9.141 17.624 1.00 96.75 284 GLY A N 1
ATOM 1912 C CA . GLY A 1 284 ? -15.325 9.251 16.755 1.00 96.75 284 GLY A CA 1
ATOM 1913 C C . GLY A 1 284 ? -16.496 8.404 17.250 1.00 96.75 284 GLY A C 1
ATOM 1914 O O . GLY A 1 284 ? -17.627 8.894 17.332 1.00 96.75 284 GLY A O 1
ATOM 1915 N N . PHE A 1 285 ? -16.227 7.168 17.678 1.00 97.44 285 PHE A N 1
ATOM 1916 C CA . PHE A 1 285 ? -17.237 6.300 18.278 1.00 97.44 285 PHE A CA 1
ATOM 1917 C C . PHE A 1 285 ? -17.785 6.877 19.592 1.00 97.44 285 PHE A C 1
ATOM 1919 O O . PHE A 1 285 ? -18.998 7.027 19.741 1.00 97.44 285 PHE A O 1
ATOM 1926 N N . LEU A 1 286 ? -16.914 7.275 20.528 1.00 96.75 286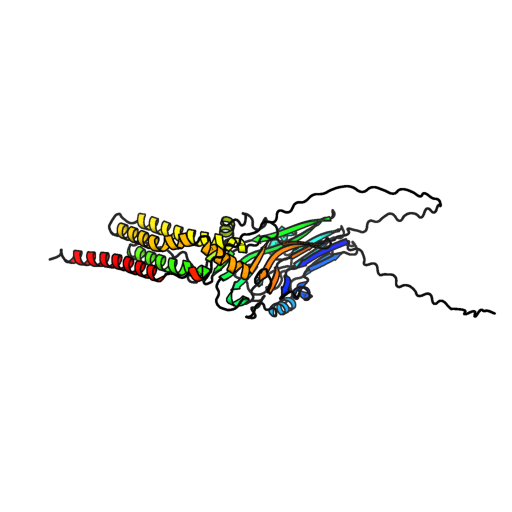 LEU A N 1
ATOM 1927 C CA . LEU A 1 286 ? -17.333 7.847 21.816 1.00 96.75 286 LEU A CA 1
ATOM 1928 C C . LEU A 1 286 ? -18.114 9.161 21.653 1.00 96.75 286 LEU A C 1
ATOM 1930 O O . LEU A 1 286 ? -19.019 9.444 22.440 1.00 96.75 286 LEU A O 1
ATOM 1934 N N . THR A 1 287 ? -17.790 9.959 20.634 1.00 96.75 287 THR A N 1
ATOM 1935 C CA . THR A 1 287 ? -18.541 11.174 20.282 1.00 96.75 287 THR A CA 1
ATOM 1936 C C . THR A 1 287 ? -19.918 10.825 19.727 1.00 96.75 287 THR A C 1
ATOM 1938 O O . THR A 1 287 ? -20.917 11.391 20.167 1.00 96.75 287 THR A O 1
ATOM 1941 N N . SER A 1 288 ? -19.996 9.849 18.820 1.00 97.12 288 SER A N 1
ATOM 1942 C CA . SER A 1 288 ? -21.265 9.365 18.262 1.00 97.12 288 SER A CA 1
ATOM 1943 C C . SER A 1 288 ? -22.183 8.807 19.353 1.00 97.12 288 SER A C 1
ATOM 1945 O O . SER A 1 288 ? -23.368 9.137 19.397 1.00 97.12 288 SE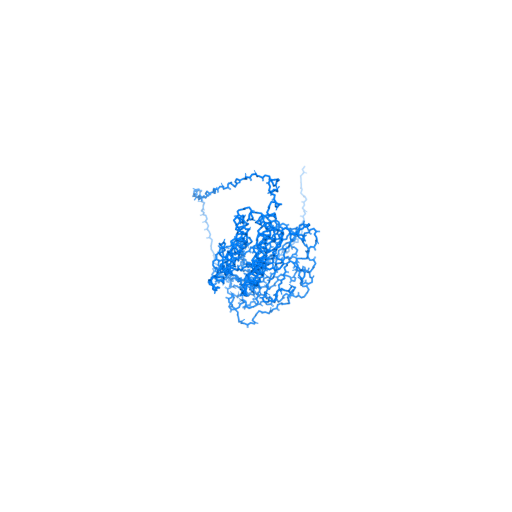R A O 1
ATOM 1947 N N . ALA A 1 289 ? -21.623 8.039 20.293 1.00 96.94 289 ALA A N 1
ATOM 1948 C CA . ALA A 1 289 ? -22.335 7.543 21.465 1.00 96.94 289 ALA A CA 1
ATOM 1949 C C . ALA A 1 289 ? -22.863 8.688 22.347 1.00 96.94 289 ALA A C 1
ATOM 1951 O O . ALA A 1 289 ? -24.032 8.679 22.730 1.00 96.94 289 ALA A O 1
ATOM 1952 N N . ALA A 1 290 ? -22.041 9.704 22.630 1.00 96.50 290 ALA A N 1
ATOM 1953 C CA . ALA A 1 290 ? -22.455 10.863 23.423 1.00 96.50 290 ALA A CA 1
ATOM 1954 C C . ALA A 1 290 ? -23.580 11.665 22.753 1.00 96.50 290 ALA A C 1
ATOM 1956 O O . ALA A 1 290 ? -24.559 12.012 23.414 1.00 96.50 290 ALA A O 1
ATOM 1957 N N . THR A 1 291 ? -23.490 11.902 21.443 1.00 97.00 291 THR A N 1
ATOM 1958 C CA . THR A 1 291 ? -24.555 12.560 20.672 1.00 97.00 291 THR A CA 1
ATOM 1959 C C . THR A 1 291 ? -25.846 11.745 20.699 1.00 97.00 291 THR A C 1
ATOM 1961 O O . THR A 1 291 ? -26.921 12.299 20.921 1.00 97.00 291 THR A O 1
ATOM 1964 N N . ALA A 1 292 ? -25.760 10.422 20.534 1.00 96.62 292 ALA A N 1
ATOM 1965 C CA . ALA A 1 292 ? -26.931 9.555 20.595 1.00 96.62 292 ALA A CA 1
ATOM 1966 C C . ALA A 1 292 ? -27.605 9.585 21.979 1.00 96.62 292 ALA A C 1
ATOM 1968 O O . ALA A 1 292 ? -28.829 9.662 22.071 1.00 96.62 292 ALA A O 1
ATOM 1969 N N . VAL A 1 293 ? -26.817 9.607 23.058 1.00 96.69 293 VAL A N 1
ATOM 1970 C CA . VAL A 1 293 ? -27.328 9.749 24.431 1.00 96.69 293 VAL A CA 1
ATOM 1971 C C . VAL A 1 293 ? -27.935 11.129 24.684 1.00 96.69 293 VAL A C 1
ATOM 1973 O O . VAL A 1 293 ? -28.957 11.228 25.363 1.00 96.69 293 VAL A O 1
ATOM 1976 N N . ALA A 1 294 ? -27.366 12.193 24.114 1.00 95.69 294 ALA A N 1
ATOM 1977 C CA . ALA A 1 294 ? -27.904 13.546 24.245 1.00 95.69 294 ALA A CA 1
ATOM 1978 C C . ALA A 1 294 ? -29.318 13.690 23.647 1.00 95.69 294 ALA A C 1
ATOM 1980 O O . ALA A 1 294 ? -30.087 14.531 24.121 1.00 95.69 294 ALA A O 1
ATOM 1981 N N . ASN A 1 295 ? -29.667 12.847 22.669 1.00 94.56 295 ASN A N 1
ATOM 1982 C CA . ASN A 1 295 ? -30.992 12.786 22.046 1.00 94.56 295 ASN A CA 1
ATOM 1983 C C . ASN A 1 295 ? -32.027 11.992 22.862 1.00 94.56 295 ASN A C 1
ATOM 1985 O O . ASN A 1 295 ? -33.213 12.015 22.531 1.00 94.56 295 ASN A O 1
ATOM 1989 N N . LEU A 1 296 ? -31.617 11.293 23.927 1.00 94.38 296 LEU A N 1
ATOM 1990 C CA . LEU A 1 296 ? -32.562 10.635 24.826 1.00 94.38 296 LEU A CA 1
ATOM 1991 C C . LEU A 1 296 ? -33.349 11.677 25.643 1.00 94.38 296 LEU A C 1
ATOM 1993 O O . LEU A 1 296 ? -32.788 12.713 26.030 1.00 94.38 296 LEU A O 1
ATOM 1997 N N . PRO A 1 297 ? -34.622 11.391 25.989 1.00 94.00 297 PRO A N 1
ATOM 1998 C CA . PRO A 1 297 ? -35.386 12.221 26.912 1.00 94.00 297 PRO A CA 1
ATOM 1999 C C . PRO A 1 297 ? -34.618 12.466 28.213 1.00 94.00 297 PRO A C 1
ATOM 2001 O O . PRO A 1 297 ? -33.976 11.561 28.760 1.00 94.00 297 PRO A O 1
ATOM 2004 N N . THR A 1 298 ? -34.691 13.693 28.729 1.00 92.38 298 THR A N 1
ATOM 2005 C CA . THR A 1 298 ? -34.072 14.036 30.011 1.00 92.38 298 THR A CA 1
ATOM 2006 C C . THR A 1 298 ? -34.676 13.172 31.117 1.00 92.38 298 THR A C 1
ATOM 2008 O O . THR A 1 298 ? -35.892 13.051 31.254 1.00 92.38 298 THR A O 1
ATOM 2011 N N . GLY A 1 299 ? -33.821 12.504 31.891 1.00 93.62 299 GLY A N 1
ATOM 2012 C CA . GLY A 1 299 ? -34.287 11.560 32.896 1.00 93.62 299 GLY A CA 1
ATOM 2013 C C . GLY A 1 299 ? -33.243 10.530 33.318 1.00 93.62 299 GLY A C 1
ATOM 2014 O O . GLY A 1 299 ? -32.089 10.578 32.886 1.00 93.62 299 GLY A O 1
ATOM 2015 N N . PRO A 1 300 ? -33.648 9.562 34.158 1.00 90.56 300 PRO A N 1
ATOM 2016 C CA . PRO A 1 300 ? -32.745 8.577 34.745 1.00 90.56 300 PRO A CA 1
ATOM 2017 C C . PRO A 1 300 ? -32.015 7.706 33.720 1.00 90.56 300 PRO A C 1
ATOM 2019 O O . PRO A 1 300 ? -30.896 7.279 33.993 1.00 90.56 300 PRO A O 1
ATOM 2022 N N . THR A 1 301 ? -32.644 7.428 32.577 1.00 90.81 301 THR A N 1
ATOM 2023 C CA . THR A 1 301 ? -32.057 6.635 31.490 1.00 90.81 301 THR A CA 1
ATOM 2024 C C . THR A 1 301 ? -30.890 7.375 30.847 1.00 90.81 301 THR A C 1
ATOM 2026 O O . THR A 1 301 ? -29.813 6.802 30.709 1.00 90.81 301 THR A O 1
ATOM 2029 N N . ARG A 1 302 ? -31.067 8.669 30.545 1.00 94.25 302 ARG A N 1
ATOM 2030 C CA . ARG A 1 302 ? -30.009 9.521 29.994 1.00 94.25 302 ARG A CA 1
ATOM 2031 C C . ARG A 1 302 ? -28.835 9.659 30.960 1.00 94.25 302 ARG A C 1
ATOM 2033 O O . ARG A 1 302 ? -27.709 9.388 30.568 1.00 94.25 302 ARG A O 1
ATOM 2040 N N . THR A 1 303 ? -29.090 9.980 32.231 1.00 92.81 303 THR A N 1
ATOM 2041 C CA . THR A 1 303 ? -28.021 10.072 33.245 1.00 92.81 303 THR A CA 1
ATOM 2042 C C . THR A 1 303 ? -27.271 8.746 33.406 1.00 92.81 303 THR A C 1
ATOM 2044 O O . THR A 1 303 ? -26.053 8.735 33.552 1.00 92.81 303 THR A O 1
ATOM 2047 N N . GLY A 1 304 ? -27.985 7.615 33.360 1.00 90.00 304 GLY A N 1
ATOM 2048 C CA . GLY A 1 304 ? -27.365 6.291 33.374 1.00 90.00 304 GLY A CA 1
ATOM 2049 C C . GLY A 1 304 ? -26.448 6.070 32.171 1.00 90.00 304 GLY A C 1
ATOM 2050 O O . GLY A 1 304 ? -25.311 5.648 32.345 1.00 90.00 304 GLY A O 1
ATOM 2051 N N . ALA A 1 305 ? -26.907 6.410 30.968 1.00 92.31 305 ALA A N 1
ATOM 2052 C CA . ALA A 1 305 ? -26.123 6.280 29.744 1.00 92.31 305 ALA A CA 1
ATOM 2053 C C . ALA A 1 305 ? -24.883 7.200 29.725 1.00 92.31 305 ALA A C 1
ATOM 2055 O O . ALA A 1 305 ? -23.802 6.763 29.334 1.00 92.31 305 ALA A O 1
ATOM 2056 N N . GLU A 1 306 ? -25.000 8.437 30.219 1.00 94.12 306 GLU A N 1
ATOM 2057 C CA . GLU A 1 306 ? -23.872 9.372 30.374 1.00 94.12 306 GLU A CA 1
ATOM 2058 C C . GLU A 1 306 ? -22.796 8.816 31.329 1.00 94.12 306 GLU A C 1
ATOM 2060 O O . GLU A 1 306 ? -21.601 8.894 31.034 1.00 94.12 306 GLU A O 1
ATOM 2065 N N . LEU A 1 307 ? -23.203 8.188 32.441 1.00 92.69 307 LEU A N 1
ATOM 2066 C CA . LEU A 1 307 ? -22.280 7.524 33.371 1.00 92.69 307 LEU A CA 1
ATOM 2067 C C . LEU A 1 307 ? -21.554 6.339 32.728 1.00 92.69 307 LEU A C 1
ATOM 2069 O O . LEU A 1 307 ? -20.365 6.149 32.977 1.00 92.69 307 LEU A O 1
ATOM 2073 N N . VAL A 1 308 ? -22.240 5.558 31.891 1.00 92.06 308 VAL A N 1
ATOM 2074 C CA . VAL A 1 308 ? -21.635 4.415 31.190 1.00 92.06 308 VAL A CA 1
ATOM 2075 C C . VAL A 1 308 ? -20.602 4.896 30.167 1.00 92.06 308 VAL A C 1
ATOM 2077 O O . VAL A 1 308 ? -19.513 4.331 30.104 1.00 92.06 308 VAL A O 1
ATOM 2080 N N . ILE A 1 309 ? -20.883 5.979 29.430 1.00 94.38 309 ILE A N 1
ATOM 2081 C CA . ILE A 1 309 ? -19.898 6.605 28.528 1.00 94.38 309 ILE A CA 1
ATOM 2082 C C . ILE A 1 309 ? -18.672 7.085 29.310 1.00 94.38 309 ILE A C 1
ATOM 2084 O O . ILE A 1 309 ? -17.543 6.846 28.885 1.00 94.38 309 ILE A O 1
ATOM 2088 N N . SER A 1 310 ? -18.878 7.739 30.458 1.00 93.50 310 SER A N 1
ATOM 2089 C CA . SER A 1 310 ? -17.780 8.168 31.331 1.00 93.50 310 SER A CA 1
ATOM 2090 C C . SER A 1 310 ? -16.939 6.975 31.803 1.00 93.50 310 SER A C 1
ATOM 2092 O O . SER A 1 310 ? -15.716 6.997 31.695 1.00 93.50 310 SER A O 1
ATOM 2094 N N . GLY A 1 311 ? -17.586 5.884 32.224 1.00 90.25 311 GLY A N 1
ATOM 2095 C CA . GLY A 1 311 ? -16.910 4.636 32.582 1.00 90.25 311 GLY A CA 1
ATOM 2096 C C . GLY A 1 311 ? -16.086 4.055 31.429 1.00 90.25 311 GLY A C 1
ATOM 2097 O O . GLY A 1 311 ? -14.918 3.728 31.620 1.00 90.25 311 GLY A O 1
ATOM 2098 N N . ALA A 1 312 ? -16.639 3.999 30.216 1.00 91.81 312 ALA A N 1
ATOM 2099 C CA . ALA A 1 312 ? -15.904 3.536 29.040 1.00 91.81 312 ALA A CA 1
ATOM 2100 C C . ALA A 1 312 ? -14.663 4.404 28.760 1.00 91.81 312 ALA A C 1
ATOM 2102 O O . ALA A 1 312 ? -13.576 3.870 28.549 1.00 91.81 312 ALA A O 1
ATOM 2103 N N . ARG A 1 313 ? -14.790 5.735 28.852 1.00 94.31 313 ARG A N 1
ATOM 2104 C CA . ARG A 1 313 ? -13.664 6.677 28.711 1.00 94.31 313 ARG A CA 1
ATOM 2105 C C . ARG A 1 313 ? -12.549 6.418 29.719 1.00 94.31 313 ARG A C 1
ATOM 2107 O O . ARG A 1 313 ? -11.389 6.387 29.332 1.00 94.31 313 ARG A O 1
ATOM 2114 N N . THR A 1 314 ? -12.876 6.131 30.982 1.00 92.00 314 THR A N 1
ATOM 2115 C CA . THR A 1 314 ? -11.839 5.830 31.992 1.00 92.00 314 THR A CA 1
ATOM 2116 C C . THR A 1 314 ? -10.992 4.599 31.663 1.00 92.00 314 THR A C 1
ATOM 2118 O O . THR A 1 314 ? -9.846 4.521 32.098 1.00 92.00 314 THR A O 1
ATOM 2121 N N . VAL A 1 315 ? -11.531 3.653 30.888 1.00 90.56 315 VAL A N 1
ATOM 2122 C CA . VAL A 1 315 ? -10.801 2.462 30.433 1.00 90.56 315 VAL A CA 1
ATOM 2123 C C . VAL A 1 315 ? -10.013 2.759 29.159 1.00 90.56 315 VAL A C 1
ATOM 2125 O O . VAL A 1 315 ? -8.865 2.346 29.023 1.00 90.56 315 VAL A O 1
ATOM 2128 N N . VAL A 1 316 ? -10.637 3.472 28.227 1.00 93.12 316 VAL A N 1
ATOM 2129 C CA . VAL A 1 316 ? -10.155 3.638 26.856 1.00 93.12 316 VAL A CA 1
ATOM 2130 C C . VAL A 1 316 ? -9.132 4.771 26.721 1.00 93.12 316 VAL A C 1
ATOM 2132 O O . VAL A 1 316 ? -8.109 4.591 26.058 1.00 93.12 316 VAL A O 1
ATOM 2135 N N . ASP A 1 317 ? -9.360 5.913 27.372 1.00 93.31 317 ASP A N 1
ATOM 2136 C CA . ASP A 1 317 ? -8.521 7.110 27.229 1.00 93.31 317 ASP A CA 1
ATOM 2137 C C . ASP A 1 317 ? -7.047 6.862 27.616 1.00 93.31 317 ASP A C 1
ATOM 2139 O O . ASP A 1 317 ? -6.168 7.308 26.874 1.00 93.31 317 ASP A O 1
ATOM 2143 N N . PRO A 1 318 ? -6.716 6.111 28.692 1.00 92.25 318 PRO A N 1
ATOM 2144 C CA . PRO A 1 318 ? -5.323 5.798 29.021 1.00 92.25 318 PRO A CA 1
ATOM 2145 C C . PRO A 1 318 ? -4.617 4.961 27.949 1.00 92.25 318 PRO A C 1
ATOM 2147 O O . PRO A 1 318 ? -3.433 5.169 27.687 1.00 92.25 318 PRO A O 1
ATOM 2150 N N . ILE A 1 319 ? -5.335 4.033 27.307 1.00 90.69 319 ILE A N 1
ATOM 2151 C CA . ILE A 1 319 ? -4.782 3.178 26.247 1.00 90.69 319 ILE A CA 1
ATOM 2152 C C . ILE A 1 319 ? -4.484 4.031 25.021 1.00 90.69 319 ILE A C 1
ATOM 2154 O O . ILE A 1 319 ? -3.381 3.966 24.486 1.00 90.69 319 ILE A O 1
ATOM 2158 N N . VAL A 1 320 ? -5.431 4.880 24.621 1.00 92.88 320 VAL A N 1
ATOM 2159 C CA . VAL A 1 320 ? -5.251 5.810 23.501 1.00 92.88 320 VAL A CA 1
ATOM 2160 C C . VAL A 1 320 ? -4.093 6.774 23.773 1.00 92.88 320 VAL A C 1
ATOM 2162 O O . VAL A 1 320 ? -3.243 6.964 22.908 1.00 92.88 320 VAL A O 1
ATOM 2165 N N . ALA A 1 321 ? -3.987 7.309 24.993 1.00 89.75 321 ALA A N 1
ATOM 2166 C CA . ALA A 1 321 ? -2.867 8.160 25.397 1.00 89.75 321 ALA A CA 1
ATOM 2167 C C . ALA A 1 321 ? -1.510 7.426 25.363 1.00 89.75 321 ALA A C 1
ATOM 2169 O O . ALA A 1 321 ? -0.473 8.054 25.154 1.00 89.75 321 ALA A O 1
ATOM 2170 N N . SER A 1 322 ? -1.507 6.099 25.535 1.00 87.50 322 SER A N 1
ATOM 2171 C CA . SER A 1 322 ? -0.300 5.264 25.472 1.00 87.50 322 SER A CA 1
ATOM 2172 C C . SER A 1 322 ? 0.174 4.931 24.048 1.00 87.50 322 SER A C 1
ATOM 2174 O O . SER A 1 322 ? 1.307 4.481 23.882 1.00 87.50 322 SER A O 1
ATOM 2176 N N . LEU A 1 323 ? -0.622 5.221 23.004 1.00 89.56 323 LEU A N 1
ATOM 2177 C CA . LEU A 1 323 ? -0.278 4.984 21.586 1.00 89.56 323 LEU A CA 1
ATOM 2178 C C . LEU A 1 323 ? 0.792 5.942 21.021 1.00 89.56 323 LEU A C 1
ATOM 2180 O O . LEU A 1 323 ? 0.935 6.080 19.805 1.00 89.56 323 LEU A O 1
ATOM 2184 N N . GLY A 1 324 ? 1.537 6.618 21.896 1.00 86.44 324 GLY A N 1
ATOM 2185 C CA . GLY A 1 324 ? 2.626 7.516 21.537 1.00 86.44 324 GLY A CA 1
ATOM 2186 C C . GLY A 1 324 ? 3.880 6.787 21.040 1.00 86.44 324 GLY A C 1
ATOM 2187 O O . GLY A 1 324 ? 3.829 5.734 20.402 1.00 86.44 324 GLY A O 1
ATOM 2188 N N . SER A 1 325 ? 5.046 7.352 21.354 1.00 87.44 325 SER A N 1
ATOM 2189 C CA . SER A 1 325 ? 6.340 6.922 20.805 1.00 87.44 325 SER A CA 1
ATOM 2190 C C . SER A 1 325 ? 6.693 5.453 21.058 1.00 87.44 325 SER A C 1
ATOM 2192 O O . SER A 1 325 ? 7.391 4.862 20.242 1.00 87.44 325 SER A O 1
ATOM 2194 N N . ALA A 1 326 ? 6.212 4.839 22.144 1.00 88.00 326 ALA A N 1
ATOM 2195 C CA . ALA A 1 326 ? 6.488 3.433 22.447 1.00 88.00 326 ALA A CA 1
ATOM 2196 C C . ALA A 1 326 ? 5.803 2.477 21.455 1.00 88.00 326 ALA A C 1
ATOM 2198 O O . ALA A 1 326 ? 6.465 1.618 20.874 1.00 88.00 326 ALA A O 1
ATOM 2199 N N . PHE A 1 327 ? 4.499 2.661 21.215 1.00 92.75 327 PHE A N 1
ATOM 2200 C CA . PHE A 1 327 ? 3.751 1.891 20.216 1.00 92.75 327 PHE A CA 1
ATOM 2201 C C . PHE A 1 327 ? 4.311 2.135 18.812 1.00 92.75 327 PHE A C 1
ATOM 2203 O O . PHE A 1 327 ? 4.613 1.188 18.087 1.00 92.75 327 PHE A O 1
ATOM 2210 N N . GLN A 1 328 ? 4.520 3.408 18.458 1.00 94.94 328 GLN A N 1
ATOM 2211 C CA . GLN A 1 328 ? 5.048 3.789 17.149 1.00 94.94 328 GLN A CA 1
ATOM 2212 C C . GLN A 1 328 ? 6.460 3.232 16.918 1.00 94.94 328 GLN A C 1
ATOM 2214 O O . GLN A 1 328 ? 6.750 2.722 15.840 1.00 94.94 328 GLN A O 1
ATOM 2219 N N . GLY A 1 329 ? 7.326 3.280 17.933 1.00 93.81 329 GLY A N 1
ATOM 2220 C CA . GLY A 1 329 ? 8.687 2.756 17.866 1.00 93.81 329 GLY A CA 1
ATOM 2221 C C . GLY A 1 329 ? 8.721 1.239 17.704 1.00 93.81 329 GLY A C 1
ATOM 2222 O O . GLY A 1 329 ? 9.415 0.738 16.822 1.00 93.81 329 GLY A O 1
ATOM 2223 N N . ALA A 1 330 ? 7.940 0.501 18.500 1.00 93.50 330 ALA A N 1
ATOM 2224 C CA . ALA A 1 330 ? 7.869 -0.956 18.399 1.00 93.50 330 ALA A CA 1
ATOM 2225 C C . ALA A 1 330 ? 7.318 -1.409 17.037 1.00 93.50 330 ALA A C 1
ATOM 2227 O O . ALA A 1 330 ? 7.906 -2.278 16.391 1.00 93.50 330 ALA A O 1
ATOM 2228 N N . LEU A 1 331 ? 6.232 -0.783 16.572 1.00 94.56 331 LEU A N 1
ATOM 2229 C CA . LEU A 1 331 ? 5.644 -1.078 15.267 1.00 94.56 331 LEU A CA 1
ATOM 2230 C C . LEU A 1 331 ? 6.596 -0.700 14.122 1.00 94.56 331 LEU A C 1
ATOM 2232 O O . LEU A 1 331 ? 6.783 -1.490 13.204 1.00 94.56 331 LEU A O 1
ATOM 2236 N N . GLY A 1 332 ? 7.255 0.459 14.196 1.00 94.06 332 GLY A N 1
ATOM 2237 C CA . GLY A 1 332 ? 8.224 0.902 13.190 1.00 94.06 332 GLY A CA 1
ATOM 2238 C C . GLY A 1 332 ? 9.442 -0.017 13.076 1.00 94.06 332 GLY A C 1
ATOM 2239 O O . GLY A 1 332 ? 9.854 -0.355 11.965 1.00 94.06 332 GLY A O 1
ATOM 2240 N N . LEU A 1 333 ? 9.987 -0.480 14.206 1.00 92.44 333 LEU A N 1
ATOM 2241 C CA . LEU A 1 333 ? 11.083 -1.455 14.221 1.00 92.44 333 LEU A CA 1
ATOM 2242 C C . LEU A 1 333 ? 10.656 -2.797 13.622 1.00 92.44 333 LEU A C 1
ATOM 2244 O O . LEU A 1 333 ? 11.386 -3.358 12.805 1.00 92.44 333 LEU A O 1
ATOM 2248 N N . ALA A 1 334 ? 9.470 -3.291 13.991 1.00 93.06 334 ALA A N 1
ATOM 2249 C CA . ALA A 1 334 ? 8.938 -4.538 13.453 1.00 93.06 334 ALA A CA 1
ATOM 2250 C C . ALA A 1 334 ? 8.711 -4.450 11.934 1.00 93.06 334 ALA A C 1
ATOM 2252 O O . ALA A 1 334 ? 9.124 -5.349 11.205 1.00 93.06 334 ALA A O 1
ATOM 2253 N N . LEU A 1 335 ? 8.133 -3.347 11.446 1.00 94.19 335 LEU A N 1
ATOM 2254 C CA . LEU A 1 335 ? 7.918 -3.103 10.017 1.00 94.19 335 LEU A CA 1
ATOM 2255 C C . LEU A 1 335 ? 9.236 -3.023 9.246 1.00 94.19 335 LEU A C 1
ATOM 2257 O O . LEU A 1 335 ? 9.400 -3.732 8.261 1.00 94.19 335 LEU A O 1
ATOM 2261 N N . THR A 1 336 ? 10.203 -2.241 9.733 1.00 91.56 336 THR A N 1
ATOM 2262 C CA . THR A 1 336 ? 11.517 -2.083 9.080 1.00 91.56 336 THR A CA 1
ATOM 2263 C C . THR A 1 336 ? 12.291 -3.404 9.008 1.00 91.56 336 THR A C 1
ATOM 2265 O O . THR A 1 336 ? 13.068 -3.629 8.078 1.00 91.56 336 THR A O 1
ATOM 2268 N N . GLY A 1 337 ? 12.099 -4.282 9.997 1.00 90.50 337 GLY A N 1
ATOM 2269 C CA . GLY A 1 337 ? 12.654 -5.635 9.994 1.00 90.50 337 GLY A CA 1
ATOM 2270 C C . GLY A 1 337 ? 11.918 -6.606 9.068 1.00 90.50 337 GLY A C 1
ATOM 2271 O O . GLY A 1 337 ? 12.498 -7.623 8.688 1.00 90.50 337 GLY A O 1
ATOM 2272 N N . LEU A 1 338 ? 10.669 -6.305 8.703 1.00 91.88 338 LEU A N 1
ATOM 2273 C CA . LEU A 1 338 ? 9.803 -7.184 7.926 1.00 91.88 338 LEU A CA 1
ATOM 2274 C C . LEU A 1 338 ? 9.823 -6.872 6.429 1.00 91.88 338 LEU A C 1
ATOM 2276 O O . LEU A 1 338 ? 10.072 -7.768 5.622 1.00 91.88 338 LEU A O 1
ATOM 2280 N N . VAL A 1 339 ? 9.500 -5.632 6.063 1.00 93.94 339 VAL A N 1
ATOM 2281 C CA . VAL A 1 339 ? 9.261 -5.231 4.678 1.00 93.94 339 VAL A CA 1
ATOM 2282 C C . VAL A 1 339 ? 9.585 -3.755 4.466 1.00 93.94 339 VAL A C 1
ATOM 2284 O O . VAL A 1 339 ? 9.351 -2.915 5.331 1.00 93.94 339 VAL A O 1
ATOM 2287 N N . GLN A 1 340 ? 10.096 -3.444 3.283 1.00 94.75 340 GLN A N 1
ATOM 2288 C CA . GLN A 1 340 ? 10.256 -2.089 2.771 1.00 94.75 340 GLN A CA 1
ATOM 2289 C C . GLN A 1 340 ? 9.473 -1.966 1.477 1.00 94.75 340 GLN A C 1
ATOM 2291 O O . GLN A 1 340 ? 9.554 -2.850 0.625 1.00 94.75 340 GLN A O 1
ATOM 2296 N N . VAL A 1 341 ? 8.724 -0.879 1.323 1.00 95.19 341 VAL A N 1
ATOM 2297 C CA . VAL A 1 341 ? 7.905 -0.646 0.132 1.00 95.19 341 VAL A CA 1
ATOM 2298 C C . VAL A 1 341 ? 8.241 0.741 -0.379 1.00 95.19 341 VAL A C 1
ATOM 2300 O O . VAL A 1 341 ? 7.663 1.737 0.043 1.00 95.19 341 VAL A O 1
ATOM 2303 N N . VAL A 1 342 ? 9.230 0.798 -1.261 1.00 95.88 342 VAL A N 1
ATOM 2304 C CA . VAL A 1 342 ? 9.812 2.043 -1.751 1.00 95.88 342 VAL A CA 1
ATOM 2305 C C . VAL A 1 342 ? 9.124 2.458 -3.045 1.00 95.88 342 VAL A C 1
ATOM 2307 O O . VAL A 1 342 ? 9.239 1.770 -4.056 1.00 95.88 342 VAL A O 1
ATOM 2310 N N . ALA A 1 343 ? 8.415 3.580 -3.014 1.00 96.69 343 ALA A N 1
ATOM 2311 C CA . ALA A 1 343 ? 7.808 4.198 -4.182 1.00 96.69 343 ALA A CA 1
ATOM 2312 C C . ALA A 1 343 ? 8.808 5.097 -4.924 1.00 96.69 343 ALA A C 1
ATOM 2314 O O . ALA A 1 343 ? 9.736 5.642 -4.323 1.00 96.69 343 ALA A O 1
ATOM 2315 N N . ASN A 1 344 ? 8.576 5.288 -6.226 1.00 96.50 344 ASN A N 1
ATOM 2316 C CA . ASN A 1 344 ? 9.346 6.204 -7.072 1.00 96.50 344 ASN A CA 1
ATOM 2317 C C . ASN A 1 344 ? 10.864 5.957 -7.017 1.00 96.50 344 ASN A C 1
ATOM 2319 O O . ASN A 1 344 ? 11.644 6.853 -6.696 1.00 96.50 344 ASN A O 1
ATOM 2323 N N . HIS A 1 345 ? 11.303 4.733 -7.294 1.00 96.50 345 HIS A N 1
ATOM 2324 C CA . HIS A 1 345 ? 12.734 4.462 -7.359 1.00 96.50 345 HIS A CA 1
ATOM 2325 C C . HIS A 1 345 ? 13.274 4.849 -8.742 1.00 96.50 345 HIS A C 1
ATOM 2327 O O . HIS A 1 345 ? 12.781 4.359 -9.761 1.00 96.50 345 HIS A O 1
ATOM 2333 N N . GLN A 1 346 ? 14.266 5.737 -8.772 1.00 95.00 346 GLN A N 1
ATOM 2334 C CA . GLN A 1 346 ? 14.886 6.244 -9.995 1.00 95.00 346 GLN A CA 1
ATOM 2335 C C . GLN A 1 346 ? 16.377 5.934 -9.983 1.00 95.00 346 GLN A C 1
ATOM 2337 O O . GLN A 1 346 ? 17.058 6.178 -8.989 1.00 95.00 346 GLN A O 1
ATOM 2342 N N . GLU A 1 347 ? 16.893 5.431 -11.098 1.00 94.88 347 GLU A N 1
ATOM 2343 C CA . GLU A 1 347 ? 18.305 5.085 -11.224 1.00 94.88 347 GLU A CA 1
ATOM 2344 C C . GLU A 1 347 ? 18.837 5.470 -12.605 1.00 94.88 347 GLU A C 1
ATOM 2346 O O . GLU A 1 347 ? 18.125 5.368 -13.607 1.00 94.88 347 GLU A O 1
ATOM 2351 N N . VAL A 1 348 ? 20.099 5.903 -12.662 1.00 93.75 348 VAL A N 1
ATOM 2352 C CA . VAL A 1 348 ? 20.831 6.103 -13.916 1.00 93.75 348 VAL A CA 1
ATOM 2353 C C . VAL A 1 348 ? 22.125 5.305 -13.866 1.00 93.75 348 VAL A C 1
ATOM 2355 O O . VAL A 1 348 ? 23.010 5.613 -13.070 1.00 93.75 348 VAL A O 1
ATOM 2358 N N . VAL A 1 349 ? 22.248 4.311 -14.744 1.00 92.56 349 VAL A N 1
ATOM 2359 C CA . VAL A 1 349 ? 23.440 3.457 -14.859 1.00 92.56 349 VAL A CA 1
ATOM 2360 C C . VAL A 1 349 ? 23.888 3.442 -16.310 1.00 92.56 349 VAL A C 1
ATOM 2362 O O . VAL A 1 349 ? 23.087 3.176 -17.205 1.00 92.56 349 VAL A O 1
ATOM 2365 N N . ASP A 1 350 ? 25.154 3.778 -16.559 1.00 89.44 350 ASP A N 1
ATOM 2366 C CA . ASP A 1 350 ? 25.755 3.796 -17.901 1.00 89.44 350 ASP A CA 1
ATOM 2367 C C . ASP A 1 350 ? 24.931 4.582 -18.945 1.00 89.44 350 ASP A C 1
ATOM 2369 O O . ASP A 1 350 ? 24.840 4.217 -20.115 1.00 89.44 350 ASP A O 1
ATOM 2373 N N . GLY A 1 351 ? 24.290 5.675 -18.514 1.00 89.00 351 GLY A N 1
ATOM 2374 C CA . GLY A 1 351 ? 23.437 6.516 -19.362 1.00 89.00 351 GLY A CA 1
ATOM 2375 C C . GLY A 1 351 ? 22.043 5.945 -19.655 1.00 89.00 351 GLY A C 1
ATOM 2376 O O . GLY A 1 351 ? 21.297 6.551 -20.422 1.00 89.00 351 GLY A O 1
ATOM 2377 N N . THR A 1 352 ? 21.675 4.816 -19.048 1.00 93.50 352 THR A N 1
ATOM 2378 C CA . THR A 1 352 ? 20.308 4.279 -19.035 1.00 93.50 352 THR A CA 1
ATOM 2379 C C . THR A 1 352 ? 19.565 4.855 -17.841 1.00 93.50 352 THR A C 1
ATOM 2381 O O . THR A 1 352 ? 19.971 4.616 -16.706 1.00 93.50 352 THR A O 1
ATOM 2384 N N . PHE A 1 353 ? 18.471 5.575 -18.075 1.00 96.19 353 PHE A N 1
ATOM 2385 C CA . PHE A 1 353 ? 17.563 6.001 -17.011 1.00 96.19 353 PHE A CA 1
ATOM 2386 C C . PHE A 1 353 ? 16.494 4.933 -16.790 1.00 96.19 353 PHE A C 1
ATOM 2388 O O . PHE A 1 353 ? 15.884 4.468 -17.753 1.00 96.19 353 PHE A O 1
ATOM 2395 N N . THR A 1 354 ? 16.241 4.579 -15.532 1.00 96.62 354 THR A N 1
ATOM 2396 C CA . THR A 1 354 ? 15.209 3.624 -15.121 1.00 96.62 354 THR A CA 1
ATOM 2397 C C . THR A 1 354 ? 14.280 4.261 -14.097 1.00 96.62 354 THR A C 1
ATOM 2399 O O . THR A 1 354 ? 14.720 4.727 -13.049 1.00 96.62 354 THR A O 1
ATOM 2402 N N . GLN A 1 355 ? 12.982 4.215 -14.379 1.00 97.38 355 GLN A N 1
ATOM 2403 C CA . GLN A 1 355 ? 11.912 4.529 -13.441 1.00 97.38 355 GLN A CA 1
ATOM 2404 C C . GLN A 1 355 ? 11.280 3.228 -12.955 1.00 97.38 355 GLN A C 1
ATOM 2406 O O . GLN A 1 355 ? 10.812 2.428 -13.761 1.00 97.38 355 GLN A O 1
ATOM 2411 N N . THR A 1 356 ? 11.202 3.041 -11.643 1.00 97.00 356 THR A N 1
ATOM 2412 C CA . THR A 1 356 ? 10.471 1.944 -11.001 1.00 97.00 356 THR A CA 1
ATOM 2413 C C . THR A 1 356 ? 9.354 2.519 -10.140 1.00 97.00 356 THR A C 1
ATOM 2415 O O . THR A 1 356 ? 9.570 3.464 -9.379 1.00 97.00 356 THR A O 1
ATOM 2418 N N . ALA A 1 357 ? 8.148 1.968 -10.271 1.00 96.44 357 ALA A N 1
ATOM 2419 C CA . ALA A 1 357 ? 6.995 2.428 -9.506 1.00 96.44 357 ALA A CA 1
ATOM 2420 C C . ALA A 1 357 ? 7.106 2.017 -8.039 1.00 96.44 357 ALA A C 1
ATOM 2422 O O . ALA A 1 357 ? 6.940 2.857 -7.155 1.00 96.44 357 ALA A O 1
ATOM 2423 N N . LEU A 1 358 ? 7.413 0.738 -7.795 1.00 96.00 358 LEU A N 1
ATOM 2424 C CA . LEU A 1 358 ? 7.475 0.166 -6.456 1.00 96.00 358 LEU A CA 1
ATOM 2425 C C . LEU A 1 358 ? 8.623 -0.838 -6.334 1.00 96.00 358 LEU A C 1
ATOM 2427 O O . LEU A 1 358 ? 8.724 -1.771 -7.122 1.00 96.00 358 LEU A O 1
ATOM 2431 N N . ARG A 1 359 ? 9.462 -0.695 -5.313 1.00 95.31 359 ARG A N 1
ATOM 2432 C CA . ARG A 1 359 ? 10.468 -1.683 -4.917 1.00 95.31 359 ARG A CA 1
ATOM 2433 C C . ARG A 1 359 ? 10.084 -2.277 -3.570 1.00 95.31 359 ARG A C 1
ATOM 2435 O O . ARG A 1 359 ? 9.991 -1.563 -2.576 1.00 95.31 359 ARG A O 1
ATOM 2442 N N . VAL A 1 360 ? 9.900 -3.589 -3.540 1.00 94.50 360 VAL A N 1
ATOM 2443 C CA . VAL A 1 360 ? 9.557 -4.361 -2.346 1.00 94.50 360 VAL A CA 1
ATOM 2444 C C . VAL A 1 360 ? 10.805 -5.071 -1.836 1.00 94.50 360 VAL A C 1
ATOM 2446 O O . VAL A 1 360 ? 11.320 -5.979 -2.486 1.00 94.50 360 VAL A O 1
ATOM 2449 N N . GLY A 1 361 ? 11.301 -4.660 -0.675 1.00 93.69 361 GLY A N 1
ATOM 2450 C CA . GLY A 1 361 ? 12.364 -5.349 0.052 1.00 93.69 361 GLY A CA 1
ATOM 2451 C C . GLY A 1 361 ? 11.774 -6.241 1.140 1.00 93.69 361 GLY A C 1
ATOM 2452 O O . GLY A 1 361 ? 10.981 -5.766 1.944 1.00 93.69 361 GLY A O 1
ATOM 2453 N N . LEU A 1 362 ? 12.161 -7.515 1.194 1.00 91.69 362 LEU A N 1
ATOM 2454 C CA . LEU A 1 362 ? 11.764 -8.464 2.236 1.00 91.69 362 LEU A CA 1
ATOM 2455 C C . LEU A 1 362 ? 12.889 -8.665 3.254 1.00 91.69 362 LEU A C 1
ATOM 2457 O O . LEU A 1 362 ? 14.060 -8.826 2.894 1.00 91.69 362 LEU A O 1
ATOM 2461 N N . GLY A 1 363 ? 12.513 -8.701 4.530 1.00 88.56 363 GLY A N 1
ATOM 2462 C CA . GLY A 1 363 ? 13.440 -8.702 5.654 1.00 88.56 363 GLY A CA 1
ATOM 2463 C C . GLY A 1 363 ? 14.099 -7.340 5.870 1.00 88.56 363 GLY A C 1
ATOM 2464 O O . GLY A 1 363 ? 13.854 -6.372 5.145 1.00 88.56 363 GLY A O 1
ATOM 2465 N N . ALA A 1 364 ? 14.986 -7.272 6.864 1.00 86.44 364 ALA A N 1
ATOM 2466 C CA . ALA A 1 364 ? 15.693 -6.043 7.200 1.00 86.44 364 ALA A CA 1
ATOM 2467 C C . ALA A 1 364 ? 16.432 -5.501 5.968 1.00 86.44 364 ALA A C 1
ATOM 2469 O O . ALA A 1 364 ? 17.365 -6.137 5.471 1.00 86.44 364 ALA A O 1
ATOM 2470 N N . ARG A 1 365 ? 15.996 -4.336 5.473 1.00 82.50 365 ARG A N 1
ATOM 2471 C CA . ARG A 1 365 ? 16.571 -3.651 4.301 1.00 82.50 365 ARG A CA 1
ATOM 2472 C C . ARG A 1 365 ? 16.626 -4.496 3.020 1.00 82.50 365 ARG A C 1
ATOM 2474 O O . ARG A 1 365 ? 17.580 -4.377 2.258 1.00 82.50 365 ARG A O 1
ATOM 2481 N N . GLY A 1 366 ? 15.650 -5.381 2.802 1.00 86.12 366 GLY A N 1
ATOM 2482 C CA . GLY A 1 366 ? 15.613 -6.232 1.604 1.00 86.12 366 GLY A CA 1
ATOM 2483 C C . GLY A 1 366 ? 16.658 -7.355 1.587 1.00 86.12 366 GLY A C 1
ATOM 2484 O O . GLY A 1 366 ? 16.936 -7.919 0.531 1.00 86.12 366 GLY A O 1
ATOM 2485 N N . SER A 1 367 ? 17.247 -7.683 2.743 1.00 87.06 367 SER A N 1
ATOM 2486 C CA . SER A 1 367 ? 18.298 -8.706 2.876 1.00 87.06 367 SER A CA 1
ATOM 2487 C C . SER A 1 367 ? 17.870 -10.114 2.450 1.00 87.06 367 SER A C 1
ATOM 2489 O O . SER A 1 367 ? 18.728 -10.916 2.081 1.00 87.06 367 SER A O 1
ATOM 2491 N N . LEU A 1 368 ? 16.571 -10.427 2.483 1.00 87.19 368 LEU A N 1
ATOM 2492 C CA . LEU A 1 368 ? 16.057 -11.722 2.034 1.00 87.19 368 LEU A CA 1
ATOM 2493 C C . LEU A 1 368 ? 15.746 -11.709 0.540 1.00 87.19 368 LEU A C 1
ATOM 2495 O O . LEU A 1 368 ? 16.157 -12.612 -0.186 1.00 87.19 368 LEU A O 1
ATOM 2499 N N . ALA A 1 369 ? 15.026 -10.690 0.085 1.00 88.50 369 ALA A N 1
ATOM 2500 C CA . ALA A 1 369 ? 14.683 -10.506 -1.315 1.00 88.50 369 ALA A CA 1
ATOM 2501 C C . ALA A 1 369 ? 14.466 -9.026 -1.605 1.00 88.50 369 ALA A C 1
ATOM 2503 O O . ALA A 1 369 ? 14.010 -8.277 -0.743 1.00 88.50 369 ALA A O 1
ATOM 2504 N N . THR A 1 370 ? 14.730 -8.622 -2.838 1.00 91.00 370 THR A N 1
ATOM 2505 C CA . THR A 1 370 ? 14.318 -7.320 -3.355 1.00 91.00 370 THR A CA 1
ATOM 2506 C C . THR A 1 370 ? 13.647 -7.537 -4.697 1.00 91.00 370 THR A C 1
ATOM 2508 O O . THR A 1 370 ? 14.223 -8.173 -5.576 1.00 91.00 370 THR A O 1
ATOM 2511 N N . VAL A 1 371 ? 12.436 -7.015 -4.852 1.00 91.75 371 VAL A N 1
ATOM 2512 C CA . VAL A 1 371 ? 11.638 -7.136 -6.068 1.00 91.75 371 VAL A CA 1
ATOM 2513 C C . VAL A 1 371 ? 11.221 -5.745 -6.520 1.00 91.75 371 VAL A C 1
ATOM 2515 O O . VAL A 1 371 ? 10.499 -5.045 -5.818 1.00 91.75 371 VAL A O 1
ATOM 2518 N N . ASN A 1 372 ? 11.652 -5.352 -7.709 1.00 93.31 372 ASN A N 1
ATOM 2519 C CA . ASN A 1 372 ? 11.149 -4.169 -8.388 1.00 93.31 372 ASN A CA 1
ATOM 2520 C C . ASN A 1 372 ? 9.903 -4.557 -9.185 1.00 93.31 372 ASN A C 1
ATOM 2522 O O . ASN A 1 372 ? 9.928 -5.506 -9.975 1.00 93.31 372 ASN A O 1
ATOM 2526 N N . LEU A 1 373 ? 8.830 -3.811 -8.960 1.00 93.69 373 LEU A N 1
ATOM 2527 C CA . LEU A 1 373 ? 7.531 -3.967 -9.585 1.00 93.69 373 LEU A CA 1
ATOM 2528 C C . LEU A 1 373 ? 7.258 -2.751 -10.468 1.00 93.69 373 LEU A C 1
ATOM 2530 O O . LEU A 1 373 ? 7.295 -1.610 -10.001 1.00 93.69 373 LEU A O 1
ATOM 2534 N N . ALA A 1 374 ? 6.949 -3.032 -11.731 1.00 94.56 374 ALA A N 1
ATOM 2535 C CA . ALA A 1 374 ? 6.761 -2.055 -12.793 1.00 94.56 374 ALA A CA 1
ATOM 2536 C C . ALA A 1 374 ? 7.972 -1.116 -12.945 1.00 94.56 374 ALA A C 1
ATOM 2538 O O . ALA A 1 374 ? 8.031 -0.036 -12.358 1.00 94.56 374 ALA A O 1
ATOM 2539 N N . SER A 1 375 ? 8.939 -1.538 -13.757 1.00 95.38 375 SER A N 1
ATOM 2540 C CA . SER A 1 375 ? 10.097 -0.751 -14.174 1.00 95.38 375 SER A CA 1
ATOM 2541 C C . SER A 1 375 ? 10.027 -0.404 -15.664 1.00 95.38 375 SER A C 1
ATOM 2543 O O . SER A 1 375 ? 9.567 -1.190 -16.498 1.00 95.38 375 SER A O 1
ATOM 2545 N N . ALA A 1 376 ? 10.502 0.780 -16.020 1.00 96.31 376 ALA A N 1
ATOM 2546 C CA . ALA A 1 376 ? 10.629 1.243 -17.392 1.00 96.31 376 ALA A CA 1
ATOM 2547 C C . ALA A 1 376 ? 11.976 1.946 -17.550 1.00 96.31 376 ALA A C 1
ATOM 2549 O O . ALA A 1 376 ? 12.321 2.797 -16.731 1.00 96.31 376 ALA A O 1
ATOM 2550 N N . SER A 1 377 ? 12.730 1.603 -18.588 1.00 96.50 377 SER A N 1
ATOM 2551 C CA . SER A 1 377 ? 14.039 2.189 -18.849 1.00 96.50 377 SER A CA 1
ATOM 2552 C C . SER A 1 377 ? 14.212 2.646 -20.291 1.00 96.50 377 SER A C 1
ATOM 2554 O O . SER A 1 377 ? 13.596 2.120 -21.220 1.00 96.50 377 SER A O 1
ATOM 2556 N N . VAL A 1 378 ? 15.045 3.670 -20.464 1.00 95.25 378 VAL A N 1
ATOM 2557 C CA . VAL A 1 378 ? 15.375 4.294 -21.749 1.00 95.25 378 VAL A CA 1
ATOM 2558 C C . VAL A 1 378 ? 16.841 4.703 -21.777 1.00 95.25 378 VAL A C 1
ATOM 2560 O O . VAL A 1 378 ? 17.417 5.079 -20.756 1.00 95.25 378 VAL A O 1
ATOM 2563 N N . GLY A 1 379 ? 17.427 4.687 -22.970 1.00 90.19 379 GLY A N 1
ATOM 2564 C CA . GLY A 1 379 ? 18.805 5.117 -23.166 1.00 90.19 379 GLY A CA 1
ATOM 2565 C C . GLY A 1 379 ? 19.858 4.098 -22.726 1.00 90.19 379 GLY A C 1
ATOM 2566 O O . GLY A 1 379 ? 19.491 3.038 -22.225 1.00 90.19 379 GLY A O 1
ATOM 2567 N N . PRO A 1 380 ? 21.152 4.402 -22.947 1.00 89.00 380 PRO A N 1
ATOM 2568 C CA . PRO A 1 380 ? 21.635 5.582 -23.666 1.00 89.00 380 PRO A CA 1
ATOM 2569 C C . PRO A 1 380 ? 21.325 5.498 -25.170 1.00 89.00 380 PRO A C 1
ATOM 2571 O O . PRO A 1 380 ? 21.634 4.511 -25.830 1.00 89.00 380 PRO A O 1
ATOM 2574 N N . ASN A 1 381 ? 20.737 6.559 -25.728 1.00 86.19 381 ASN A N 1
ATOM 2575 C CA . ASN A 1 381 ? 20.472 6.657 -27.166 1.00 86.19 381 ASN A CA 1
ATOM 2576 C C . ASN A 1 381 ? 21.579 7.485 -27.837 1.00 86.19 381 ASN A C 1
ATOM 2578 O O . ASN A 1 381 ? 21.855 8.621 -27.427 1.00 86.19 381 ASN A O 1
ATOM 2582 N N . ALA A 1 382 ? 22.209 6.945 -28.885 1.00 78.31 382 ALA A N 1
ATOM 2583 C CA . ALA A 1 382 ? 23.227 7.680 -29.635 1.00 78.31 382 ALA A CA 1
ATOM 2584 C C . ALA A 1 382 ? 22.610 8.774 -30.525 1.00 78.31 382 ALA A C 1
ATOM 2586 O O . ALA A 1 382 ? 23.243 9.816 -30.728 1.00 78.31 382 ALA A O 1
ATOM 2587 N N . GLY A 1 383 ? 21.357 8.584 -30.958 1.00 67.81 383 GLY A N 1
ATOM 2588 C CA . GLY A 1 383 ? 20.736 9.338 -32.047 1.00 67.81 383 GLY A CA 1
ATOM 2589 C C . GLY A 1 383 ? 21.042 8.705 -33.410 1.00 67.81 383 GLY A C 1
ATOM 2590 O O . GLY A 1 383 ? 21.855 7.778 -33.484 1.00 67.81 383 GLY A O 1
ATOM 2591 N N . PRO A 1 384 ? 20.394 9.159 -34.498 1.00 62.12 384 PRO A N 1
ATOM 2592 C CA . PRO A 1 384 ? 20.754 8.710 -35.836 1.00 62.12 384 PRO A CA 1
ATOM 2593 C C . PRO A 1 384 ? 22.236 9.027 -36.087 1.00 62.12 384 PRO A C 1
ATOM 2595 O O . PRO A 1 384 ? 22.714 10.064 -35.613 1.00 62.12 384 PRO A O 1
ATOM 2598 N N . PRO A 1 385 ? 22.981 8.161 -36.801 1.00 61.25 385 PRO A N 1
ATOM 2599 C CA . PRO A 1 385 ? 24.372 8.444 -37.122 1.00 61.25 385 PRO A CA 1
ATOM 2600 C C . PRO A 1 385 ? 24.442 9.818 -37.789 1.00 61.25 385 PRO A C 1
ATOM 2602 O O . PRO A 1 385 ? 23.788 10.053 -38.808 1.00 61.25 385 PRO A O 1
ATOM 2605 N N . SER A 1 386 ? 25.200 10.744 -37.196 1.00 52.91 386 SER A N 1
ATOM 2606 C CA . SER A 1 386 ? 25.506 11.998 -37.869 1.00 52.91 386 SER A CA 1
ATOM 2607 C C . SER A 1 386 ? 26.213 11.620 -39.159 1.00 52.91 386 SER A C 1
ATOM 2609 O O . SER A 1 386 ? 27.282 11.008 -39.119 1.00 52.91 386 SER A O 1
ATOM 2611 N N . ILE A 1 387 ? 25.610 11.947 -40.298 1.00 47.66 387 ILE A N 1
ATOM 2612 C CA . ILE A 1 387 ? 26.305 11.889 -41.577 1.00 47.66 387 ILE A CA 1
ATOM 2613 C C . ILE A 1 387 ? 27.340 13.011 -41.504 1.00 47.66 387 ILE A C 1
ATOM 2615 O O . ILE A 1 387 ? 27.078 14.145 -41.896 1.00 47.66 387 ILE A O 1
ATOM 2619 N N . GLU A 1 388 ? 28.489 12.733 -40.896 1.00 43.22 388 GLU A N 1
ATOM 2620 C CA . GLU A 1 388 ? 29.640 13.604 -41.036 1.00 43.22 388 GLU A CA 1
ATOM 2621 C C . GLU A 1 388 ? 29.958 13.613 -42.537 1.00 43.22 388 GLU A C 1
ATOM 2623 O O . GLU A 1 388 ? 30.079 12.534 -43.135 1.00 43.22 388 GLU A O 1
ATOM 2628 N N . PRO A 1 389 ? 30.007 14.781 -43.204 1.00 41.28 389 PRO A N 1
ATOM 2629 C CA . PRO A 1 389 ? 30.433 14.817 -44.590 1.00 41.28 389 PRO A CA 1
ATOM 2630 C C . PRO A 1 389 ? 31.831 14.208 -44.634 1.00 41.28 389 PRO A C 1
ATOM 2632 O O . PRO A 1 389 ? 32.754 14.733 -44.014 1.00 41.28 389 PRO A O 1
ATOM 2635 N N . SER A 1 390 ? 31.963 13.073 -45.330 1.00 38.78 390 SER A N 1
ATOM 2636 C CA . SER A 1 390 ? 33.249 12.418 -45.563 1.00 38.78 390 SER A CA 1
ATOM 2637 C C . SER A 1 390 ? 34.255 13.497 -45.955 1.00 38.78 390 SER A C 1
ATOM 2639 O O . SER A 1 390 ? 33.998 14.198 -46.942 1.00 38.78 390 SER A O 1
ATOM 2641 N N . PRO A 1 391 ? 35.368 13.677 -45.220 1.00 43.09 391 PRO A N 1
ATOM 2642 C CA . PRO A 1 391 ? 36.356 14.658 -45.613 1.00 43.09 391 PRO A CA 1
ATOM 2643 C C . PRO A 1 391 ? 36.822 14.280 -47.015 1.00 43.09 391 PRO A C 1
ATOM 2645 O O . PRO A 1 391 ? 37.353 13.192 -47.245 1.00 43.09 391 PRO A O 1
ATOM 2648 N N . SER A 1 392 ? 36.562 15.164 -47.978 1.00 41.41 392 SER A N 1
ATOM 2649 C CA . SER A 1 392 ? 37.206 15.082 -49.280 1.00 41.41 392 SER A CA 1
ATOM 2650 C C . SER A 1 392 ? 38.704 15.106 -48.999 1.00 41.41 392 SER A C 1
ATOM 2652 O O . SER A 1 392 ? 39.195 16.046 -48.372 1.00 41.41 392 SER A O 1
ATOM 2654 N N . ALA A 1 393 ? 39.409 14.040 -49.370 1.00 39.25 393 ALA A N 1
ATOM 2655 C CA . ALA A 1 393 ? 40.832 13.901 -49.110 1.00 39.25 393 ALA A CA 1
ATOM 2656 C C . ALA A 1 393 ? 41.605 14.985 -49.875 1.00 39.25 393 ALA A C 1
ATOM 2658 O O . ALA A 1 393 ? 42.000 14.797 -51.023 1.00 39.25 393 ALA A O 1
ATOM 2659 N N . THR A 1 394 ? 41.829 16.130 -49.238 1.00 37.53 394 THR A N 1
ATOM 2660 C CA . THR A 1 394 ? 42.810 17.110 -49.693 1.00 37.53 394 THR A CA 1
ATOM 2661 C C . THR A 1 394 ? 44.141 16.726 -49.070 1.00 37.53 394 THR A C 1
ATOM 2663 O O . THR A 1 394 ? 44.433 17.043 -47.920 1.00 37.53 394 THR A O 1
ATOM 2666 N N . ALA A 1 395 ? 44.952 15.997 -49.829 1.00 40.28 395 ALA A N 1
ATOM 2667 C CA . ALA A 1 395 ? 46.349 15.796 -49.492 1.00 40.28 395 ALA A CA 1
ATOM 2668 C C . ALA A 1 395 ? 47.106 17.110 -49.707 1.00 40.28 395 ALA A C 1
ATOM 2670 O O . ALA A 1 395 ? 47.273 17.512 -50.855 1.00 40.28 395 ALA A O 1
ATOM 2671 N N . THR A 1 396 ? 47.620 17.753 -48.653 1.00 33.91 396 THR A N 1
ATOM 2672 C CA . THR A 1 396 ? 48.896 18.486 -48.741 1.00 33.91 396 THR A CA 1
ATOM 2673 C C . THR A 1 396 ? 49.570 18.634 -47.371 1.00 33.91 396 THR A C 1
ATOM 2675 O O . THR A 1 396 ? 48.942 18.744 -46.326 1.00 33.91 396 THR A O 1
ATOM 2678 N N . THR A 1 397 ? 50.890 18.569 -47.450 1.00 37.25 397 THR A N 1
ATOM 2679 C CA . THR A 1 397 ? 51.978 18.434 -46.480 1.00 37.25 397 THR A CA 1
ATOM 2680 C C . THR A 1 397 ? 52.215 19.597 -45.508 1.00 37.25 397 THR A C 1
ATOM 2682 O O . THR A 1 397 ? 52.145 20.750 -45.916 1.00 37.25 397 THR A O 1
ATOM 2685 N N . GLY A 1 398 ? 52.778 19.277 -44.333 1.00 33.09 398 GLY A N 1
ATOM 2686 C CA . GLY A 1 398 ? 54.018 19.931 -43.884 1.00 33.09 398 GLY A CA 1
ATOM 2687 C C . GLY A 1 398 ? 54.012 20.739 -42.577 1.00 33.09 398 GLY A C 1
ATOM 2688 O O . GLY A 1 398 ? 53.386 21.783 -42.479 1.00 33.09 398 GLY A O 1
ATOM 2689 N N . THR A 1 399 ? 54.895 20.293 -41.670 1.00 33.00 399 THR A N 1
ATOM 2690 C CA . THR A 1 399 ? 55.727 21.056 -40.706 1.00 33.00 399 THR A CA 1
ATOM 2691 C C . THR A 1 399 ? 55.124 21.633 -39.413 1.00 33.00 399 THR A C 1
ATOM 2693 O O . THR A 1 399 ? 54.511 22.687 -39.410 1.00 33.00 399 THR A O 1
ATOM 2696 N N . GLY A 1 400 ? 55.483 20.985 -38.293 1.00 33.00 400 GLY A N 1
ATOM 2697 C CA . GLY A 1 400 ? 56.391 21.539 -37.272 1.00 33.00 400 GLY A CA 1
ATOM 2698 C C . GLY A 1 400 ? 55.863 22.613 -36.312 1.00 33.00 400 GLY A C 1
ATOM 2699 O O . GLY A 1 400 ? 55.672 23.757 -36.697 1.00 33.00 400 GLY A O 1
ATOM 2700 N N . GLY A 1 401 ? 55.796 22.281 -35.018 1.00 31.91 401 GLY A N 1
ATOM 2701 C CA . GLY A 1 401 ? 55.659 23.274 -33.949 1.00 31.91 401 GLY A CA 1
ATOM 2702 C C . GLY A 1 401 ? 55.589 22.644 -32.561 1.00 31.91 401 GLY A C 1
ATOM 2703 O O . GLY A 1 401 ? 54.562 22.099 -32.178 1.00 31.91 401 GLY A O 1
ATOM 2704 N N . ALA A 1 402 ? 56.698 22.702 -31.828 1.00 36.59 402 ALA A N 1
ATOM 2705 C CA . ALA A 1 402 ? 56.818 22.296 -30.433 1.00 36.59 402 ALA A CA 1
ATOM 2706 C C . ALA A 1 402 ? 56.428 23.436 -29.475 1.00 36.59 402 ALA A C 1
ATOM 2708 O O . ALA A 1 402 ? 56.684 24.600 -29.776 1.00 36.59 402 ALA A O 1
ATOM 2709 N N . GLY A 1 403 ? 55.957 23.077 -28.275 1.00 33.12 403 GLY A N 1
ATOM 2710 C CA . GLY A 1 403 ? 56.096 23.900 -27.068 1.00 33.12 403 GLY A CA 1
ATOM 2711 C C . GLY A 1 403 ? 54.800 24.182 -26.306 1.00 33.12 403 GLY A C 1
ATOM 2712 O O . GLY A 1 403 ? 53.815 24.614 -26.890 1.00 33.12 403 GLY A O 1
ATOM 2713 N N . GLY A 1 404 ? 54.848 24.021 -24.978 1.00 32.91 404 GLY A N 1
ATOM 2714 C CA . GLY A 1 404 ? 53.946 24.740 -24.071 1.00 32.91 404 GLY A CA 1
ATOM 2715 C C . GLY A 1 404 ? 53.375 23.921 -22.922 1.00 32.91 404 GLY A C 1
ATOM 2716 O O . GLY A 1 404 ? 52.297 23.357 -23.032 1.00 32.91 404 GLY A O 1
ATOM 2717 N N . ASN A 1 405 ? 54.101 23.903 -21.809 1.00 39.22 405 ASN A N 1
ATOM 2718 C CA . ASN A 1 405 ? 53.729 23.331 -20.519 1.00 39.22 405 ASN A CA 1
ATOM 2719 C C . ASN A 1 405 ? 52.924 24.350 -19.681 1.00 39.22 405 ASN A C 1
ATOM 2721 O O . ASN A 1 405 ? 53.253 25.535 -19.719 1.00 39.22 405 ASN A O 1
ATOM 2725 N N . GLY A 1 406 ? 52.002 23.881 -18.830 1.00 32.25 406 GLY A N 1
ATOM 2726 C CA . GLY A 1 406 ? 51.631 24.568 -17.582 1.00 32.25 406 GLY A CA 1
ATOM 2727 C C . GLY A 1 406 ? 50.145 24.875 -17.362 1.00 32.25 406 GLY A C 1
ATOM 2728 O O . GLY A 1 406 ? 49.483 25.427 -18.233 1.00 32.25 406 GLY A O 1
ATOM 2729 N N . GLY A 1 407 ? 49.669 24.615 -16.136 1.00 32.50 407 GLY A N 1
ATOM 2730 C CA . GLY A 1 407 ? 48.586 25.409 -15.540 1.00 32.50 407 GLY A CA 1
ATOM 2731 C C . GLY A 1 407 ? 47.463 24.644 -14.844 1.00 32.50 407 GLY A C 1
ATOM 2732 O O . GLY A 1 407 ? 46.379 24.503 -15.388 1.00 32.50 407 GLY A O 1
ATOM 2733 N N . THR A 1 408 ? 47.723 24.219 -13.612 1.00 37.72 408 THR A N 1
ATOM 2734 C CA . THR A 1 408 ? 46.772 23.821 -12.559 1.00 37.72 408 THR A CA 1
ATOM 2735 C C . THR A 1 408 ? 45.866 24.962 -12.075 1.00 37.72 408 THR A C 1
ATOM 2737 O O . THR A 1 408 ? 46.340 26.091 -11.957 1.00 37.72 408 THR A O 1
ATOM 2740 N N . GLY A 1 409 ? 44.651 24.630 -11.615 1.00 31.52 409 GLY A N 1
ATOM 2741 C CA . GLY A 1 409 ? 43.923 25.392 -10.586 1.00 31.52 409 GLY A CA 1
ATOM 2742 C C . GLY A 1 409 ? 42.404 25.448 -10.782 1.00 31.52 409 GLY A C 1
ATOM 2743 O O . GLY A 1 409 ? 41.947 25.867 -11.840 1.00 31.52 409 GLY A O 1
ATOM 2744 N N . GLY A 1 410 ? 41.627 25.087 -9.752 1.00 32.00 410 GLY A N 1
ATOM 2745 C CA . GLY A 1 410 ? 40.200 25.424 -9.687 1.00 32.00 410 GLY A CA 1
ATOM 2746 C C . GLY A 1 410 ? 39.353 24.522 -8.790 1.00 32.00 410 GLY A C 1
ATOM 2747 O O . GLY A 1 410 ? 38.930 23.458 -9.221 1.00 32.00 410 GLY A O 1
ATOM 2748 N N . ASP A 1 411 ? 39.119 24.996 -7.568 1.00 33.50 411 ASP A N 1
ATOM 2749 C CA . ASP A 1 411 ? 38.362 24.417 -6.451 1.00 33.50 411 ASP A CA 1
ATOM 2750 C C . ASP A 1 411 ? 36.884 24.068 -6.717 1.00 33.50 411 ASP A C 1
ATOM 2752 O O . ASP A 1 411 ? 36.215 24.666 -7.558 1.00 33.50 411 ASP A O 1
ATOM 2756 N N . GLY A 1 412 ? 36.339 23.181 -5.873 1.00 31.62 412 GLY A N 1
ATOM 2757 C CA . GLY A 1 412 ? 34.899 22.954 -5.730 1.00 31.62 412 GLY A CA 1
ATOM 2758 C C . GLY A 1 412 ? 34.560 22.201 -4.443 1.00 31.62 412 GLY A C 1
ATOM 2759 O O . GLY A 1 412 ? 34.733 20.993 -4.353 1.00 31.62 412 GLY A O 1
ATOM 2760 N N . SER A 1 413 ? 34.111 22.949 -3.442 1.00 34.94 413 SER A N 1
ATOM 2761 C CA . SER A 1 413 ? 33.729 22.552 -2.086 1.00 34.94 413 SER A CA 1
ATOM 2762 C C . SER A 1 413 ? 32.494 21.640 -2.002 1.00 34.94 413 SER A C 1
ATOM 2764 O O . SER A 1 413 ? 31.613 21.671 -2.855 1.00 34.94 413 SER A O 1
ATOM 2766 N N . GLY A 1 414 ? 32.375 20.892 -0.898 1.00 32.09 414 GLY A N 1
ATOM 2767 C CA . GLY A 1 414 ? 31.140 20.190 -0.539 1.00 32.09 414 GLY A CA 1
ATOM 2768 C C . GLY A 1 414 ? 31.236 19.502 0.819 1.00 32.09 414 GLY A C 1
ATOM 2769 O O . GLY A 1 414 ? 31.617 18.340 0.905 1.00 32.09 414 GLY A O 1
ATOM 2770 N N . GLY A 1 415 ? 30.931 20.239 1.890 1.00 36.28 415 GLY A N 1
ATOM 2771 C CA . GLY A 1 415 ? 30.875 19.715 3.252 1.00 36.28 415 GLY A CA 1
ATOM 2772 C C . GLY A 1 415 ? 29.693 18.766 3.460 1.00 36.28 415 GLY A C 1
ATOM 2773 O O . GLY A 1 415 ? 28.562 19.089 3.109 1.00 36.28 415 GLY A O 1
ATOM 2774 N N . GLY A 1 416 ? 29.963 17.615 4.074 1.00 31.72 416 GLY A N 1
ATOM 2775 C CA . GLY A 1 416 ? 28.956 16.685 4.577 1.00 31.72 416 GLY A CA 1
ATOM 2776 C C . GLY A 1 416 ? 29.005 16.640 6.100 1.00 31.72 416 GLY A C 1
ATOM 2777 O O . GLY A 1 416 ? 29.935 16.092 6.687 1.00 31.72 416 GLY A O 1
ATOM 2778 N N . THR A 1 417 ? 28.006 17.236 6.742 1.00 33.00 417 THR A N 1
ATOM 2779 C CA . THR A 1 417 ? 27.735 17.125 8.177 1.00 33.00 417 THR A CA 1
ATOM 2780 C C . THR A 1 417 ? 27.218 15.724 8.495 1.00 33.00 417 THR A C 1
ATOM 2782 O O . THR A 1 417 ? 26.093 15.378 8.138 1.00 33.00 417 THR A O 1
ATOM 2785 N N . GLY A 1 418 ? 28.034 14.920 9.178 1.00 31.39 418 GLY A N 1
ATOM 2786 C CA . GLY A 1 418 ? 27.614 13.644 9.750 1.00 31.39 418 GLY A CA 1
ATOM 2787 C C . GLY A 1 418 ? 26.681 13.864 10.941 1.00 31.39 418 GLY A C 1
ATOM 2788 O O . GLY A 1 418 ? 27.082 14.439 11.950 1.00 31.39 418 GLY A O 1
ATOM 2789 N N . SER A 1 419 ? 25.437 13.405 10.814 1.00 29.12 419 SER A N 1
ATOM 2790 C CA . SER A 1 419 ? 24.486 13.284 11.918 1.00 29.12 419 SER A CA 1
ATOM 2791 C C . SER A 1 419 ? 24.668 11.918 12.583 1.00 29.12 419 SER A C 1
ATOM 2793 O O . SER A 1 419 ? 24.423 10.874 11.981 1.00 29.12 419 SER A O 1
ATOM 2795 N N . THR A 1 420 ? 25.135 11.934 13.826 1.00 30.69 420 THR A N 1
ATOM 2796 C CA . THR A 1 420 ? 25.168 10.801 14.751 1.00 30.69 420 THR A CA 1
ATOM 2797 C C . THR A 1 420 ? 23.813 10.686 15.452 1.00 30.69 420 THR A C 1
ATOM 2799 O O . THR A 1 420 ? 23.442 11.554 16.241 1.00 30.69 420 THR A O 1
ATOM 2802 N N . LEU A 1 421 ? 23.072 9.603 15.196 1.00 30.03 421 LEU A N 1
ATOM 2803 C CA . LEU A 1 421 ? 21.904 9.241 16.002 1.00 30.03 421 LEU A CA 1
ATOM 2804 C C . LEU A 1 421 ? 22.371 8.651 17.338 1.00 30.03 421 LEU A C 1
ATOM 2806 O O . LEU A 1 421 ? 23.067 7.636 17.384 1.00 30.03 421 LEU A O 1
ATOM 2810 N N . ALA A 1 422 ? 21.973 9.305 18.427 1.00 30.97 422 ALA A N 1
ATOM 2811 C CA . ALA A 1 422 ? 22.192 8.846 19.787 1.00 30.97 422 ALA A CA 1
ATOM 2812 C C . ALA A 1 422 ? 21.311 7.622 20.094 1.00 30.97 422 ALA A C 1
ATOM 2814 O O . ALA A 1 422 ? 20.084 7.696 20.068 1.00 30.97 422 ALA A O 1
ATOM 2815 N N . HIS A 1 423 ? 21.958 6.503 20.419 1.00 33.56 423 HIS A N 1
ATOM 2816 C CA . HIS A 1 423 ? 21.342 5.330 21.031 1.00 33.56 423 HIS A CA 1
ATOM 2817 C C . HIS A 1 423 ? 20.944 5.664 22.478 1.00 33.56 423 HIS A C 1
ATOM 2819 O O . HIS A 1 423 ? 21.811 5.814 23.339 1.00 33.56 423 HIS A O 1
ATOM 2825 N N . THR A 1 424 ? 19.648 5.731 22.782 1.00 36.34 424 THR A N 1
ATOM 2826 C CA . THR A 1 424 ? 19.160 5.601 24.160 1.00 36.34 424 THR A CA 1
ATOM 2827 C C . THR A 1 424 ? 18.864 4.130 24.425 1.00 36.34 424 THR A C 1
ATOM 2829 O O . THR A 1 424 ? 17.837 3.581 24.037 1.00 36.34 424 THR A O 1
ATOM 2832 N N . GLY A 1 425 ? 19.828 3.463 25.057 1.00 39.47 425 GLY A N 1
ATOM 2833 C CA . GLY A 1 425 ? 19.643 2.130 25.609 1.00 39.47 425 GLY A CA 1
ATOM 2834 C C . GLY A 1 425 ? 18.700 2.188 26.804 1.00 39.47 425 GLY A C 1
ATOM 2835 O O . GLY A 1 425 ? 19.051 2.737 27.846 1.00 39.47 425 GLY A O 1
ATOM 2836 N N . ILE A 1 426 ? 17.518 1.598 26.655 1.00 32.66 426 ILE A N 1
ATOM 2837 C CA . ILE A 1 426 ? 16.685 1.170 27.777 1.00 32.66 426 ILE A CA 1
ATOM 2838 C C . ILE A 1 426 ? 16.297 -0.277 27.481 1.00 32.66 426 ILE A C 1
ATOM 2840 O O . ILE A 1 426 ? 15.814 -0.592 26.394 1.00 32.66 426 ILE A O 1
ATOM 2844 N N . SER A 1 427 ? 16.602 -1.173 28.414 1.00 35.53 427 SER A N 1
ATOM 2845 C CA . SER A 1 427 ? 16.387 -2.610 28.276 1.00 35.53 427 SER A CA 1
ATOM 2846 C C . SER A 1 427 ? 14.893 -2.956 28.235 1.00 35.53 427 SER A C 1
ATOM 2848 O O . SER A 1 427 ? 14.094 -2.462 29.036 1.00 35.53 427 SER A O 1
ATOM 2850 N N . ALA A 1 428 ? 14.535 -3.861 27.316 1.00 38.81 428 ALA A N 1
ATOM 2851 C CA . ALA A 1 428 ? 13.176 -4.352 27.056 1.00 38.81 428 ALA A CA 1
ATOM 2852 C C . ALA A 1 428 ? 12.514 -5.076 28.250 1.00 38.81 428 ALA A C 1
ATOM 2854 O O . ALA A 1 428 ? 11.332 -5.403 28.210 1.00 38.81 428 ALA A O 1
ATOM 2855 N N . GLU A 1 429 ? 13.245 -5.293 29.341 1.00 37.16 429 GLU A N 1
ATOM 2856 C CA . GLU A 1 429 ? 12.783 -6.036 30.517 1.00 37.16 429 GLU A CA 1
ATOM 2857 C C . GLU A 1 429 ? 11.992 -5.174 31.521 1.00 37.16 429 GLU A C 1
ATOM 2859 O O . GLU A 1 429 ? 11.466 -5.694 32.500 1.00 37.16 429 GLU A O 1
ATOM 2864 N N . SER A 1 430 ? 11.839 -3.866 31.273 1.00 36.16 430 SER A N 1
ATOM 2865 C CA . SER A 1 430 ? 11.122 -2.934 32.166 1.00 36.16 430 SER A CA 1
ATOM 2866 C C . SER A 1 430 ? 9.683 -2.582 31.737 1.00 36.16 430 SER A C 1
ATOM 2868 O O . SER A 1 430 ? 9.018 -1.810 32.422 1.00 36.16 430 SER A O 1
ATOM 2870 N N . GLN A 1 431 ? 9.157 -3.167 30.651 1.00 43.38 431 GLN A N 1
ATOM 2871 C CA . GLN A 1 431 ? 7.810 -2.857 30.126 1.00 43.38 431 GLN A CA 1
ATOM 2872 C C . GLN A 1 431 ? 6.698 -3.837 30.545 1.00 43.38 431 GLN A C 1
ATOM 2874 O O . GLN A 1 431 ? 5.552 -3.699 30.117 1.00 43.38 431 GLN A O 1
ATOM 2879 N N . LEU A 1 432 ? 6.995 -4.813 31.405 1.00 43.41 432 LEU A N 1
ATOM 2880 C CA . LEU A 1 432 ? 6.018 -5.797 31.877 1.00 43.41 432 LEU A CA 1
ATOM 2881 C C . LEU A 1 432 ? 5.639 -5.557 33.342 1.00 43.41 432 LEU A C 1
ATOM 2883 O O . LEU A 1 432 ? 6.153 -6.236 34.218 1.00 43.41 432 LEU A O 1
ATOM 2887 N N . LEU A 1 433 ? 4.716 -4.624 33.604 1.00 45.59 433 LEU A N 1
ATOM 2888 C CA . LEU A 1 433 ? 3.932 -4.493 34.851 1.00 45.59 433 LEU A CA 1
ATOM 2889 C C . LEU A 1 433 ? 2.725 -3.553 34.596 1.00 45.59 433 LEU A C 1
ATOM 2891 O O . LEU A 1 433 ? 2.902 -2.542 33.924 1.00 45.59 433 LEU A O 1
ATOM 2895 N N . PRO A 1 434 ? 1.540 -3.736 35.216 1.00 48.19 434 PRO A N 1
ATOM 2896 C CA . PRO A 1 434 ? 0.781 -4.955 35.472 1.00 48.19 434 PRO A CA 1
ATOM 2897 C C . PRO A 1 434 ? -0.653 -4.818 34.899 1.00 48.19 434 PRO A C 1
ATOM 2899 O O . PRO A 1 434 ? -1.517 -4.155 35.476 1.00 48.19 434 PRO A O 1
ATOM 2902 N N . TRP A 1 435 ? -0.960 -5.517 33.806 1.00 43.31 435 TRP A N 1
ATOM 2903 C CA . TRP A 1 435 ? -2.308 -5.546 33.207 1.00 43.31 435 TRP A CA 1
ATOM 2904 C C . TRP A 1 435 ? -3.400 -6.088 34.159 1.00 43.31 435 TRP A C 1
ATOM 2906 O O . TRP A 1 435 ? -4.586 -5.815 33.982 1.00 43.31 435 TRP A O 1
ATOM 2916 N N . GLY A 1 436 ? -3.009 -6.791 35.229 1.00 36.78 436 GLY A N 1
ATOM 2917 C CA . GLY A 1 436 ? -3.925 -7.332 36.240 1.00 36.78 436 GLY A CA 1
ATOM 2918 C C . GLY A 1 436 ? -4.684 -6.280 37.060 1.00 36.78 436 GLY A C 1
ATOM 2919 O O . GLY A 1 436 ? -5.797 -6.554 37.504 1.00 36.78 436 GLY A O 1
ATOM 2920 N N . GLY A 1 437 ? -4.142 -5.065 37.226 1.00 41.47 437 GLY A N 1
ATOM 2921 C CA . GLY A 1 437 ? -4.846 -3.983 37.932 1.00 41.47 437 GLY A CA 1
ATOM 2922 C C . GLY A 1 437 ? -6.021 -3.407 37.132 1.00 41.47 437 GLY A C 1
ATOM 2923 O O . GLY A 1 437 ? -7.041 -3.023 37.703 1.00 41.47 437 GLY A O 1
ATOM 2924 N N . PHE A 1 438 ? -5.912 -3.409 35.801 1.00 50.25 438 PHE A N 1
ATOM 2925 C CA . PHE A 1 438 ? -6.908 -2.830 34.895 1.00 50.25 438 PHE A CA 1
ATOM 2926 C C . PHE A 1 438 ? -8.162 -3.706 34.758 1.00 50.25 438 PHE A C 1
ATOM 2928 O O . PHE A 1 438 ? -9.282 -3.196 34.757 1.00 50.25 438 PHE A O 1
ATOM 2935 N N . ALA A 1 439 ? -7.997 -5.033 34.744 1.00 44.69 439 ALA A N 1
ATOM 2936 C CA . ALA A 1 439 ? -9.118 -5.976 34.709 1.00 44.69 439 ALA A CA 1
ATOM 2937 C C . ALA A 1 439 ? -10.032 -5.861 35.949 1.00 44.69 439 ALA A C 1
ATOM 2939 O O . ALA A 1 439 ? -11.249 -6.028 35.850 1.00 44.69 439 ALA A O 1
ATOM 2940 N N . PHE A 1 440 ? -9.470 -5.511 37.113 1.00 45.12 440 PHE A N 1
ATOM 2941 C CA . PHE A 1 440 ? -10.232 -5.347 38.355 1.00 45.12 440 PHE A CA 1
ATOM 2942 C C . PHE A 1 440 ? -11.101 -4.077 38.362 1.00 45.12 440 PHE A C 1
ATOM 2944 O O . PHE A 1 440 ? -12.207 -4.085 38.907 1.00 45.12 440 PHE A O 1
ATOM 2951 N N . ALA A 1 441 ? -10.644 -3.000 37.714 1.00 46.53 441 ALA A N 1
ATOM 2952 C CA . ALA A 1 441 ? -11.406 -1.756 37.591 1.00 46.53 441 ALA A CA 1
ATOM 2953 C C . ALA A 1 441 ? -12.653 -1.927 36.700 1.00 46.53 441 ALA A C 1
ATOM 2955 O O . ALA A 1 441 ? -13.731 -1.442 37.046 1.00 46.53 441 ALA A O 1
ATOM 2956 N N . ILE A 1 442 ? -12.538 -2.692 35.607 1.00 53.25 442 ILE A N 1
ATOM 2957 C CA . ILE A 1 442 ? -13.652 -2.994 34.688 1.00 53.25 442 ILE A CA 1
ATOM 2958 C C . ILE A 1 442 ? -14.758 -3.787 35.404 1.00 53.25 442 ILE A C 1
ATOM 2960 O O . ILE A 1 442 ? -15.946 -3.492 35.254 1.00 53.25 442 ILE A O 1
ATOM 2964 N N . LEU A 1 443 ? -14.375 -4.751 36.246 1.00 48.22 443 LEU A N 1
ATOM 2965 C CA . LEU A 1 443 ? -15.316 -5.586 36.996 1.00 48.22 443 LEU A CA 1
ATOM 2966 C C . LEU A 1 443 ? -16.077 -4.774 38.063 1.00 48.22 443 LEU A C 1
ATOM 2968 O O . LEU A 1 443 ? -17.281 -4.958 38.248 1.00 48.22 443 LEU A O 1
ATOM 2972 N N . LEU A 1 444 ? -15.409 -3.812 38.708 1.00 50.16 444 LEU A N 1
ATOM 2973 C CA . LEU A 1 444 ? -16.016 -2.930 39.712 1.00 50.16 444 LEU A CA 1
ATOM 2974 C C . LEU A 1 444 ? -17.019 -1.931 39.115 1.00 50.16 444 LEU A C 1
ATOM 2976 O O . LEU A 1 444 ? -18.090 -1.728 39.694 1.00 50.16 444 LEU A O 1
ATOM 2980 N N . VAL A 1 445 ? -16.721 -1.340 37.953 1.00 53.56 445 VAL A N 1
ATOM 2981 C CA . VAL A 1 445 ? -17.639 -0.396 37.285 1.00 53.56 445 VAL A CA 1
ATOM 2982 C C . VAL A 1 445 ? -18.887 -1.119 36.764 1.00 53.56 445 VAL A C 1
ATOM 2984 O O . VAL A 1 445 ? -20.005 -0.641 36.978 1.00 53.56 445 VAL A O 1
ATOM 2987 N N . GLY A 1 446 ? -18.729 -2.314 36.180 1.00 46.00 446 GLY A N 1
ATOM 2988 C CA . GLY A 1 446 ? -19.857 -3.157 35.768 1.00 46.00 446 GLY A CA 1
ATOM 2989 C C . GLY A 1 446 ? -20.750 -3.578 36.944 1.00 46.00 446 GLY A C 1
ATOM 2990 O O . GLY A 1 446 ? -21.979 -3.501 36.861 1.00 46.00 446 GLY A O 1
ATOM 2991 N N . PHE A 1 447 ? -20.148 -3.938 38.083 1.00 54.72 447 PHE A N 1
ATOM 2992 C CA . PHE A 1 447 ? -20.890 -4.324 39.286 1.00 54.72 447 PHE A CA 1
ATOM 2993 C C . PHE A 1 447 ? -21.652 -3.147 39.915 1.00 54.72 447 PHE A C 1
ATOM 2995 O O . PHE A 1 447 ? -22.798 -3.307 40.345 1.00 54.72 447 PHE A O 1
ATOM 3002 N N . ALA A 1 448 ? -21.068 -1.944 39.924 1.00 49.94 448 ALA A N 1
ATOM 3003 C CA . ALA A 1 448 ? -21.740 -0.740 40.412 1.00 49.94 448 ALA A CA 1
ATOM 3004 C C . ALA A 1 448 ? -22.970 -0.382 39.557 1.00 49.94 448 ALA A C 1
ATOM 3006 O O . ALA A 1 448 ? -24.035 -0.078 40.106 1.00 49.94 448 ALA A O 1
ATOM 3007 N N . GLY A 1 449 ? -22.859 -0.490 38.226 1.00 47.97 449 GLY A N 1
ATOM 3008 C CA . GLY A 1 449 ? -23.977 -0.289 37.298 1.00 47.97 449 GLY A CA 1
ATOM 3009 C C . GLY A 1 449 ? -25.121 -1.286 37.516 1.00 47.97 449 GLY A C 1
ATOM 3010 O O . GLY A 1 449 ? -26.286 -0.882 37.610 1.00 47.97 449 GLY A O 1
ATOM 3011 N N . PHE A 1 450 ? -24.790 -2.571 37.689 1.00 54.22 450 PHE A N 1
ATOM 3012 C CA . PHE A 1 450 ? -25.754 -3.641 37.970 1.00 54.22 450 PHE A CA 1
ATOM 3013 C C . PHE A 1 450 ? -26.451 -3.472 39.334 1.00 54.22 450 PHE A C 1
ATOM 3015 O O . PHE A 1 450 ? -27.673 -3.603 39.446 1.00 54.22 450 PHE A O 1
ATOM 3022 N N . ALA A 1 451 ? -25.707 -3.107 40.382 1.00 52.38 451 ALA A N 1
ATOM 3023 C CA . ALA A 1 451 ? -26.264 -2.890 41.717 1.00 52.38 451 ALA A CA 1
ATOM 3024 C C . ALA A 1 451 ? -27.245 -1.702 41.760 1.00 52.38 451 ALA A C 1
ATOM 3026 O O . ALA A 1 451 ? -28.284 -1.766 42.426 1.00 52.38 451 ALA A O 1
ATOM 3027 N N . LEU A 1 452 ? -26.963 -0.627 41.017 1.00 50.41 452 LEU A N 1
ATOM 3028 C CA . LEU A 1 452 ? -27.843 0.542 40.907 1.00 50.41 452 LEU A CA 1
ATOM 3029 C C . LEU A 1 452 ? -29.157 0.227 40.176 1.00 50.41 452 LEU A C 1
ATOM 3031 O O . LEU A 1 452 ? -30.221 0.697 40.595 1.00 50.41 452 LEU A O 1
ATOM 3035 N N . THR A 1 453 ? -29.116 -0.608 39.135 1.00 53.75 453 THR A N 1
ATOM 3036 C CA . THR A 1 453 ? -30.324 -1.055 38.418 1.00 53.75 453 THR A CA 1
ATOM 3037 C C . THR A 1 453 ? -31.152 -2.035 39.250 1.00 53.75 453 THR A C 1
ATOM 3039 O O . THR A 1 453 ? -32.372 -1.872 39.352 1.00 53.75 453 THR A O 1
ATOM 3042 N N . ALA A 1 454 ? -30.514 -2.986 39.938 1.00 53.44 454 ALA A N 1
ATOM 3043 C CA . ALA A 1 454 ? -31.201 -3.934 40.818 1.00 53.44 454 ALA A CA 1
ATOM 3044 C C . ALA A 1 454 ? -31.918 -3.237 41.993 1.00 53.44 454 ALA A C 1
ATOM 3046 O O . ALA A 1 454 ? -33.066 -3.555 42.315 1.00 53.44 454 ALA A O 1
ATOM 3047 N N . ARG A 1 455 ? -31.295 -2.216 42.600 1.00 56.41 455 ARG A N 1
ATOM 3048 C CA . ARG A 1 455 ? -31.874 -1.495 43.749 1.00 56.41 455 ARG A CA 1
ATOM 3049 C C . ARG A 1 455 ? -33.083 -0.630 43.374 1.00 56.41 455 ARG A C 1
ATOM 3051 O O . ARG A 1 455 ? -33.972 -0.438 44.204 1.00 56.41 455 ARG A O 1
ATOM 3058 N N . ARG A 1 456 ? -33.159 -0.136 42.131 1.00 57.03 456 ARG A N 1
ATOM 3059 C CA . ARG A 1 456 ? -34.342 0.581 41.618 1.00 57.03 456 ARG A CA 1
ATOM 3060 C C . ARG A 1 456 ? -35.535 -0.345 41.394 1.00 57.03 456 ARG A C 1
ATOM 3062 O O . ARG A 1 456 ? -36.655 0.051 41.709 1.00 57.03 456 ARG A O 1
ATOM 3069 N N . ARG A 1 457 ? -35.303 -1.580 40.936 1.00 57.41 457 ARG A N 1
ATOM 3070 C CA . ARG A 1 457 ? -36.371 -2.571 40.715 1.00 57.41 457 ARG A CA 1
ATOM 3071 C C . ARG A 1 457 ? -37.088 -2.949 42.018 1.00 57.41 457 ARG A C 1
ATOM 3073 O O . ARG A 1 457 ? -38.311 -3.034 42.032 1.00 57.41 457 ARG A O 1
ATOM 3080 N N . ASN A 1 458 ? -36.354 -3.048 43.129 1.00 53.12 458 ASN A N 1
ATOM 3081 C CA . ASN A 1 458 ? -36.939 -3.367 44.438 1.00 53.12 458 ASN A CA 1
ATOM 3082 C C . ASN A 1 458 ? -37.709 -2.203 45.085 1.00 53.12 458 ASN A C 1
ATOM 3084 O O . ASN A 1 458 ? -38.625 -2.448 45.864 1.00 53.12 458 ASN A O 1
ATOM 3088 N N . ARG A 1 459 ? -37.408 -0.939 44.752 1.00 58.53 459 ARG A N 1
ATOM 3089 C CA . ARG A 1 459 ? -38.173 0.209 45.282 1.00 58.53 459 ARG A CA 1
ATOM 3090 C C . ARG A 1 459 ? -39.539 0.392 44.616 1.00 58.53 459 ARG A C 1
ATOM 3092 O O . ARG A 1 459 ? -40.437 0.918 45.258 1.00 58.53 459 ARG A O 1
ATOM 3099 N N . GLY A 1 460 ? -39.719 -0.072 43.378 1.00 51.34 460 GLY A N 1
ATOM 3100 C CA . GLY A 1 460 ? -41.015 -0.019 42.686 1.00 51.34 460 GLY A CA 1
ATOM 3101 C C . GLY A 1 460 ? -42.041 -1.049 43.177 1.00 51.34 460 GLY A C 1
ATOM 3102 O O . GLY A 1 460 ? -43.228 -0.901 42.906 1.00 51.34 460 GLY A O 1
ATOM 3103 N N . LEU A 1 461 ? -41.599 -2.082 43.900 1.00 54.91 461 LEU A N 1
ATOM 3104 C CA . LEU A 1 461 ? -42.467 -3.134 44.443 1.00 54.91 461 LEU A CA 1
ATOM 3105 C C . LEU A 1 461 ? -42.983 -2.821 45.858 1.00 54.91 461 LEU A C 1
ATOM 3107 O O . LEU A 1 461 ? -43.975 -3.405 46.276 1.00 54.91 461 LEU A O 1
ATOM 3111 N N . ALA A 1 462 ? -42.358 -1.883 46.577 1.00 53.75 462 ALA A N 1
ATOM 3112 C CA . ALA A 1 462 ? -42.703 -1.560 47.965 1.00 53.75 462 ALA A CA 1
ATOM 3113 C C . ALA A 1 462 ? -43.808 -0.493 48.124 1.00 53.75 462 ALA A C 1
ATOM 3115 O O . ALA A 1 462 ? -44.225 -0.217 49.240 1.00 53.75 462 ALA A O 1
ATOM 3116 N N . THR A 1 463 ? -44.293 0.115 47.038 1.00 51.50 463 THR A N 1
ATOM 3117 C CA . THR A 1 463 ? -45.337 1.164 47.066 1.00 51.50 463 THR A CA 1
ATOM 3118 C C . THR A 1 463 ? -46.711 0.682 46.582 1.00 51.50 463 THR A C 1
ATOM 3120 O O . THR A 1 463 ? -47.560 1.496 46.232 1.00 51.50 463 THR A O 1
ATOM 3123 N N . LYS A 1 464 ? -46.942 -0.638 46.546 1.00 50.84 464 LYS A N 1
ATOM 3124 C CA . LYS A 1 464 ? -48.214 -1.258 46.120 1.00 50.84 464 LYS A CA 1
ATOM 3125 C C . LYS A 1 464 ? -48.932 -2.086 47.201 1.00 50.84 464 LYS A C 1
ATOM 3127 O O . LYS A 1 464 ? -49.821 -2.855 46.847 1.00 50.84 464 LYS A O 1
ATOM 3132 N N . SER A 1 465 ? -48.580 -1.939 48.479 1.00 46.59 465 SER A N 1
ATOM 3133 C CA . SER A 1 465 ? -49.346 -2.525 49.594 1.00 46.59 465 SER A CA 1
ATOM 3134 C C . SER A 1 465 ? -50.159 -1.474 50.323 1.00 46.59 465 SER A C 1
ATOM 3136 O O . SER A 1 465 ? -49.513 -0.489 50.756 1.00 46.59 465 SER A O 1
#